Protein 2J6V (pdb70)

Sequence (549 aa):
GRHIRLGYPCENLTLGATTNRTLRLAHLTEERVREKAAENLRDLERILRFNADHGFALFRIGQHLIPFASHPLFPYDWEGAYEEELARLGALARAFGQRLSHPGQYVNPGSPDPEVVERSLAELRYSARLLSLLGAEDGVLVLHLGGAYGEKGKALRRFVENLRGEEEVLRYLALENDERLWNVEEVLKAAEALGVPVVVDTLHHALNPGRLPLEEALRLAFPTWRGRPVHLASQDPKKRPGAHAFRVTREDWERLLSALPGPADVVEAKGKEQGLIRLGYPCENLTLGATTNRTLRLAHLTEERVREKAAENLRDLERILRFNADHGFALFRIGQHLIPFASHPLFPYDWEGAYEEELARLGALARAFGQRLSHPGQYVNPGSPDPEVVERSLAELRYSARLLSLLGAEDGVLVLHLGGAYGEKGKALRRFVENLRGEEEVLRYLALENDERLWNVEEVLKAAEALGVPVVVDTLHHALNPGRLPLEEALRLAFPTWRGRPVHLASQDPKKRPGAHAFRVTREDWERLLSALPGPADVVEAKGKEQGL

InterPro domains:
  IPR004601 UV-endonuclease UvdE [PF03851] (16-248)
  IPR004601 UV-endonuclease UvdE [PTHR31290] (2-277)
  IPR004601 UV-endonuclease UvdE [TIGR00629] (2-277)
  IPR036237 Xylose isomerase-like superfamily [SSF51658] (41-271)

B-factor: mean 19.31, std 7.04, range [8.15, 77.74]

Secondary structure (P-SEA, 3-state):
cccccccccccccccccccbbbbccccccaaaaaaaaaaaaaaaaaaaaaaaaccccbbbbcccccccccccccccccccccaaaaaaaaaaaaaacccccccccccccccccaaaaaaaaaaaaaaaaaaaaacccccccccccccccccaaaaaaaaaaacccccccccbbbbbbccccccaaaaaaaaaaabbbbbbbaaaaaaccccccaaaaaaaacccccccccbbbbcccccccccccccccaaaaaaaaaaccccccccccccccccc/ccccccccccccccccbbbbccccccaaaaaaaaaaaaaaaaaaaaaaaaccccbbbbcccccccccccccccccccccaaaaaaaaaaaaaacccccccccccccccccaaaaaaaaaaaaaaaaaaaaacccccccccccccccccaaaaaaaaaaacccccccccbbbbbcccccccaaaaaaaaaaabbbbbbbaaaaaaccccccaaaaaaaacccccccccbbbbcccccccccccccccaaaaaaaaaaccccccccccccccccc

Structure (mmCIF, N/CA/C/O backbone):
data_2J6V
#
_entry.id   2J6V
#
_cell.length_a   47.352
_cell.length_b   48.700
_cell.length_c   68.763
_cell.angle_alpha   106.14
_cell.angle_beta   94.36
_cell.angle_gamma   114.20
#
_symmetry.space_group_name_H-M   'P 1'
#
loop_
_entity.id
_entity.type
_entity.pdbx_description
1 polymer 'UV ENDONUCLEASE'
2 non-polymer 'MANGANESE (II) ION'
3 non-polymer 'PHOSPHATE ION'
4 water water
#
loop_
_atom_site.group_PDB
_atom_site.id
_atom_site.type_symbol
_atom_site.label_atom_id
_atom_site.label_alt_id
_atom_site.label_comp_id
_atom_site.label_asym_id
_atom_site.label_entity_id
_atom_site.label_seq_id
_atom_site.pdbx_PDB_ins_code
_atom_site.Cartn_x
_atom_site.Cartn_y
_atom_site.Cartn_z
_atom_site.occupancy
_atom_site.B_iso_or_equiv
_atom_site.auth_seq_id
_atom_site.auth_comp_id
_atom_site.auth_asym_id
_atom_site.auth_atom_id
_atom_site.pdbx_PDB_model_num
ATOM 1 N N . GLY A 1 19 ? 20.171 17.487 60.305 1.00 25.62 -2 GLY A N 1
ATOM 2 C CA . GLY A 1 19 ? 20.694 16.784 59.092 1.00 25.80 -2 GLY A CA 1
ATOM 3 C C . GLY A 1 19 ? 19.688 16.756 57.943 1.00 25.39 -2 GLY A C 1
ATOM 4 O O . GLY A 1 19 ? 18.672 17.455 57.974 1.00 25.42 -2 GLY A O 1
ATOM 5 N N . ARG A 1 20 ? 19.962 15.933 56.932 1.00 24.83 -1 ARG A N 1
ATOM 6 C CA . ARG A 1 20 ? 19.187 15.899 55.682 1.00 24.18 -1 ARG A CA 1
ATOM 7 C C . ARG A 1 20 ? 18.197 14.716 55.650 1.00 23.24 -1 ARG A C 1
ATOM 8 O O . ARG A 1 20 ? 18.593 13.569 55.430 1.00 22.67 -1 ARG A O 1
ATOM 16 N N . HIS A 1 21 ? 16.911 15.022 55.844 1.00 22.46 0 HIS A N 1
ATOM 17 C CA . HIS A 1 21 ? 15.823 14.044 55.895 1.00 21.56 0 HIS A CA 1
ATOM 18 C C . HIS A 1 21 ? 14.889 14.265 54.690 1.00 21.53 0 HIS A C 1
ATOM 19 O O . HIS A 1 21 ? 14.747 15.411 54.203 1.00 20.54 0 HIS A O 1
ATOM 34 N N . ILE A 1 23 ? 11.862 14.024 54.845 1.00 18.67 2 ILE A N 1
ATOM 35 C CA . ILE A 1 23 ? 10.801 14.859 55.451 1.00 17.44 2 ILE A CA 1
ATOM 36 C C . ILE A 1 23 ? 11.368 16.189 55.921 1.00 17.03 2 ILE A C 1
ATOM 37 O O . ILE A 1 23 ? 12.206 16.219 56.842 1.00 17.70 2 ILE A O 1
ATOM 42 N N . ARG A 1 24 ? 10.926 17.277 55.296 1.00 14.52 3 ARG A N 1
ATOM 43 C CA . ARG A 1 24 ? 11.343 18.633 55.682 1.00 14.05 3 ARG A CA 1
ATOM 44 C C . ARG A 1 24 ? 10.322 19.236 56.648 1.00 13.43 3 ARG A C 1
ATOM 45 O O . ARG A 1 24 ? 9.154 18.843 56.641 1.00 14.06 3 ARG A O 1
ATOM 53 N N . LEU A 1 25 ? 10.777 20.110 57.524 1.00 12.58 4 LEU A N 1
ATOM 54 C CA . LEU A 1 25 ? 9.921 20.630 58.586 1.00 13.03 4 LEU A CA 1
ATOM 55 C C . LEU A 1 25 ? 9.812 22.139 58.465 1.00 13.05 4 LEU A C 1
ATOM 56 O O . LEU A 1 25 ? 10.772 22.799 58.087 1.00 12.98 4 LEU A O 1
ATOM 61 N N . GLY A 1 26 ? 8.645 22.649 58.857 1.00 13.31 5 GLY A N 1
ATOM 62 C CA . GLY A 1 26 ? 8.401 24.072 58.994 1.00 12.62 5 GLY A CA 1
ATOM 63 C C . GLY A 1 26 ? 7.543 24.436 60.212 1.00 12.28 5 GLY A C 1
ATOM 64 O O . GLY A 1 26 ? 7.006 23.572 60.914 1.00 11.50 5 GLY A O 1
ATOM 65 N N . TYR A 1 27 ? 7.478 25.736 60.488 1.00 11.87 6 TYR A N 1
ATOM 66 C CA . TYR A 1 27 ? 6.549 26.306 61.498 1.00 11.98 6 TYR A CA 1
ATOM 67 C C . TYR A 1 27 ? 5.998 27.646 60.978 1.00 12.91 6 TYR A C 1
ATOM 68 O O . TYR A 1 27 ? 6.519 28.162 59.977 1.00 11.90 6 TYR A O 1
ATOM 77 N N . PRO A 1 28 ? 4.881 28.130 61.565 1.00 13.21 7 PRO A N 1
ATOM 78 C CA . PRO A 1 28 ? 4.201 29.300 60.969 1.00 13.25 7 PRO A CA 1
ATOM 79 C C . PRO A 1 28 ? 4.377 30.636 61.693 1.00 14.23 7 PRO A C 1
ATOM 80 O O . PRO A 1 28 ? 4.294 30.705 62.907 1.00 14.16 7 PRO A O 1
ATOM 84 N N . CYS A 1 29 ? 4.632 31.677 60.897 1.00 14.92 8 CYS A N 1
ATOM 85 C CA . CYS A 1 29 ? 4.356 33.076 61.234 1.00 14.97 8 CYS A CA 1
ATOM 86 C C . CYS A 1 29 ? 5.378 33.792 62.081 1.00 14.97 8 CYS A C 1
ATOM 87 O O . CYS A 1 29 ? 5.700 34.944 61.811 1.00 14.62 8 CYS A O 1
ATOM 90 N N . GLU A 1 30 ? 5.832 33.117 63.123 1.00 14.00 9 GLU A N 1
ATOM 91 C CA . GLU A 1 30 ? 6.737 33.743 64.105 1.00 15.88 9 GLU A CA 1
ATOM 92 C C . GLU A 1 30 ? 7.645 32.706 64.745 1.00 15.59 9 GLU A C 1
ATOM 93 O O . GLU A 1 30 ? 7.365 31.492 64.697 1.00 14.21 9 GLU A O 1
ATOM 99 N N . ASN A 1 31 ? 8.708 33.209 65.387 1.00 15.19 10 ASN A N 1
ATOM 100 C CA . ASN A 1 31 ? 9.724 32.388 65.995 1.00 16.21 10 ASN A CA 1
ATOM 101 C C . ASN A 1 31 ? 9.835 32.854 67.435 1.00 17.08 10 ASN A C 1
ATOM 102 O O . ASN A 1 31 ? 10.163 34.014 67.705 1.00 16.51 10 ASN A O 1
ATOM 107 N N . LEU A 1 32 ? 9.524 31.954 68.368 1.00 17.47 11 LEU A N 1
ATOM 108 C CA . LEU A 1 32 ? 9.470 32.318 69.779 1.00 19.39 11 LEU A CA 1
ATOM 109 C C . LEU A 1 32 ? 10.865 32.598 70.352 1.00 19.61 11 LEU A C 1
ATOM 110 O O . LEU A 1 32 ? 11.034 33.501 71.159 1.00 19.80 11 LEU A O 1
ATOM 115 N N . THR A 1 33 ? 11.844 31.823 69.915 1.00 19.85 12 THR A N 1
ATOM 116 C CA . THR A 1 33 ? 13.231 31.961 70.373 1.00 21.11 12 THR A CA 1
ATOM 117 C C . THR A 1 33 ? 13.787 33.338 70.090 1.00 20.91 12 THR A C 1
ATOM 118 O O . THR A 1 33 ? 14.400 33.968 70.970 1.00 22.29 12 THR A O 1
ATOM 122 N N . LEU A 1 34 ? 13.585 33.805 68.871 1.00 20.23 13 LEU A N 1
ATOM 123 C CA . LEU A 1 34 ? 14.054 35.113 68.463 1.00 19.79 13 LEU A CA 1
ATOM 124 C C . LEU A 1 34 ? 13.154 36.250 68.968 1.00 19.51 13 LEU A C 1
ATOM 125 O O . LEU A 1 34 ? 13.611 37.376 69.085 1.00 20.24 13 LEU A O 1
ATOM 130 N N . GLY A 1 35 ? 11.881 35.965 69.262 1.00 19.31 14 GLY A N 1
ATOM 131 C CA . GLY A 1 35 ? 10.882 37.014 69.411 1.00 19.38 14 GLY A CA 1
ATOM 132 C C . GLY A 1 35 ? 10.671 37.722 68.073 1.00 19.83 14 GLY A C 1
ATOM 133 O O . GLY A 1 35 ? 10.440 38.926 68.050 1.00 21.34 14 GLY A O 1
ATOM 134 N N . ALA A 1 36 ? 10.795 36.979 66.975 1.00 18.20 15 ALA A N 1
ATOM 135 C CA . ALA A 1 36 ? 10.614 37.545 65.633 1.00 16.31 15 ALA A CA 1
ATOM 136 C C . ALA A 1 36 ? 9.245 37.165 65.124 1.00 15.79 15 ALA A C 1
ATOM 137 O O . ALA A 1 36 ? 8.829 36.031 65.264 1.00 15.44 15 ALA A O 1
ATOM 139 N N . THR A 1 37 ? 8.560 38.112 64.499 1.00 15.07 16 THR A N 1
ATOM 140 C CA . THR A 1 37 ? 7.240 37.823 63.973 1.00 15.00 16 THR A CA 1
ATOM 141 C C . THR A 1 37 ? 7.029 38.508 62.650 1.00 15.13 16 THR A C 1
ATOM 142 O O . THR A 1 37 ? 7.597 39.559 62.405 1.00 15.60 16 THR A O 1
ATOM 146 N N . THR A 1 38 ? 6.181 37.912 61.827 1.00 15.09 17 THR A N 1
ATOM 147 C CA . THR A 1 38 ? 5.790 38.521 60.569 1.00 16.20 17 THR A CA 1
ATOM 148 C C . THR A 1 38 ? 4.348 39.077 60.630 1.00 17.36 17 THR A C 1
ATOM 149 O O . THR A 1 38 ? 3.801 39.457 59.586 1.00 18.35 17 THR A O 1
ATOM 153 N N . ASN A 1 39 ? 3.749 39.083 61.835 1.00 17.32 18 ASN A N 1
ATOM 154 C CA . ASN A 1 39 ? 2.329 39.367 61.990 1.00 19.00 18 ASN A CA 1
ATOM 155 C C . ASN A 1 39 ? 1.964 40.636 62.729 1.00 17.60 18 ASN A C 1
ATOM 156 O O . ASN A 1 39 ? 0.845 40.776 63.193 1.00 17.33 18 ASN A O 1
ATOM 161 N N . ARG A 1 40 ? 2.888 41.584 62.806 1.00 17.57 19 ARG A N 1
ATOM 162 C CA . ARG A 1 40 ? 2.542 42.894 63.367 1.00 17.75 19 ARG A CA 1
ATOM 163 C C . ARG A 1 40 ? 1.413 43.526 62.571 1.00 18.05 19 ARG A C 1
ATOM 164 O O . ARG A 1 40 ? 1.439 43.510 61.355 1.00 16.76 19 ARG A O 1
ATOM 172 N N . THR A 1 41 ? 0.437 44.102 63.262 1.00 18.24 20 THR A N 1
ATOM 173 C CA . THR A 1 41 ? -0.577 44.898 62.574 1.00 19.43 20 THR A CA 1
ATOM 174 C C . THR A 1 41 ? -0.856 46.208 63.357 1.00 19.33 20 THR A C 1
ATOM 175 O O . THR A 1 41 ? -0.081 46.612 64.242 1.00 18.49 20 THR A O 1
ATOM 179 N N . LEU A 1 42 ? -1.927 46.881 62.975 1.00 20.24 21 LEU A N 1
ATOM 180 C CA . LEU A 1 42 ? -2.385 48.097 63.645 1.00 22.76 21 LEU A CA 1
ATOM 181 C C . LEU A 1 42 ? -3.897 48.255 63.534 1.00 22.43 21 LEU A C 1
ATOM 182 O O . LEU A 1 42 ? -4.566 47.524 62.781 1.00 22.55 21 LEU A O 1
ATOM 187 N N . ARG A 1 43 ? -4.423 49.209 64.306 1.00 23.22 22 ARG A N 1
ATOM 188 C CA . ARG A 1 43 ? -5.838 49.552 64.293 1.00 23.18 22 ARG A CA 1
ATOM 189 C C . ARG A 1 43 ? -6.060 50.355 63.047 1.00 21.97 22 ARG A C 1
ATOM 190 O O . ARG A 1 43 ? -5.163 51.099 62.616 1.00 20.39 22 ARG A O 1
ATOM 198 N N . LEU A 1 44 ? -7.248 50.229 62.473 1.00 21.55 23 LEU A N 1
ATOM 199 C CA . LEU A 1 44 ? -7.574 50.915 61.248 1.00 21.95 23 LEU A CA 1
ATOM 200 C C . LEU A 1 44 ? -7.420 52.433 61.417 1.00 22.45 23 LEU A C 1
ATOM 201 O O . LEU A 1 44 ? -6.933 53.117 60.481 1.00 21.00 23 LEU A O 1
ATOM 206 N N . ALA A 1 45 ? -7.822 52.943 62.585 1.00 23.25 24 ALA A N 1
ATOM 207 C CA . ALA A 1 45 ? -7.648 54.361 62.933 1.00 24.75 24 ALA A CA 1
ATOM 208 C C . ALA A 1 45 ? -6.189 54.815 62.806 1.00 25.56 24 ALA A C 1
ATOM 209 O O . ALA A 1 45 ? -5.904 55.991 62.600 1.00 25.33 24 ALA A O 1
ATOM 211 N N . HIS A 1 46 ? -5.251 53.873 62.879 1.00 25.15 25 HIS A N 1
ATOM 212 C CA . HIS A 1 46 ? -3.830 54.233 62.811 1.00 25.34 25 HIS A CA 1
ATOM 213 C C . HIS A 1 46 ? -3.178 53.883 61.498 1.00 24.73 25 HIS A C 1
ATOM 214 O O . HIS A 1 46 ? -1.937 53.859 61.411 1.00 24.52 25 HIS A O 1
ATOM 221 N N . LEU A 1 47 ? -3.975 53.624 60.467 1.00 23.09 26 LEU A N 1
ATOM 222 C CA . LEU A 1 47 ? -3.414 53.116 59.214 1.00 22.89 26 LEU A CA 1
ATOM 223 C C . LEU A 1 47 ? -2.828 54.196 58.295 1.00 22.21 26 LEU A C 1
ATOM 224 O O . LEU A 1 47 ? -3.186 54.300 57.130 1.00 22.35 26 LEU A O 1
ATOM 229 N N . THR A 1 48 ? -1.898 54.986 58.823 1.00 21.21 27 THR A N 1
ATOM 230 C CA . THR A 1 48 ? -1.193 55.979 58.010 1.00 20.68 27 THR A CA 1
ATOM 231 C C . THR A 1 48 ? -0.059 55.318 57.212 1.00 20.37 27 THR A C 1
ATOM 232 O O . THR A 1 48 ? 0.447 54.263 57.578 1.00 19.05 27 THR A O 1
ATOM 236 N N . GLU A 1 49 ? 0.338 55.937 56.106 1.00 19.33 28 GLU A N 1
ATOM 237 C CA . GLU A 1 49 ? 1.443 55.412 55.311 1.00 19.18 28 GLU A CA 1
ATOM 238 C C . GLU A 1 49 ? 2.668 55.226 56.206 1.00 20.16 28 GLU A C 1
ATOM 239 O O . GLU A 1 49 ? 3.353 54.191 56.145 1.00 19.24 28 GLU A O 1
ATOM 245 N N . GLU A 1 50 ? 2.926 56.217 57.047 1.00 19.78 29 GLU A N 1
ATOM 246 C CA . GLU A 1 50 ? 4.077 56.186 57.929 1.00 20.97 29 GLU A CA 1
ATOM 247 C C . GLU A 1 50 ? 4.026 54.985 58.870 1.00 21.19 29 GLU A C 1
ATOM 248 O O . GLU A 1 50 ? 5.012 54.244 58.961 1.00 20.35 29 GLU A O 1
ATOM 254 N N . ARG A 1 51 ? 2.894 54.749 59.525 1.00 20.46 30 ARG A N 1
ATOM 255 C CA . ARG A 1 51 ? 2.840 53.716 60.542 1.00 21.31 30 ARG A CA 1
ATOM 256 C C . ARG A 1 51 ? 2.827 52.339 59.887 1.00 20.19 30 ARG A C 1
ATOM 257 O O . ARG A 1 51 ? 3.480 51.414 60.377 1.00 19.82 30 ARG A O 1
ATOM 265 N N . VAL A 1 52 ? 2.130 52.216 58.761 1.00 18.94 31 VAL A N 1
ATOM 266 C CA . VAL A 1 52 ? 2.139 50.958 58.006 1.00 19.23 31 VAL A CA 1
ATOM 267 C C . VAL A 1 52 ? 3.540 50.606 57.492 1.00 18.69 31 VAL A C 1
ATOM 268 O O . VAL A 1 52 ? 4.027 49.478 57.678 1.00 18.04 31 VAL A O 1
ATOM 272 N N . ARG A 1 53 ? 4.233 51.582 56.902 1.00 18.14 32 ARG A N 1
ATOM 273 C CA . ARG A 1 53 ? 5.606 51.347 56.448 1.00 18.40 32 ARG A CA 1
ATOM 274 C C . ARG A 1 53 ? 6.508 50.863 57.597 1.00 18.85 32 ARG A C 1
ATOM 275 O O . ARG A 1 53 ? 7.390 50.029 57.378 1.00 18.52 32 ARG A O 1
ATOM 283 N N . GLU A 1 54 ? 6.279 51.381 58.801 1.00 19.13 33 GLU A N 1
ATOM 284 C CA . GLU A 1 54 ? 7.074 51.014 59.959 1.00 19.69 33 GLU A CA 1
ATOM 285 C C . GLU A 1 54 ? 6.816 49.551 60.366 1.00 18.83 33 GLU A C 1
ATOM 286 O O . GLU A 1 54 ? 7.771 48.767 60.576 1.00 17.23 33 GLU A O 1
ATOM 292 N N . LYS A 1 55 ? 5.546 49.176 60.446 1.00 17.34 34 LYS A N 1
ATOM 293 C CA . LYS A 1 55 ? 5.169 47.786 60.801 1.00 17.25 34 LYS A CA 1
ATOM 294 C C . LYS A 1 55 ? 5.632 46.824 59.717 1.00 16.69 34 LYS A C 1
ATOM 295 O O . LYS A 1 55 ? 6.187 45.770 60.021 1.00 17.69 34 LYS A O 1
ATOM 301 N N . ALA A 1 56 ? 5.420 47.183 58.455 1.00 16.20 35 ALA A N 1
ATOM 302 C CA . ALA A 1 56 ? 5.880 46.338 57.341 1.00 15.91 35 ALA A CA 1
ATOM 303 C C . ALA A 1 56 ? 7.391 46.121 57.398 1.00 15.77 35 ALA A C 1
ATOM 304 O O . ALA A 1 56 ? 7.901 45.014 57.198 1.00 15.32 35 ALA A O 1
ATOM 306 N N . ALA A 1 57 ? 8.131 47.179 57.670 1.00 15.75 36 ALA A N 1
ATOM 307 C CA . ALA A 1 57 ? 9.591 47.091 57.718 1.00 16.21 36 ALA A CA 1
ATOM 308 C C . ALA A 1 57 ? 10.064 46.141 58.838 1.00 15.96 36 ALA A C 1
ATOM 309 O O . ALA A 1 57 ? 10.990 45.352 58.642 1.00 16.54 36 ALA A O 1
ATOM 311 N N . GLU A 1 58 ? 9.425 46.229 59.997 1.00 16.50 37 GLU A N 1
ATOM 312 C CA . GLU A 1 58 ? 9.703 45.311 61.087 1.00 16.69 37 GLU A CA 1
ATOM 313 C C . GLU A 1 58 ? 9.370 43.858 60.710 1.00 15.73 37 GLU A C 1
ATOM 314 O O . GLU A 1 58 ? 10.147 42.938 60.996 1.00 15.95 37 GLU A O 1
ATOM 320 N N . ASN A 1 59 ? 8.212 43.657 60.085 1.00 14.56 38 ASN A N 1
ATOM 321 C CA . ASN A 1 59 ? 7.818 42.328 59.668 1.00 13.99 38 ASN A CA 1
ATOM 322 C C . ASN A 1 59 ? 8.789 41.735 58.646 1.00 13.25 38 ASN A C 1
ATOM 323 O O . ASN A 1 59 ? 9.093 40.544 58.687 1.00 13.54 38 ASN A O 1
ATOM 328 N N . LEU A 1 60 ? 9.241 42.568 57.703 1.00 13.89 39 LEU A N 1
ATOM 329 C CA . LEU A 1 60 ? 10.194 42.143 56.686 1.00 14.29 39 LEU A CA 1
ATOM 330 C C . LEU A 1 60 ? 11.584 41.865 57.272 1.00 15.12 39 LEU A C 1
ATOM 331 O O . LEU A 1 60 ? 12.246 40.909 56.867 1.00 16.12 39 LEU A O 1
ATOM 336 N N . ARG A 1 61 ? 12.012 42.695 58.214 1.00 15.54 40 ARG A N 1
ATOM 337 C CA . ARG A 1 61 ? 13.251 42.481 58.924 1.00 16.03 40 ARG A CA 1
ATOM 338 C C . ARG A 1 61 ? 13.171 41.128 59.654 1.00 16.28 40 ARG A C 1
ATOM 339 O O . ARG A 1 61 ? 14.109 40.313 59.591 1.00 15.93 40 ARG A O 1
ATOM 347 N N . ASP A 1 62 ? 12.023 40.856 60.268 1.00 15.37 41 ASP A N 1
ATOM 348 C CA . ASP A 1 62 ? 11.860 39.600 61.023 1.00 15.32 41 ASP A CA 1
ATOM 349 C C . ASP A 1 62 ? 11.755 38.377 60.104 1.00 15.60 41 ASP A C 1
ATOM 350 O O . ASP A 1 62 ? 12.224 37.288 60.470 1.00 15.04 41 ASP A O 1
ATOM 355 N N . LEU A 1 63 ? 11.173 38.563 58.913 1.00 14.70 42 LEU A N 1
ATOM 356 C CA . LEU A 1 63 ? 11.117 37.504 57.891 1.00 15.42 42 LEU A CA 1
ATOM 357 C C . LEU A 1 63 ? 12.562 37.063 57.575 1.00 15.36 42 LEU A C 1
ATOM 358 O O . LEU A 1 63 ? 12.891 35.866 57.620 1.00 14.58 42 LEU A O 1
ATOM 363 N N . GLU A 1 64 ? 13.427 38.041 57.319 1.00 15.26 43 GLU A N 1
ATOM 364 C CA . GLU A 1 64 ? 14.830 37.753 57.030 1.00 15.86 43 GLU A CA 1
ATOM 365 C C . GLU A 1 64 ? 15.497 37.028 58.203 1.00 15.36 43 GLU A C 1
ATOM 366 O O . GLU A 1 64 ? 16.224 36.036 58.003 1.00 15.30 43 GLU A O 1
ATOM 372 N N . ARG A 1 65 ? 15.263 37.505 59.424 1.00 15.74 44 ARG A N 1
ATOM 373 C CA . ARG A 1 65 ? 15.853 36.884 60.614 1.00 16.10 44 ARG A CA 1
ATOM 374 C C . ARG A 1 65 ? 15.426 35.413 60.685 1.00 15.86 44 ARG A C 1
ATOM 375 O O . ARG A 1 65 ? 16.217 34.507 61.011 1.00 15.58 44 ARG A O 1
ATOM 383 N N . ILE A 1 66 ? 14.152 35.186 60.384 1.00 13.93 45 ILE A N 1
ATOM 384 C CA . ILE A 1 66 ? 13.613 33.848 60.446 1.00 13.96 45 ILE A CA 1
ATOM 385 C C . ILE A 1 66 ? 14.202 32.908 59.411 1.00 13.88 45 ILE A C 1
ATOM 386 O O . ILE A 1 66 ? 14.510 31.758 59.732 1.00 13.35 45 ILE A O 1
ATOM 391 N N . LEU A 1 67 ? 14.316 33.368 58.166 1.00 13.73 46 LEU A N 1
ATOM 392 C CA . LEU A 1 67 ? 14.921 32.576 57.100 1.00 15.34 46 LEU A CA 1
ATOM 393 C C . LEU A 1 67 ? 16.330 32.171 57.530 1.00 14.58 46 LEU A C 1
ATOM 394 O O . LEU A 1 67 ? 16.747 31.033 57.321 1.00 14.91 46 LEU A O 1
ATOM 399 N N . ARG A 1 68 ? 17.056 33.107 58.133 1.00 14.42 47 ARG A N 1
ATOM 400 C CA . ARG A 1 68 ? 18.456 32.814 58.472 1.00 14.03 47 ARG A CA 1
ATOM 401 C C . ARG A 1 68 ? 18.516 31.812 59.645 1.00 13.70 47 ARG A C 1
ATOM 402 O O . ARG A 1 68 ? 19.311 30.859 59.635 1.00 13.86 47 ARG A O 1
ATOM 410 N N . PHE A 1 69 ? 17.620 32.007 60.605 1.00 14.77 48 PHE A N 1
ATOM 411 C CA . PHE A 1 69 ? 17.474 31.057 61.718 1.00 14.51 48 PHE A CA 1
ATOM 412 C C . PHE A 1 69 ? 17.168 29.662 61.187 1.00 15.03 48 PHE A C 1
ATOM 413 O O . PHE A 1 69 ? 17.767 28.667 61.619 1.00 15.20 48 PHE A O 1
ATOM 421 N N . ASN A 1 70 ? 16.195 29.597 60.275 1.00 14.23 49 ASN A N 1
ATOM 422 C CA . ASN A 1 70 ? 15.781 28.348 59.691 1.00 14.34 49 ASN A CA 1
ATOM 423 C C . ASN A 1 70 ? 16.891 27.640 58.946 1.00 14.51 49 ASN A C 1
ATOM 424 O O . ASN A 1 70 ? 17.020 26.431 59.079 1.00 14.75 49 ASN A O 1
ATOM 429 N N . ALA A 1 71 ? 17.726 28.389 58.233 1.00 15.27 50 ALA A N 1
ATOM 430 C CA . ALA A 1 71 ? 18.876 27.797 57.545 1.00 17.11 50 ALA A CA 1
ATOM 431 C C . ALA A 1 71 ? 19.896 27.198 58.537 1.00 18.33 50 ALA A C 1
ATOM 432 O O . ALA A 1 71 ? 20.556 26.214 58.217 1.00 18.36 50 ALA A O 1
ATOM 434 N N . ASP A 1 72 ? 20.025 27.791 59.719 1.00 19.54 51 ASP A N 1
ATOM 435 C CA . ASP A 1 72 ? 20.934 27.276 60.757 1.00 21.58 51 ASP A CA 1
ATOM 436 C C . ASP A 1 72 ? 20.344 26.165 61.616 1.00 21.65 51 ASP A C 1
ATOM 437 O O . ASP A 1 72 ? 21.085 25.428 62.223 1.00 22.64 51 ASP A O 1
ATOM 442 N N . HIS A 1 73 ? 19.019 26.049 61.688 1.00 20.76 52 HIS A N 1
ATOM 443 C CA . HIS A 1 73 ? 18.404 25.100 62.597 1.00 21.52 52 HIS A CA 1
ATOM 444 C C . HIS A 1 73 ? 17.545 24.034 61.896 1.00 21.30 52 HIS A C 1
ATOM 445 O O . HIS A 1 73 ? 16.747 23.367 62.547 1.00 22.51 52 HIS A O 1
ATOM 452 N N . GLY A 1 74 ? 17.692 23.923 60.577 1.00 20.52 53 GLY A N 1
ATOM 453 C CA . GLY A 1 74 ? 17.137 22.803 59.822 1.00 20.83 53 GLY A CA 1
ATOM 454 C C . GLY A 1 74 ? 15.651 22.823 59.573 1.00 20.18 53 GLY A C 1
ATOM 455 O O . GLY A 1 74 ? 15.007 21.761 59.517 1.00 20.69 53 GLY A O 1
ATOM 456 N N . PHE A 1 75 ? 15.100 24.023 59.438 1.00 17.80 54 PHE A N 1
ATOM 457 C CA . PHE A 1 75 ? 13.695 24.180 59.050 1.00 18.06 54 PHE A CA 1
ATOM 458 C C . PHE A 1 75 ? 13.642 24.674 57.609 1.00 17.35 54 PHE A C 1
ATOM 459 O O . PHE A 1 75 ? 14.160 25.748 57.313 1.00 20.11 54 PHE A O 1
ATOM 467 N N . ALA A 1 76 ? 13.028 23.916 56.700 1.00 15.22 55 ALA A N 1
ATOM 468 C CA . ALA A 1 76 ? 13.030 24.295 55.309 1.00 15.86 55 ALA A CA 1
ATOM 469 C C . ALA A 1 76 ? 11.749 25.011 54.919 1.00 14.91 55 ALA A C 1
ATOM 470 O O . ALA A 1 76 ? 11.676 25.551 53.826 1.00 17.28 55 ALA A O 1
ATOM 472 N N . LEU A 1 77 ? 10.737 24.994 55.791 1.00 13.92 56 LEU A N 1
ATOM 473 C CA . LEU A 1 77 ? 9.437 25.625 55.503 1.00 14.19 56 LEU A CA 1
ATOM 474 C C . LEU A 1 77 ? 9.104 26.733 56.452 1.00 13.28 56 LEU A C 1
ATOM 475 O O . LEU A 1 77 ? 9.394 26.669 57.668 1.00 12.28 56 LEU A O 1
ATOM 480 N N . PHE A 1 78 ? 8.470 27.769 55.927 1.00 11.95 57 PHE A N 1
ATOM 481 C CA . PHE A 1 78 ? 7.979 28.840 56.735 1.00 11.42 57 PHE A CA 1
ATOM 482 C C . PHE A 1 78 ? 6.696 29.410 56.156 1.00 11.49 57 PHE A C 1
ATOM 483 O O . PHE A 1 78 ? 6.616 29.691 54.957 1.00 12.40 57 PHE A O 1
ATOM 491 N N . ARG A 1 79 ? 5.697 29.561 57.010 1.00 10.82 58 ARG A N 1
ATOM 492 C CA . ARG A 1 79 ? 4.473 30.261 56.640 1.00 10.71 58 ARG A CA 1
ATOM 493 C C . ARG A 1 79 ? 4.571 31.724 57.050 1.00 11.04 58 ARG A C 1
ATOM 494 O O . ARG A 1 79 ? 4.756 32.041 58.216 1.00 12.82 58 ARG A O 1
ATOM 502 N N . ILE A 1 80 ? 4.426 32.615 56.095 1.00 10.05 59 ILE A N 1
ATOM 503 C CA . ILE A 1 80 ? 4.523 34.069 56.330 1.00 10.13 59 ILE A CA 1
ATOM 504 C C . ILE A 1 80 ? 3.151 34.510 56.841 1.00 11.85 59 ILE A C 1
ATOM 505 O O . ILE A 1 80 ? 2.136 34.110 56.263 1.00 11.92 59 ILE A O 1
ATOM 510 N N . GLY A 1 81 ? 3.132 35.328 57.902 1.00 13.17 60 GLY A N 1
ATOM 511 C CA . GLY A 1 81 ? 1.878 35.871 58.472 1.00 13.18 60 GLY A CA 1
ATOM 512 C C . GLY A 1 81 ? 1.078 36.694 57.450 1.00 13.31 60 GLY A C 1
ATOM 513 O O . GLY A 1 81 ? 1.687 37.366 56.609 1.00 12.70 60 GLY A O 1
ATOM 514 N N . GLN A 1 82 ? -0.261 36.656 57.522 1.00 14.26 61 GLN A N 1
ATOM 515 C CA . GLN A 1 82 ? -1.098 37.492 56.620 1.00 13.78 61 GLN A CA 1
ATOM 516 C C . GLN A 1 82 ? -0.807 38.989 56.787 1.00 13.74 61 GLN A C 1
ATOM 517 O O . GLN A 1 82 ? -0.944 39.777 55.837 1.00 14.73 61 GLN A O 1
ATOM 523 N N . HIS A 1 83 ? -0.403 39.382 57.980 1.00 13.79 62 HIS A N 1
ATOM 524 C CA . HIS A 1 83 ? -0.143 40.796 58.233 1.00 13.98 62 HIS A CA 1
ATOM 525 C C . HIS A 1 83 ? 1.265 41.305 57.826 1.00 13.45 62 HIS A C 1
ATOM 526 O O . HIS A 1 83 ? 1.610 42.423 58.157 1.00 13.38 62 HIS A O 1
ATOM 533 N N . LEU A 1 84 ? 2.061 40.494 57.117 1.00 12.84 63 LEU A N 1
ATOM 534 C CA . LEU A 1 84 ? 3.390 40.910 56.666 1.00 12.50 63 LEU A CA 1
ATOM 535 C C . LEU A 1 84 ? 3.358 42.389 56.178 1.00 12.95 63 LEU A C 1
ATOM 536 O O . LEU A 1 84 ? 4.117 43.238 56.608 1.00 12.55 63 LEU A O 1
ATOM 541 N N . ILE A 1 85 ? 2.471 42.646 55.233 1.00 11.94 64 ILE A N 1
ATOM 542 C CA . ILE A 1 85 ? 2.144 44.027 54.869 1.00 13.53 64 ILE A CA 1
ATOM 543 C C . ILE A 1 85 ? 0.750 44.294 55.451 1.00 13.62 64 ILE A C 1
ATOM 544 O O . ILE A 1 85 ? -0.244 43.846 54.884 1.00 12.89 64 ILE A O 1
ATOM 549 N N . PRO A 1 86 ? 0.670 44.980 56.611 1.00 14.37 65 PRO A N 1
ATOM 550 C CA . PRO A 1 86 ? -0.620 45.096 57.302 1.00 15.01 65 PRO A CA 1
ATOM 551 C C . PRO A 1 86 ? -1.703 45.783 56.463 1.00 15.41 65 PRO A C 1
ATOM 552 O O . PRO A 1 86 ? -1.439 46.842 55.892 1.00 16.02 65 PRO A O 1
ATOM 556 N N . PHE A 1 87 ? -2.890 45.165 56.362 1.00 15.70 66 PHE A N 1
ATOM 557 C CA . PHE A 1 87 ? -4.038 45.735 55.612 1.00 16.00 66 PHE A CA 1
ATOM 558 C C . PHE A 1 87 ? -3.804 45.895 54.111 1.00 14.45 66 PHE A C 1
ATOM 559 O O . PHE A 1 87 ? -4.540 46.629 53.466 1.00 15.46 66 PHE A O 1
ATOM 567 N N . ALA A 1 88 ? -2.816 45.191 53.555 1.00 13.70 67 ALA A N 1
ATOM 568 C CA . ALA A 1 88 ? -2.522 45.280 52.120 1.00 14.18 67 ALA A CA 1
ATOM 569 C C . ALA A 1 88 ? -3.771 45.187 51.238 1.00 14.60 67 ALA A C 1
ATOM 570 O O . ALA A 1 88 ? -3.868 45.913 50.260 1.00 15.98 67 ALA A O 1
ATOM 572 N N . SER A 1 89 ? -4.698 44.286 51.568 1.00 15.30 68 SER A N 1
ATOM 573 C CA . SER A 1 89 ? -5.878 44.066 50.698 1.00 14.71 68 SER A CA 1
ATOM 574 C C . SER A 1 89 ? -7.096 44.934 51.068 1.00 15.69 68 SER A C 1
ATOM 575 O O . SER A 1 89 ? -8.169 44.776 50.448 1.00 16.00 68 SER A O 1
ATOM 578 N N . HIS A 1 90 ? -6.924 45.809 52.071 1.00 14.39 69 HIS A N 1
ATOM 579 C CA . HIS A 1 90 ? -8.013 46.636 52.610 1.00 14.38 69 HIS A CA 1
ATOM 580 C C . HIS A 1 90 ? -8.198 47.861 51.692 1.00 15.36 69 HIS A C 1
ATOM 581 O O . HIS A 1 90 ? -7.218 48.412 51.200 1.00 16.51 69 HIS A O 1
ATOM 588 N N . PRO A 1 91 ? -9.447 48.264 51.461 1.00 15.21 70 PRO A N 1
ATOM 589 C CA . PRO A 1 91 ? -9.711 49.395 50.541 1.00 16.06 70 PRO A CA 1
ATOM 590 C C . PRO A 1 91 ? -9.051 50.718 50.988 1.00 15.70 70 PRO A C 1
ATOM 591 O O . PRO A 1 91 ? -8.891 51.650 50.214 1.00 16.35 70 PRO A O 1
ATOM 595 N N . LEU A 1 92 ? -8.638 50.781 52.255 1.00 14.57 71 LEU A N 1
ATOM 596 C CA . LEU A 1 92 ? -8.012 51.979 52.793 1.00 15.71 71 LEU A CA 1
ATOM 597 C C . LEU A 1 92 ? -6.496 51.867 52.865 1.00 15.14 71 LEU A C 1
ATOM 598 O O . LEU A 1 92 ? -5.843 52.732 53.450 1.00 15.18 71 LEU A O 1
ATOM 603 N N . PHE A 1 93 ? -5.914 50.837 52.271 1.00 15.55 72 PHE A N 1
ATOM 604 C CA . PHE A 1 93 ? -4.447 50.764 52.335 1.00 14.80 72 PHE A CA 1
ATOM 605 C C . PHE A 1 93 ? -3.846 51.995 51.592 1.00 15.49 72 PHE A C 1
ATOM 606 O O . PHE A 1 93 ? -4.238 52.301 50.453 1.00 15.63 72 PHE A O 1
ATOM 614 N N . PRO A 1 94 ? -2.923 52.714 52.261 1.00 16.19 73 PRO A N 1
ATOM 615 C CA . PRO A 1 94 ? -2.476 54.035 51.841 1.00 16.75 73 PRO A CA 1
ATOM 616 C C . PRO A 1 94 ? -1.419 54.187 50.727 1.00 18.32 73 PRO A C 1
ATOM 617 O O . PRO A 1 94 ? -1.131 55.333 50.349 1.00 20.31 73 PRO A O 1
ATOM 621 N N . TYR A 1 95 ? -0.826 53.098 50.229 1.00 18.07 74 TYR A N 1
ATOM 622 C CA . TYR A 1 95 ? 0.157 53.205 49.106 1.00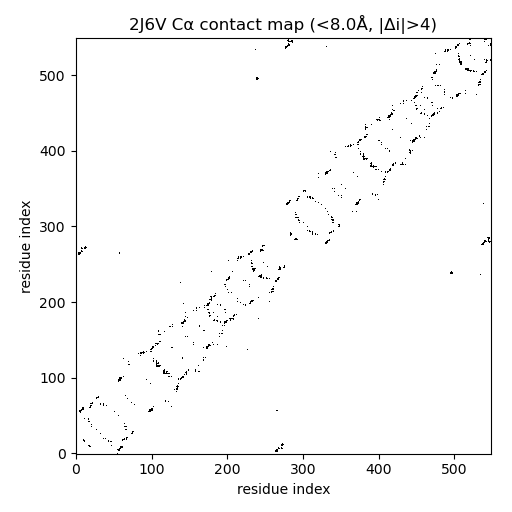 18.15 74 TYR A CA 1
ATOM 623 C C . TYR A 1 95 ? 0.259 51.964 48.222 1.00 18.86 74 TYR A C 1
ATOM 624 O O . TYR A 1 95 ? -0.405 50.963 48.474 1.00 19.13 74 TYR A O 1
ATOM 633 N N . ASP A 1 96 ? 1.093 52.022 47.177 1.00 18.62 75 ASP A N 1
ATOM 634 C CA . ASP A 1 96 ? 1.287 50.869 46.290 1.00 18.50 75 ASP A CA 1
ATOM 635 C C . ASP A 1 96 ? 2.364 49.994 46.917 1.00 17.86 75 ASP A C 1
ATOM 636 O O . ASP A 1 96 ? 3.551 50.226 46.724 1.00 17.67 75 ASP A O 1
ATOM 641 N N . TRP A 1 97 ? 1.922 49.001 47.692 1.00 17.24 76 TRP A N 1
ATOM 642 C CA . TRP A 1 97 ? 2.840 48.141 48.442 1.00 17.23 76 TRP A CA 1
ATOM 643 C C . TRP A 1 97 ? 3.711 47.324 47.473 1.00 16.37 76 TRP A C 1
ATOM 644 O O . TRP A 1 97 ? 4.893 47.106 47.725 1.00 16.97 76 TRP A O 1
ATOM 655 N N . GLU A 1 98 ? 3.146 46.921 46.341 1.00 16.34 77 GLU A N 1
ATOM 656 C CA . GLU A 1 98 ? 3.944 46.149 45.358 1.00 16.85 77 GLU A CA 1
ATOM 657 C C . GLU A 1 98 ? 5.134 46.955 44.827 1.00 17.25 77 GLU A C 1
ATOM 658 O O . GLU A 1 98 ? 6.235 46.437 44.756 1.00 16.54 77 GLU A O 1
ATOM 664 N N . GLY A 1 99 ? 4.917 48.218 44.459 1.00 17.63 78 GLY A N 1
ATOM 665 C CA . GLY A 1 99 ? 6.025 49.064 43.992 1.00 18.62 78 GLY A CA 1
ATOM 666 C C . GLY A 1 99 ? 7.015 49.359 45.106 1.00 19.02 78 GLY A C 1
ATOM 667 O O . GLY A 1 99 ? 8.229 49.430 44.879 1.00 19.63 78 GLY A O 1
ATOM 668 N N . ALA A 1 100 ? 6.477 49.519 46.311 1.00 18.06 79 ALA A N 1
ATOM 669 C CA . ALA A 1 100 ? 7.299 49.813 47.489 1.00 17.86 79 ALA A CA 1
ATOM 670 C C . ALA A 1 100 ? 8.254 48.663 47.833 1.00 17.27 79 ALA A C 1
ATOM 671 O O . ALA A 1 100 ? 9.404 48.904 48.204 1.00 17.14 79 ALA A O 1
ATOM 673 N N . TYR A 1 101 ? 7.772 47.424 47.676 1.00 16.57 80 TYR A N 1
ATOM 674 C CA . TYR A 1 101 ? 8.459 46.247 48.243 1.00 16.51 80 TYR A CA 1
ATOM 675 C C . TYR A 1 101 ? 8.971 45.235 47.227 1.00 17.25 80 TYR A C 1
ATOM 676 O O . TYR A 1 101 ? 9.682 44.307 47.586 1.00 16.21 80 TYR A O 1
ATOM 685 N N . GLU A 1 102 ? 8.674 45.434 45.947 1.00 16.35 81 GLU A N 1
ATOM 686 C CA . GLU A 1 102 ? 9.059 44.392 44.980 1.00 18.74 81 GLU A CA 1
ATOM 687 C C . GLU A 1 102 ? 10.553 44.086 44.970 1.00 18.87 81 GLU A C 1
ATOM 688 O O . GLU A 1 102 ? 10.940 42.928 44.812 1.00 18.12 81 GLU A O 1
ATOM 694 N N . GLU A 1 103 ? 11.392 45.102 45.167 1.00 19.11 82 GLU A N 1
ATOM 695 C CA . GLU A 1 103 ? 12.845 44.860 45.092 1.00 19.65 82 GLU A CA 1
ATOM 696 C C . GLU A 1 103 ? 13.299 44.088 46.323 1.00 19.08 82 GLU A C 1
ATOM 697 O O . GLU A 1 103 ? 14.069 43.119 46.245 1.00 17.07 82 GLU A O 1
ATOM 703 N N . GLU A 1 104 ? 12.804 44.530 47.465 1.00 18.61 83 GLU A N 1
ATOM 704 C CA . GLU A 1 104 ? 13.083 43.889 48.734 1.00 18.79 83 GLU A CA 1
ATOM 705 C C . GLU A 1 104 ? 12.584 42.438 48.795 1.00 18.06 83 GLU A C 1
ATOM 706 O O . GLU A 1 104 ? 13.281 41.548 49.284 1.00 16.49 83 GLU A O 1
ATOM 712 N N . LEU A 1 105 ? 11.384 42.195 48.262 1.00 16.65 84 LEU A N 1
ATOM 713 C CA . LEU A 1 105 ? 10.833 40.840 48.249 1.00 15.27 84 LEU A CA 1
ATOM 714 C C . LEU A 1 105 ? 11.602 39.905 47.312 1.00 15.78 84 LEU A C 1
ATOM 715 O O . LEU A 1 105 ? 11.812 38.732 47.632 1.00 15.26 84 LEU A O 1
ATOM 720 N N . ALA A 1 106 ? 12.024 40.428 46.162 1.00 13.91 85 ALA A N 1
ATOM 721 C CA . ALA A 1 106 ? 12.874 39.662 45.246 1.00 14.97 85 ALA A CA 1
ATOM 722 C C . ALA A 1 106 ? 14.172 39.213 45.943 1.00 15.30 85 ALA A C 1
ATOM 723 O O . ALA A 1 106 ? 14.610 38.076 45.789 1.00 15.60 85 ALA A O 1
ATOM 725 N N . ARG A 1 107 ? 14.746 40.094 46.749 1.00 16.30 86 ARG A N 1
ATOM 726 C CA . ARG A 1 107 ? 15.997 39.819 47.460 1.00 16.83 86 ARG A CA 1
ATOM 727 C C . ARG A 1 107 ? 15.781 38.759 48.535 1.00 15.92 86 ARG A C 1
ATOM 728 O O . ARG A 1 107 ? 16.543 37.793 48.649 1.00 14.28 86 ARG A O 1
ATOM 736 N N . LEU A 1 108 ? 14.695 38.910 49.293 1.00 15.62 87 LEU A N 1
ATOM 737 C CA . LEU A 1 108 ? 14.373 37.947 50.348 1.00 15.94 87 LEU A CA 1
ATOM 738 C C . LEU A 1 108 ? 13.992 36.586 49.781 1.00 15.94 87 LEU A C 1
ATOM 739 O O . LEU A 1 108 ? 14.330 35.541 50.362 1.00 14.74 87 LEU A O 1
ATOM 744 N N . GLY A 1 109 ? 13.270 36.622 48.674 1.00 14.92 88 GLY A N 1
ATOM 745 C CA . GLY A 1 109 ? 12.861 35.405 47.961 1.00 15.03 88 GLY A CA 1
ATOM 746 C C . GLY A 1 109 ? 14.084 34.679 47.424 1.00 14.56 88 GLY A C 1
ATOM 747 O O . GLY A 1 109 ? 14.171 33.438 47.477 1.00 14.05 88 GLY A O 1
ATOM 748 N N . ALA A 1 110 ? 15.052 35.453 46.932 1.00 14.89 89 ALA A N 1
ATOM 749 C CA . ALA A 1 110 ? 16.313 34.850 46.403 1.00 15.64 89 ALA A CA 1
ATOM 750 C C . ALA A 1 110 ? 17.070 34.181 47.538 1.00 14.99 89 ALA A C 1
ATOM 751 O O . ALA A 1 110 ? 17.590 33.074 47.354 1.00 15.94 89 ALA A O 1
ATOM 753 N N . LEU A 1 111 ? 17.066 34.801 48.718 1.00 14.38 90 LEU A N 1
ATOM 754 C CA . LEU A 1 111 ? 17.695 34.242 49.915 1.00 15.50 90 LEU A CA 1
ATOM 755 C C . LEU A 1 111 ? 17.020 32.959 50.317 1.00 14.79 90 LEU A C 1
ATOM 756 O O . LEU A 1 111 ? 17.681 31.952 50.579 1.00 15.01 90 LEU A O 1
ATOM 761 N N . ALA A 1 112 ? 15.685 32.986 50.373 1.00 14.28 91 ALA A N 1
ATOM 762 C CA . ALA A 1 112 ? 14.965 31.772 50.714 1.00 14.39 91 ALA A CA 1
ATOM 763 C C . ALA A 1 112 ? 15.281 30.624 49.754 1.00 14.17 91 ALA A C 1
ATOM 764 O O . ALA A 1 112 ? 15.505 29.498 50.196 1.00 15.33 91 ALA A O 1
ATOM 766 N N . ARG A 1 113 ? 15.320 30.899 48.446 1.00 14.35 92 ARG A N 1
ATOM 767 C CA . ARG A 1 113 ? 15.668 29.842 47.480 1.00 15.36 92 ARG A CA 1
ATOM 768 C C . ARG A 1 113 ? 17.106 29.335 47.661 1.00 15.67 92 ARG A C 1
ATOM 769 O O . ARG A 1 113 ? 17.388 28.127 47.525 1.00 16.26 92 ARG A O 1
ATOM 777 N N . ALA A 1 114 ? 17.998 30.267 47.982 1.00 15.47 93 ALA A N 1
ATOM 778 C CA . ALA A 1 114 ? 19.417 29.945 48.166 1.00 16.22 93 ALA A CA 1
ATOM 779 C C . ALA A 1 114 ? 19.584 29.032 49.377 1.00 17.22 93 ALA A C 1
ATOM 780 O O . ALA A 1 114 ? 20.458 28.156 49.394 1.00 18.01 93 ALA A O 1
ATOM 782 N N . PHE A 1 115 ? 18.713 29.219 50.366 1.00 17.19 94 PHE A N 1
ATOM 783 C CA . PHE A 1 115 ? 18.632 28.348 51.551 1.00 18.13 94 PHE A CA 1
ATOM 784 C C . PHE A 1 115 ? 17.828 27.038 51.338 1.00 19.07 94 PHE A C 1
ATOM 785 O O . PHE A 1 115 ? 17.793 26.164 52.223 1.00 19.70 94 PHE A O 1
ATOM 793 N N . GLY A 1 116 ? 17.171 26.915 50.195 1.00 18.69 95 GLY A N 1
ATOM 794 C CA . GLY A 1 116 ? 16.330 25.765 49.862 1.00 18.70 95 GLY A CA 1
ATOM 795 C C . GLY A 1 116 ? 15.079 25.787 50.733 1.00 19.22 95 GLY A C 1
ATOM 796 O O . GLY A 1 116 ? 14.594 24.735 51.202 1.00 20.76 95 GLY A O 1
ATOM 797 N N . GLN A 1 117 ? 14.582 26.986 51.003 1.00 17.34 96 GLN A N 1
ATOM 798 C CA . GLN A 1 117 ? 13.354 27.119 51.788 1.00 16.73 96 GLN A CA 1
ATOM 799 C C . GLN A 1 117 ? 12.112 27.312 50.924 1.00 16.62 96 GLN A C 1
ATOM 800 O O . GLN A 1 117 ? 12.151 27.941 49.839 1.00 18.08 96 GLN A O 1
ATOM 806 N N . ARG A 1 118 ? 11.021 26.723 51.412 1.00 13.78 97 ARG A N 1
ATOM 807 C CA . ARG A 1 118 ? 9.701 26.803 50.794 1.00 12.73 97 ARG A CA 1
ATOM 808 C C . ARG A 1 118 ? 8.792 27.683 51.634 1.00 12.30 97 ARG A C 1
ATOM 809 O O . ARG A 1 118 ? 8.685 27.520 52.875 1.00 12.74 97 ARG A O 1
ATOM 817 N N . LEU A 1 119 ? 8.137 28.614 50.985 1.00 12.47 98 LEU A N 1
ATOM 818 C CA . LEU A 1 119 ? 7.313 29.640 51.623 1.00 11.38 98 LEU A CA 1
ATOM 819 C C . LEU A 1 119 ? 5.859 29.399 51.366 1.00 12.23 98 LEU A C 1
ATOM 820 O O . LEU A 1 119 ? 5.475 28.921 50.280 1.00 12.78 98 LEU A O 1
ATOM 825 N N . SER A 1 120 ? 5.040 29.753 52.347 1.00 12.51 99 SER A N 1
ATOM 826 C CA . SER A 1 120 ? 3.596 29.585 52.161 1.00 12.61 99 SER A CA 1
ATOM 827 C C . SER A 1 120 ? 2.866 30.645 52.923 1.00 12.48 99 SER A C 1
ATOM 828 O O . SER A 1 120 ? 3.457 31.436 53.623 1.00 12.22 99 SER A O 1
ATOM 839 N N . HIS A 1 122 ? -1.334 31.129 54.777 1.00 12.67 101 HIS A N 1
ATOM 840 C CA . HIS A 1 122 ? -2.599 30.481 55.110 1.00 14.11 101 HIS A CA 1
ATOM 841 C C . HIS A 1 122 ? -3.587 31.565 55.546 1.00 15.53 101 HIS A C 1
ATOM 842 O O . HIS A 1 122 ? -3.604 31.942 56.702 1.00 16.14 101 HIS A O 1
ATOM 849 N N . PRO A 1 123 ? -4.372 32.097 54.620 1.00 16.94 102 PRO A N 1
ATOM 850 C CA . PRO A 1 123 ? -5.374 33.085 55.010 1.00 18.62 102 PRO A CA 1
ATOM 851 C C . PRO A 1 123 ? -6.338 32.499 56.043 1.00 19.69 102 PRO A C 1
ATOM 852 O O . PRO A 1 123 ? -6.547 31.281 56.116 1.00 21.35 102 PRO A O 1
ATOM 856 N N . GLY A 1 124 ? -6.915 33.371 56.845 1.00 22.41 103 GLY A N 1
ATOM 857 C CA . GLY A 1 124 ? -7.662 32.905 58.018 1.00 23.28 103 GLY A CA 1
ATOM 858 C C . GLY A 1 124 ? -9.105 32.511 57.759 1.00 24.58 103 GLY A C 1
ATOM 859 O O . GLY A 1 124 ? -9.577 32.495 56.613 1.00 22.15 103 GLY A O 1
ATOM 860 N N . GLN A 1 125 ? -9.809 32.245 58.853 1.00 26.09 104 GLN A N 1
ATOM 861 C CA . GLN A 1 125 ? -11.174 31.7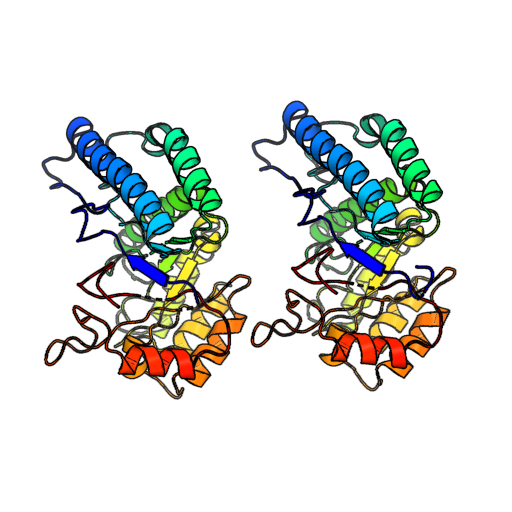12 58.812 1.00 28.43 104 GLN A CA 1
ATOM 862 C C . GLN A 1 125 ? -12.157 32.658 58.133 1.00 27.90 104 GLN A C 1
ATOM 863 O O . GLN A 1 125 ? -13.192 32.216 57.648 1.00 29.46 104 GLN A O 1
ATOM 869 N N . TYR A 1 126 ? -11.830 33.938 58.080 1.00 27.54 105 TYR A N 1
ATOM 870 C CA . TYR A 1 126 ? -12.710 34.924 57.486 1.00 27.37 105 TYR A CA 1
ATOM 871 C C . TYR A 1 126 ? -12.649 35.025 55.944 1.00 25.49 105 TYR A C 1
ATOM 872 O O . TYR A 1 126 ? -13.527 35.630 55.337 1.00 25.25 105 TYR A O 1
ATOM 881 N N . VAL A 1 127 ? -11.643 34.392 55.328 1.00 22.66 106 VAL A N 1
ATOM 882 C CA . VAL A 1 127 ? -11.488 34.368 53.877 1.00 19.65 106 VAL A CA 1
ATOM 883 C C . VAL A 1 127 ? -12.339 33.209 53.392 1.00 19.19 106 VAL A C 1
ATOM 884 O O . VAL A 1 127 ? -11.986 32.027 53.554 1.00 18.95 106 VAL A O 1
ATOM 888 N N . ASN A 1 128 ? -13.474 33.569 52.808 1.00 18.42 107 ASN A N 1
ATOM 889 C CA . ASN A 1 128 ? -14.511 32.620 52.429 1.00 19.35 107 ASN A CA 1
ATOM 890 C C . ASN A 1 128 ? -15.018 32.832 51.004 1.00 19.09 107 ASN A C 1
ATOM 891 O O . ASN A 1 128 ? -16.070 33.458 50.826 1.00 19.21 107 ASN A O 1
ATOM 896 N N . PRO A 1 129 ? -14.280 32.322 49.983 1.00 18.99 108 PRO A N 1
ATOM 897 C CA . PRO A 1 129 ? -14.737 32.460 48.583 1.00 19.75 108 PRO A CA 1
ATOM 898 C C . PRO A 1 129 ? -16.080 31.762 48.269 1.00 20.14 108 PRO A C 1
ATOM 899 O O . PRO A 1 129 ? -16.700 32.071 47.257 1.00 21.81 108 PRO A O 1
ATOM 903 N N . GLY A 1 130 ? -16.537 30.858 49.121 1.00 19.52 109 GLY A N 1
ATOM 904 C CA . GLY A 1 130 ? -17.824 30.193 48.896 1.00 19.81 109 GLY A CA 1
ATOM 905 C C . GLY A 1 130 ? -19.002 30.872 49.596 1.00 19.17 109 GLY A C 1
ATOM 906 O O . GLY A 1 130 ? -20.113 30.331 49.625 1.00 19.35 109 GLY A O 1
ATOM 907 N N . SER A 1 131 ? -18.742 32.043 50.176 1.00 18.41 110 SER A N 1
ATOM 908 C CA . SER A 1 131 ? -19.792 32.810 50.854 1.00 18.50 110 SER A CA 1
ATOM 909 C C . SER A 1 131 ? -20.896 33.182 49.859 1.00 18.27 110 SER A C 1
ATOM 910 O O . SER A 1 131 ? -20.615 33.439 48.691 1.00 17.82 110 SER A O 1
ATOM 913 N N . PRO A 1 132 ? -22.166 33.219 50.321 1.00 18.79 111 PRO A N 1
ATOM 914 C CA . PRO A 1 132 ? -23.167 33.706 49.382 1.00 19.53 111 PRO A CA 1
ATOM 915 C C . PRO A 1 132 ? -23.270 35.222 49.380 1.00 20.19 111 PRO A C 1
ATOM 916 O O . PRO A 1 132 ? -23.981 35.755 48.556 1.00 20.86 111 PRO A O 1
ATOM 920 N N . ASP A 1 133 ? -22.535 35.880 50.279 1.00 19.78 112 ASP A N 1
ATOM 921 C CA . ASP A 1 133 ? -22.536 37.343 50.413 1.00 19.80 112 ASP A CA 1
ATOM 922 C C . ASP A 1 133 ? -21.472 37.977 49.504 1.00 20.01 112 ASP A C 1
ATOM 923 O O . ASP A 1 133 ? -20.262 37.762 49.718 1.00 18.33 112 ASP A O 1
ATOM 928 N N . PRO A 1 134 ? -21.912 38.729 48.471 1.00 20.51 113 PRO A N 1
ATOM 929 C CA . PRO A 1 134 ? -20.959 39.255 47.501 1.00 21.09 113 PRO A CA 1
ATOM 930 C C . PRO A 1 134 ? -19.791 40.047 48.122 1.00 21.16 113 PRO A C 1
ATOM 931 O O . PRO A 1 134 ? -18.651 39.918 47.644 1.00 21.66 113 PRO A O 1
ATOM 935 N N . GLU A 1 135 ? -20.062 40.847 49.142 1.00 20.74 114 GLU A N 1
ATOM 936 C CA . GLU A 1 135 ? -19.011 41.683 49.767 1.00 22.00 114 GLU A CA 1
ATOM 937 C C . GLU A 1 135 ? -17.960 40.822 50.515 1.00 20.91 114 GLU A C 1
ATOM 938 O O . GLU A 1 135 ? -16.783 41.160 50.567 1.00 20.99 114 GLU A O 1
ATOM 944 N N . VAL A 1 136 ? -18.404 39.690 51.063 1.00 19.67 115 VAL A N 1
ATOM 945 C CA . VAL A 1 136 ? -17.498 38.755 51.750 1.00 18.39 115 VAL A CA 1
ATOM 946 C C . VAL A 1 136 ? -16.632 38.101 50.681 1.00 18.32 115 VAL A C 1
ATOM 947 O O . VAL A 1 136 ? -15.416 37.974 50.870 1.00 16.93 115 VAL A O 1
ATOM 951 N N . VAL A 1 137 ? -17.248 37.719 49.558 1.00 16.60 116 VAL A N 1
ATOM 952 C CA . VAL A 1 137 ? -16.482 37.121 48.450 1.00 17.46 116 VAL A CA 1
ATOM 953 C C . VAL A 1 137 ? -15.418 38.107 47.955 1.00 17.67 116 VAL A C 1
ATOM 954 O O . VAL A 1 137 ? -14.259 37.737 47.783 1.00 16.75 116 VAL A O 1
ATOM 958 N N . GLU A 1 138 ? -15.810 39.362 47.756 1.00 17.81 117 GLU A N 1
ATOM 959 C CA . GLU A 1 138 ? -14.900 40.359 47.207 1.00 19.30 117 GLU A CA 1
ATOM 960 C C . GLU A 1 138 ? -13.693 40.598 48.129 1.00 17.84 117 GLU A C 1
ATOM 961 O O . GLU A 1 138 ? -12.549 40.650 47.668 1.00 17.00 117 GLU A O 1
ATOM 967 N N . ARG A 1 139 ? -13.960 40.705 49.422 1.00 16.33 118 ARG A N 1
ATOM 968 C CA . ARG A 1 139 ? -12.915 40.919 50.422 1.00 17.50 118 ARG A CA 1
ATOM 969 C C . ARG A 1 139 ? -11.980 39.702 50.499 1.00 16.64 118 ARG A C 1
ATOM 970 O O . ARG A 1 139 ? -10.743 39.842 50.559 1.00 16.32 118 ARG A O 1
ATOM 978 N N . SER A 1 140 ? -12.593 38.527 50.485 1.00 15.24 119 SER A N 1
ATOM 979 C CA . SER A 1 140 ? -11.861 37.259 50.480 1.00 15.80 119 SER A CA 1
ATOM 980 C C . SER A 1 140 ? -10.967 37.117 49.246 1.00 15.46 119 SER A C 1
ATOM 981 O O . SER A 1 140 ? -9.811 36.769 49.389 1.00 16.07 119 SER A O 1
ATOM 984 N N . LEU A 1 141 ? -11.476 37.424 48.057 1.00 15.72 120 LEU A N 1
ATOM 985 C CA . LEU A 1 141 ? -10.637 37.351 46.873 1.00 15.77 120 LEU A CA 1
ATOM 986 C C . LEU A 1 141 ? -9.508 38.375 46.930 1.00 15.51 120 LEU A C 1
ATOM 987 O O . LEU A 1 141 ? -8.398 38.089 46.514 1.00 14.72 120 LEU A O 1
ATOM 992 N N . ALA A 1 142 ? -9.794 39.553 47.476 1.00 15.12 121 ALA A N 1
ATOM 993 C CA . ALA A 1 142 ? -8.776 40.604 47.615 1.00 14.96 121 ALA A CA 1
ATOM 994 C C . ALA A 1 142 ? -7.597 40.102 48.458 1.00 14.25 121 ALA A C 1
ATOM 995 O O . ALA A 1 142 ? -6.419 40.252 48.080 1.00 13.95 121 ALA A O 1
ATOM 997 N N . GLU A 1 143 ? -7.935 39.482 49.590 1.00 13.84 122 GLU A N 1
ATOM 998 C CA . GLU A 1 143 ? -6.951 38.876 50.492 1.00 13.16 122 GLU A CA 1
ATOM 999 C C . GLU A 1 143 ? -6.186 37.738 49.817 1.00 13.24 122 GLU A C 1
ATOM 1000 O O . GLU A 1 143 ? -4.967 37.686 49.950 1.00 12.25 122 GLU A O 1
ATOM 1006 N N . LEU A 1 144 ? -6.882 36.870 49.074 1.00 13.69 123 LEU A N 1
ATOM 1007 C CA . LEU A 1 144 ? -6.165 35.831 48.275 1.00 12.89 123 LEU A CA 1
ATOM 1008 C C . LEU A 1 144 ? -5.230 36.381 47.200 1.00 13.16 123 LEU A C 1
ATOM 1009 O O . LEU A 1 144 ? -4.140 35.846 46.975 1.00 13.14 123 LEU A O 1
ATOM 1014 N N . ARG A 1 145 ? -5.657 37.456 46.531 1.00 12.67 124 ARG A N 1
ATOM 1015 C CA . ARG A 1 145 ? -4.837 38.067 45.474 1.00 12.98 124 ARG A CA 1
ATOM 1016 C C . ARG A 1 145 ? -3.590 38.722 46.054 1.00 12.93 124 ARG A C 1
ATOM 1017 O O . ARG A 1 145 ? -2.508 38.633 45.445 1.00 12.76 124 ARG A O 1
ATOM 1025 N N . TYR A 1 146 ? -3.730 39.342 47.216 1.00 11.99 125 TYR A N 1
ATOM 1026 C CA . TYR A 1 146 ? -2.589 39.936 47.909 1.00 12.52 125 TYR A CA 1
ATOM 1027 C C . TYR A 1 146 ? -1.604 38.799 48.254 1.00 12.80 125 TYR A C 1
ATOM 1028 O O . TYR A 1 146 ? -0.420 38.912 48.023 1.00 12.71 125 TYR A O 1
ATOM 1037 N N . SER A 1 147 ? -2.126 37.715 48.815 1.00 12.27 126 SER A N 1
ATOM 1038 C CA . SER A 1 147 ? -1.296 36.608 49.299 1.00 13.17 126 SER A CA 1
ATOM 1039 C C . SER A 1 147 ? -0.522 35.968 48.123 1.00 11.95 126 SER A C 1
ATOM 1040 O O . SER A 1 147 ? 0.698 35.742 48.211 1.00 11.38 126 SER A O 1
ATOM 1043 N N . ALA A 1 148 ? -1.225 35.737 47.000 1.00 12.26 127 ALA A N 1
ATOM 1044 C CA . ALA A 1 148 ? -0.667 35.129 45.795 1.00 11.77 127 ALA A CA 1
ATOM 1045 C C . ALA A 1 148 ? 0.392 36.086 45.174 1.00 11.66 127 ALA A C 1
ATOM 1046 O O . ALA A 1 148 ? 1.474 35.649 44.789 1.00 9.54 127 ALA A O 1
ATOM 1048 N N . ARG A 1 149 ? 0.082 37.384 45.140 1.00 11.23 128 ARG A N 1
ATOM 1049 C CA . ARG A 1 149 ? 1.020 38.362 44.623 1.00 12.26 128 ARG A CA 1
ATOM 1050 C C . ARG A 1 149 ? 2.287 38.370 45.439 1.00 12.91 128 ARG A C 1
ATOM 1051 O O . ARG A 1 149 ? 3.360 38.503 44.878 1.00 12.31 128 ARG A O 1
ATOM 1059 N N . LEU A 1 150 ? 2.147 38.288 46.770 1.00 12.48 129 LEU A N 1
ATOM 1060 C CA . LEU A 1 150 ? 3.324 38.226 47.670 1.00 14.44 129 LEU A CA 1
ATOM 1061 C C . LEU A 1 150 ? 4.215 37.035 47.311 1.00 13.53 129 LEU A C 1
ATOM 1062 O O . LEU A 1 150 ? 5.439 37.180 47.124 1.00 12.08 129 LEU A O 1
ATOM 1067 N N . LEU A 1 151 ? 3.607 35.854 47.193 1.00 13.94 130 LEU A N 1
ATOM 1068 C CA . LEU A 1 151 ? 4.336 34.659 46.748 1.00 13.71 130 LEU A CA 1
ATOM 1069 C C . LEU A 1 151 ? 5.012 34.859 45.373 1.00 13.77 130 LEU A C 1
ATOM 1070 O O . LEU A 1 151 ? 6.182 34.454 45.184 1.00 13.09 130 LEU A O 1
ATOM 1075 N N . SER A 1 152 ? 4.314 35.490 44.430 1.00 14.69 131 SER A N 1
ATOM 1076 C CA . SER A 1 152 ? 4.920 35.798 43.152 1.00 14.50 131 SER A CA 1
ATOM 1077 C C . SER A 1 152 ? 6.149 36.731 43.261 1.00 14.87 131 SER A C 1
ATOM 1078 O O . SER A 1 152 ? 7.189 36.454 42.660 1.00 14.42 131 SER A O 1
ATOM 1081 N N . LEU A 1 153 ? 6.014 37.804 44.032 1.00 14.45 132 LEU A N 1
ATOM 1082 C CA . LEU A 1 153 ? 7.092 38.784 44.275 1.00 14.78 132 LEU A CA 1
ATOM 1083 C C . LEU A 1 153 ? 8.303 38.167 44.951 1.00 14.61 132 LEU A C 1
ATOM 1084 O O . LEU A 1 153 ? 9.449 38.578 44.720 1.00 13.53 132 LEU A O 1
ATOM 1089 N N . LEU A 1 154 ? 8.048 37.179 45.806 1.00 13.94 133 LEU A N 1
ATOM 1090 C CA . LEU A 1 154 ? 9.111 36.443 46.454 1.00 14.20 133 LEU A CA 1
ATOM 1091 C C . LEU A 1 154 ? 9.711 35.367 45.528 1.00 14.67 133 LEU A C 1
ATOM 1092 O O . LEU A 1 154 ? 10.674 34.703 45.902 1.00 15.76 133 LEU A O 1
ATOM 1097 N N . GLY A 1 155 ? 9.122 35.163 44.362 1.00 15.22 134 GLY A N 1
ATOM 1098 C CA . GLY A 1 155 ? 9.536 34.106 43.457 1.00 17.20 134 GLY A CA 1
ATOM 1099 C C . GLY A 1 155 ? 9.505 32.757 44.144 1.00 18.62 134 GLY A C 1
ATOM 1100 O O . GLY A 1 155 ? 10.424 31.961 44.001 1.00 18.63 134 GLY A O 1
ATOM 1101 N N . ALA A 1 156 ? 8.446 32.504 44.919 1.00 18.19 135 ALA A N 1
ATOM 1102 C CA . ALA A 1 156 ? 8.321 31.258 45.645 1.00 19.76 135 ALA A CA 1
ATOM 1103 C C . ALA A 1 156 ? 7.861 30.177 44.650 1.00 21.91 135 ALA A C 1
ATOM 1104 O O . ALA A 1 156 ? 6.664 29.959 44.466 1.00 22.89 135 ALA A O 1
ATOM 1106 N N . GLU A 1 157 ? 8.830 29.538 44.002 1.00 24.97 136 GLU A N 1
ATOM 1107 C CA . GLU A 1 157 ? 8.614 28.511 42.941 1.00 26.77 136 GLU A CA 1
ATOM 1108 C C . GLU A 1 157 ? 7.452 27.506 43.213 1.00 25.80 136 GLU A C 1
ATOM 1109 O O . GLU A 1 157 ? 6.515 27.335 42.381 1.00 28.18 136 GLU A O 1
ATOM 1115 N N . ASP A 1 158 ? 7.553 26.883 44.388 1.00 23.07 137 ASP A N 1
ATOM 1116 C CA . ASP A 1 158 ? 6.709 25.804 44.866 1.00 21.04 137 ASP A CA 1
ATOM 1117 C C . ASP A 1 158 ? 5.918 26.362 46.059 1.00 18.64 137 ASP A C 1
ATOM 1118 O O . ASP A 1 158 ? 5.582 25.640 47.009 1.00 17.82 137 ASP A O 1
ATOM 1123 N N . GLY A 1 159 ? 5.662 27.657 46.043 1.00 16.87 138 GLY A N 1
ATOM 1124 C CA . GLY A 1 159 ? 4.973 28.296 47.187 1.00 13.99 138 GLY A CA 1
ATOM 1125 C C . GLY A 1 159 ? 3.560 27.738 47.357 1.00 13.77 138 GLY A C 1
ATOM 1126 O O . GLY A 1 159 ? 2.967 27.226 46.382 1.00 14.65 138 GLY A O 1
ATOM 1127 N N . VAL A 1 160 ? 3.033 27.803 48.594 1.00 13.09 139 VAL A N 1
ATOM 1128 C CA . VAL A 1 160 ? 1.707 27.255 48.884 1.00 12.89 139 VAL A CA 1
ATOM 1129 C C . VAL A 1 160 ? 0.825 28.326 49.519 1.00 12.47 139 VAL A C 1
ATOM 1130 O O . VAL A 1 160 ? 1.220 28.996 50.439 1.00 13.75 139 VAL A O 1
ATOM 1134 N N . LEU A 1 161 ? -0.422 28.394 49.083 1.00 12.11 140 LEU A N 1
ATOM 1135 C CA . LEU A 1 161 ? -1.392 29.307 49.636 1.00 12.12 140 LEU A CA 1
ATOM 1136 C C . LEU A 1 161 ? -2.529 28.415 50.103 1.00 12.41 140 LEU A C 1
ATOM 1137 O O . LEU A 1 161 ? -3.313 27.929 49.297 1.00 12.44 140 LEU A O 1
ATOM 1142 N N . VAL A 1 162 ? -2.543 28.110 51.411 1.00 12.05 141 VAL A N 1
ATOM 1143 C CA . VAL A 1 162 ? -3.429 27.043 51.904 1.00 12.47 141 VAL A CA 1
ATOM 1144 C C . VAL A 1 162 ? -4.755 27.643 52.349 1.00 12.57 141 VAL A C 1
ATOM 1145 O O . VAL A 1 162 ? -4.781 28.633 53.053 1.00 12.41 141 VAL A O 1
ATOM 1149 N N . LEU A 1 163 ? -5.854 26.989 51.991 1.00 13.28 142 LEU A N 1
ATOM 1150 C CA . LEU A 1 163 ? -7.183 27.483 52.369 1.00 13.92 142 LEU A CA 1
ATOM 1151 C C . LEU A 1 163 ? -8.125 26.350 52.709 1.00 13.77 142 LEU A C 1
ATOM 1152 O O . LEU A 1 163 ? -8.102 25.287 52.080 1.00 11.72 142 LEU A O 1
ATOM 1157 N N . HIS A 1 164 ? -8.876 26.550 53.793 1.00 14.34 143 HIS A N 1
ATOM 1158 C CA . HIS A 1 164 ? -10.019 25.710 54.124 1.00 16.34 143 HIS A CA 1
ATOM 1159 C C . HIS A 1 164 ? -11.187 25.993 53.205 1.00 16.42 143 HIS A C 1
ATOM 1160 O O . HIS A 1 164 ? -11.245 27.056 52.563 1.00 15.69 143 HIS A O 1
ATOM 1167 N N . LEU A 1 165 ? -12.132 25.052 53.132 1.00 16.15 144 LEU A N 1
ATOM 1168 C CA . LEU A 1 165 ? -13.273 25.238 52.237 1.00 17.56 144 LEU A CA 1
ATOM 1169 C C . LEU A 1 165 ? -14.321 26.165 52.826 1.00 18.59 144 LEU A C 1
ATOM 1170 O O . LEU A 1 165 ? -15.239 26.593 52.130 1.00 19.36 144 LEU A O 1
ATOM 1175 N N . GLY A 1 166 ? -14.203 26.457 54.110 1.00 19.10 145 GLY A N 1
ATOM 1176 C CA . GLY A 1 166 ? -15.057 27.483 54.695 1.00 21.26 145 GLY A CA 1
ATOM 1177 C C . GLY A 1 166 ? -16.369 26.939 55.218 1.00 22.16 145 GLY A C 1
ATOM 1178 O O . GLY A 1 166 ? -16.511 25.735 55.488 1.00 22.30 145 GLY A O 1
ATOM 1179 N N . GLY A 1 167 ? -17.333 27.838 55.394 1.00 22.83 146 GLY A N 1
ATOM 1180 C CA . GLY A 1 167 ? -18.599 27.449 56.005 1.00 23.05 146 GLY A CA 1
ATOM 1181 C C . GLY A 1 167 ? -19.431 26.609 55.054 1.00 22.97 146 GLY A C 1
ATOM 1182 O O . GLY A 1 167 ? -19.290 26.700 53.831 1.00 23.40 146 GLY A O 1
ATOM 1183 N N . ALA A 1 168 ? -20.315 25.772 55.597 1.00 22.85 147 ALA A N 1
ATOM 1184 C CA . ALA A 1 168 ? -21.255 25.078 54.732 1.00 23.14 147 ALA A CA 1
ATOM 1185 C C . ALA A 1 168 ? -22.497 25.946 54.372 1.00 23.78 147 ALA A C 1
ATOM 1186 O O . ALA A 1 168 ? -23.251 25.559 53.473 1.00 24.06 147 ALA A O 1
ATOM 1188 N N . TYR A 1 169 ? -22.693 27.079 55.060 1.00 24.18 148 TYR A N 1
ATOM 1189 C CA . TYR A 1 169 ? -23.761 28.039 54.723 1.00 24.95 148 TYR A CA 1
ATOM 1190 C C . TYR A 1 169 ? -25.059 27.324 54.423 1.00 25.17 148 TYR A C 1
ATOM 1191 O O . TYR A 1 169 ? -25.719 27.579 53.401 1.00 26.25 148 TYR A O 1
ATOM 1200 N N . GLY A 1 170 ? -25.429 26.404 55.296 1.00 25.40 149 GLY A N 1
ATOM 1201 C CA . GLY A 1 170 ? -26.730 25.768 55.162 1.00 26.76 149 GLY A CA 1
ATOM 1202 C C . GLY A 1 170 ? -26.823 24.612 54.200 1.00 27.63 149 GLY A C 1
ATOM 1203 O O . GLY A 1 170 ? -27.571 23.683 54.459 1.00 29.10 149 GLY A O 1
ATOM 1204 N N . GLU A 1 171 ? -26.096 24.650 53.079 1.00 28.93 150 GLU A N 1
ATOM 1205 C CA . GLU A 1 171 ? -26.081 23.539 52.109 1.00 28.95 150 GLU A CA 1
ATOM 1206 C C . GLU A 1 171 ? -24.712 23.329 51.412 1.00 28.39 150 GLU A C 1
ATOM 1207 O O . GLU A 1 171 ? -24.311 24.114 50.552 1.00 26.89 150 GLU A O 1
ATOM 1213 N N . LYS A 1 172 ? -24.026 22.242 51.784 1.00 27.52 151 LYS A N 1
ATOM 1214 C CA . LYS A 1 172 ? -22.630 21.966 51.343 1.00 26.56 151 LYS A CA 1
ATOM 1215 C C . LYS A 1 172 ? -22.411 21.941 49.843 1.00 25.00 151 LYS A C 1
ATOM 1216 O O . LYS A 1 172 ? -21.397 22.403 49.371 1.00 26.04 151 LYS A O 1
ATOM 1222 N N . GLY A 1 173 ? -23.333 21.349 49.098 1.00 23.41 152 GLY A N 1
ATOM 1223 C CA . GLY A 1 173 ? -23.229 21.284 47.662 1.00 21.90 152 GLY A CA 1
ATOM 1224 C C . GLY A 1 173 ? -23.200 22.643 46.971 1.00 21.29 152 GLY A C 1
ATOM 1225 O O . GLY A 1 173 ? -22.425 22.870 46.017 1.00 20.09 152 GLY A O 1
ATOM 1226 N N . LYS A 1 174 ? -24.047 23.547 47.433 1.00 19.57 153 LYS A N 1
ATOM 1227 C CA . LYS A 1 174 ? -24.060 24.903 46.881 1.00 18.94 153 LYS A CA 1
ATOM 1228 C C . LYS A 1 174 ? -22.852 25.723 47.372 1.00 18.34 153 LYS A C 1
ATOM 1229 O O . LYS A 1 174 ? -22.339 26.543 46.627 1.00 17.82 153 LYS A O 1
ATOM 1235 N N . ALA A 1 175 ? -22.431 25.499 48.622 1.00 17.27 154 ALA A N 1
ATOM 1236 C CA . ALA A 1 175 ? -21.219 26.157 49.168 1.00 17.73 154 ALA A CA 1
ATOM 1237 C C . ALA A 1 175 ? -19.987 25.803 48.346 1.00 17.88 154 ALA A C 1
ATOM 1238 O O . ALA A 1 175 ? -19.217 26.665 47.958 1.00 18.92 154 ALA A O 1
ATOM 1240 N N . LEU A 1 176 ? -19.817 24.507 48.078 1.00 17.63 155 LEU A N 1
ATOM 1241 C CA . LEU A 1 176 ? -18.645 24.057 47.312 1.00 17.76 155 LEU A CA 1
ATOM 1242 C C . LEU A 1 176 ? -18.717 24.587 45.870 1.00 17.37 155 LEU A C 1
ATOM 1243 O O . LEU A 1 176 ? -17.697 24.956 45.302 1.00 16.49 155 LEU A O 1
ATOM 1248 N N . ARG A 1 177 ? -19.925 24.612 45.290 1.00 17.03 156 ARG A N 1
ATOM 1249 C CA . ARG A 1 177 ? -20.107 25.201 43.987 1.00 16.72 156 ARG A CA 1
ATOM 1250 C C . ARG A 1 177 ? -19.706 26.681 43.931 1.00 15.98 156 ARG A C 1
ATOM 1251 O O . ARG A 1 177 ? -18.994 27.073 43.027 1.00 15.20 156 ARG A O 1
ATOM 1259 N N . ARG A 1 178 ? -20.139 27.487 44.901 1.00 15.04 157 ARG A N 1
ATOM 1260 C CA . ARG A 1 178 ? -19.705 28.896 44.918 1.00 14.53 157 ARG A CA 1
ATOM 1261 C C . ARG A 1 178 ? -18.169 29.010 45.086 1.00 14.35 157 ARG A C 1
ATOM 1262 O O . ARG A 1 178 ? -17.525 29.820 44.445 1.00 15.11 157 ARG A O 1
ATOM 1270 N N . PHE A 1 179 ? -17.632 28.211 46.006 1.00 13.89 158 PHE A N 1
ATOM 1271 C CA . PHE A 1 179 ? -16.160 28.193 46.265 1.00 12.78 158 PHE A CA 1
ATOM 1272 C C . PHE A 1 179 ? -15.378 27.987 44.954 1.00 13.79 158 PHE A C 1
ATOM 1273 O O . PHE A 1 179 ? -14.458 28.743 44.658 1.00 14.63 158 PHE A O 1
ATOM 1281 N N . VAL A 1 180 ? -15.728 26.946 44.201 1.00 14.55 159 VAL A N 1
ATOM 1282 C CA . VAL A 1 180 ? -15.052 26.614 42.952 1.00 15.09 159 VAL A CA 1
ATOM 1283 C C . VAL A 1 180 ? -15.309 27.696 41.929 1.00 16.27 159 VAL A C 1
ATOM 1284 O O . VAL A 1 180 ? -14.370 28.182 41.307 1.00 15.29 159 VAL A O 1
ATOM 1288 N N . GLU A 1 181 ? -16.573 28.112 41.785 1.00 16.80 160 GLU A N 1
ATOM 1289 C CA . GLU A 1 181 ? -16.911 29.062 40.714 1.00 18.02 160 GLU A CA 1
ATOM 1290 C C . GLU A 1 181 ? -16.242 30.430 40.944 1.00 18.08 160 GLU A C 1
ATOM 1291 O O . GLU A 1 181 ? -15.803 31.079 40.003 1.00 19.09 160 GLU A O 1
ATOM 1297 N N . ASN A 1 182 ? -16.114 30.823 42.205 1.00 16.75 161 ASN A N 1
ATOM 1298 C CA . ASN A 1 182 ? -15.510 32.115 42.540 1.00 17.04 161 ASN A CA 1
ATOM 1299 C C . ASN A 1 182 ? -13.975 32.100 42.479 1.00 17.18 161 ASN A C 1
ATOM 1300 O O . ASN A 1 182 ? -13.351 33.161 42.500 1.00 18.48 161 ASN A O 1
ATOM 1305 N N . LEU A 1 183 ? -13.382 30.908 42.420 1.00 16.86 162 LEU A N 1
ATOM 1306 C CA . LEU A 1 183 ? -11.915 30.781 42.317 1.00 17.50 162 LEU A CA 1
ATOM 1307 C C . LEU A 1 183 ? -11.404 30.370 40.935 1.00 18.88 162 LEU A C 1
ATOM 1308 O O . LEU A 1 183 ? -10.234 30.563 40.628 1.00 18.68 162 LEU A O 1
ATOM 1313 N N . ARG A 1 184 ? -12.272 29.802 40.099 1.00 19.78 163 ARG A N 1
ATOM 1314 C CA . ARG A 1 184 ? -11.808 29.209 38.847 1.00 21.52 163 ARG A CA 1
ATOM 1315 C C . ARG A 1 184 ? -11.049 30.178 37.903 1.00 20.83 163 ARG A C 1
ATOM 1316 O O . ARG A 1 184 ? -10.094 29.793 37.233 1.00 22.10 163 ARG A O 1
ATOM 1324 N N . GLY A 1 185 ? -11.449 31.439 37.886 1.00 20.75 164 GLY A N 1
ATOM 1325 C CA . GLY A 1 185 ? -10.795 32.416 37.010 1.00 20.42 164 GLY A CA 1
ATOM 1326 C C . GLY A 1 185 ? -9.579 33.109 37.631 1.00 20.79 164 GLY A C 1
ATOM 1327 O O . GLY A 1 185 ? -8.980 33.986 37.002 1.00 20.81 164 GLY A O 1
ATOM 1328 N N . GLU A 1 186 ? -9.224 32.723 38.859 1.00 19.34 165 GLU A N 1
ATOM 1329 C CA . GLU A 1 186 ? -8.146 33.383 39.626 1.00 19.03 165 GLU A CA 1
ATOM 1330 C C . GLU A 1 186 ? -6.778 32.767 39.308 1.00 19.06 165 GLU A C 1
ATOM 1331 O O . GLU A 1 186 ? -6.228 32.009 40.109 1.00 18.18 165 GLU A O 1
ATOM 1337 N N . GLU A 1 187 ? -6.278 33.046 38.109 1.00 18.89 166 GLU A N 1
ATOM 1338 C CA . GLU A 1 187 ? -5.068 32.412 37.566 1.00 19.70 166 GLU A CA 1
ATOM 1339 C C . GLU A 1 187 ? -3.905 32.420 38.566 1.00 17.84 166 GLU A C 1
ATOM 1340 O O . GLU A 1 187 ? -3.312 31.384 38.846 1.00 17.80 166 GLU A O 1
ATOM 1346 N N . GLU A 1 188 ? -3.600 33.586 39.101 1.00 16.87 167 GLU A N 1
ATOM 1347 C CA . GLU A 1 188 ? -2.407 33.716 39.941 1.00 17.10 167 GLU A CA 1
ATOM 1348 C C . GLU A 1 188 ? -2.620 32.999 41.276 1.00 15.89 167 GLU A C 1
ATOM 1349 O O . GLU A 1 188 ? -1.726 32.325 41.783 1.00 16.14 167 GLU A O 1
ATOM 1355 N N . VAL A 1 189 ? -3.821 33.152 41.847 1.00 15.07 168 VAL A N 1
ATOM 1356 C CA . VAL A 1 189 ? -4.158 32.423 43.076 1.00 14.97 168 VAL A CA 1
ATOM 1357 C C . VAL A 1 189 ? -4.021 30.911 42.876 1.00 14.70 168 VAL A C 1
ATOM 1358 O O . VAL A 1 189 ? -3.406 30.201 43.693 1.00 13.72 168 VAL A O 1
ATOM 1362 N N . LEU A 1 190 ? -4.509 30.415 41.747 1.00 14.60 169 LEU A N 1
ATOM 1363 C CA . LEU A 1 190 ? -4.485 28.960 41.493 1.00 15.01 169 LEU A CA 1
ATOM 1364 C C . LEU A 1 190 ? -3.079 28.390 41.298 1.00 15.18 169 LEU A C 1
ATOM 1365 O O . LEU A 1 190 ? -2.886 27.164 41.404 1.00 16.11 169 LEU A O 1
ATOM 1370 N N . ARG A 1 191 ? -2.119 29.257 40.989 1.00 15.66 170 ARG A N 1
ATOM 1371 C CA . ARG A 1 191 ? -0.702 28.862 40.872 1.00 17.34 170 ARG A CA 1
ATOM 1372 C C . ARG A 1 191 ? -0.182 28.325 42.211 1.00 16.43 170 ARG A C 1
ATOM 1373 O O . ARG A 1 191 ? 0.705 27.462 42.233 1.00 16.80 170 ARG A O 1
ATOM 1381 N N . TYR A 1 192 ? -0.762 28.819 43.309 1.00 14.27 171 TYR A N 1
ATOM 1382 C CA . TYR A 1 192 ? -0.290 28.490 44.660 1.00 14.00 171 TYR A CA 1
ATOM 1383 C C . TYR A 1 192 ? -1.293 27.766 45.507 1.00 12.89 171 TYR A C 1
ATOM 1384 O O . TYR A 1 192 ? -0.927 27.097 46.467 1.00 11.79 171 TYR A O 1
ATOM 1393 N N . LEU A 1 193 ? -2.572 27.920 45.195 1.00 11.84 172 LEU A N 1
ATOM 1394 C CA . LEU A 1 193 ? -3.627 27.426 46.085 1.00 12.04 172 LEU A CA 1
ATOM 1395 C C . LEU A 1 193 ? -3.520 25.924 46.353 1.00 11.73 172 LEU A C 1
ATOM 1396 O O . LEU A 1 193 ? -3.245 25.147 45.461 1.00 12.10 172 LEU A O 1
ATOM 1401 N N . ALA A 1 194 ? -3.744 25.541 47.609 1.00 9.73 173 ALA A N 1
ATOM 1402 C CA . ALA A 1 194 ? -3.912 24.132 47.985 1.00 10.72 173 ALA A CA 1
ATOM 1403 C C . ALA A 1 194 ? -5.014 24.118 49.038 1.00 10.54 173 ALA A C 1
ATOM 1404 O O . ALA A 1 194 ? -5.154 25.096 49.760 1.00 12.25 173 ALA A O 1
ATOM 1406 N N . LEU A 1 195 ? -5.799 23.041 49.116 1.00 10.37 174 LEU A N 1
ATOM 1407 C CA . LEU A 1 195 ? -6.963 23.002 49.988 1.00 10.50 174 LEU A CA 1
ATOM 1408 C C . LEU A 1 195 ? -6.745 22.037 51.134 1.00 10.08 174 LEU A C 1
ATOM 1409 O O . LEU A 1 195 ? -6.149 20.996 50.934 1.00 11.23 174 LEU A O 1
ATOM 1414 N N . GLU A 1 196 ? -7.272 22.372 52.324 1.00 11.91 175 GLU A N 1
ATOM 1415 C CA . GLU A 1 196 ? -7.023 21.614 53.540 1.00 12.69 175 GLU A CA 1
ATOM 1416 C C . GLU A 1 196 ? -8.308 21.136 54.180 1.00 12.87 175 GLU A C 1
ATOM 1417 O O . GLU A 1 196 ? -9.277 21.899 54.299 1.00 11.95 175 GLU A O 1
ATOM 1423 N N . ASN A 1 197 ? -8.334 19.874 54.619 1.00 12.48 176 ASN A N 1
ATOM 1424 C CA . ASN A 1 197 ? -9.474 19.355 55.365 1.00 13.02 176 ASN A CA 1
ATOM 1425 C C . ASN A 1 197 ? -9.612 20.017 56.755 1.00 13.67 176 ASN A C 1
ATOM 1426 O O . ASN A 1 197 ? -8.643 20.547 57.306 1.00 13.92 176 ASN A O 1
ATOM 1431 N N . ASP A 1 198 ? -10.814 19.969 57.323 1.00 14.71 177 ASP A N 1
ATOM 1432 C CA . ASP A 1 198 ? -10.982 20.491 58.679 1.00 15.25 177 ASP A CA 1
ATOM 1433 C C . ASP A 1 198 ? -11.678 19.532 59.624 1.00 15.56 177 ASP A C 1
ATOM 1434 O O . ASP A 1 198 ? -12.060 18.419 59.255 1.00 14.43 177 ASP A O 1
ATOM 1439 N N . GLU A 1 199 ? -11.858 19.963 60.874 1.00 15.46 178 GLU A N 1
ATOM 1440 C CA . GLU A 1 199 ? -12.263 19.011 61.905 1.00 17.15 178 GLU A CA 1
ATOM 1441 C C .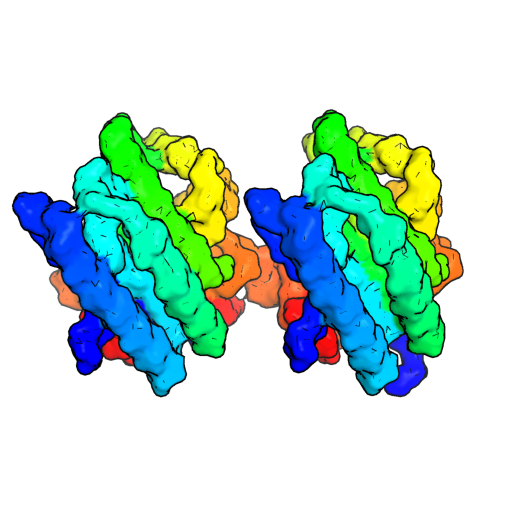 GLU A 1 199 ? -13.770 18.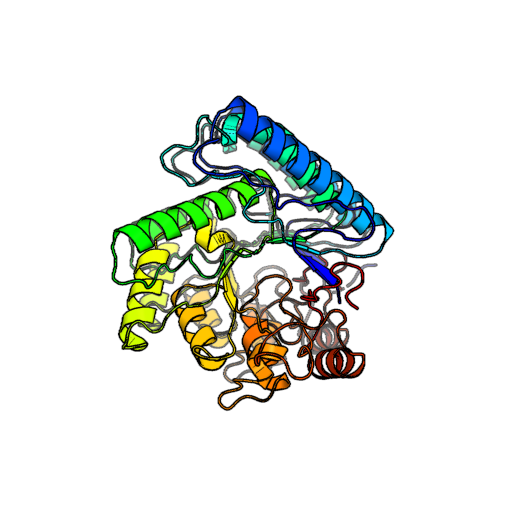801 62.011 1.00 18.10 178 GLU A C 1
ATOM 1442 O O . GLU A 1 199 ? -14.219 17.936 62.778 1.00 16.68 178 GLU A O 1
ATOM 1448 N N . ARG A 1 200 ? -14.527 19.600 61.261 1.00 18.77 179 ARG A N 1
ATOM 1449 C CA . ARG A 1 200 ? -15.987 19.693 61.435 1.00 21.16 179 ARG A CA 1
ATOM 1450 C C . ARG A 1 200 ? -16.757 19.483 60.132 1.00 20.13 179 ARG A C 1
ATOM 1451 O O . ARG A 1 200 ? -17.758 18.743 60.103 1.00 20.80 179 ARG A O 1
ATOM 1459 N N . LEU A 1 201 ? -16.347 20.185 59.080 1.00 19.11 180 LEU A N 1
ATOM 1460 C CA . LEU A 1 201 ? -17.185 20.332 57.900 1.00 18.85 180 LEU A CA 1
ATOM 1461 C C . LEU A 1 201 ? -16.751 19.540 56.658 1.00 18.32 180 LEU A C 1
ATOM 1462 O O . LEU A 1 201 ? -17.582 18.924 55.980 1.00 18.55 180 LEU A O 1
ATOM 1467 N N . TRP A 1 202 ? -15.450 19.556 56.361 1.00 15.71 181 TRP A N 1
ATOM 1468 C CA . TRP A 1 202 ? -14.953 18.970 55.144 1.00 14.33 181 TRP A CA 1
ATOM 1469 C C . TRP A 1 202 ? -13.823 17.998 55.407 1.00 13.89 181 TRP A C 1
ATOM 1470 O O . TRP A 1 202 ? -12.743 18.375 55.898 1.00 13.67 181 TRP A O 1
ATOM 1481 N N . ASN A 1 203 ? -14.090 16.738 55.122 1.00 12.84 182 ASN A N 1
ATOM 1482 C CA . ASN A 1 203 ? -13.074 15.705 55.269 1.00 12.55 182 ASN A CA 1
ATOM 1483 C C . ASN A 1 203 ? -12.157 15.579 54.053 1.00 12.79 182 ASN A C 1
ATOM 1484 O O . ASN A 1 203 ? -12.360 16.244 53.026 1.00 11.67 182 ASN A O 1
ATOM 1489 N N . VAL A 1 204 ? -11.142 14.733 54.164 1.00 12.57 183 VAL A N 1
ATOM 1490 C CA . VAL A 1 204 ? -10.206 14.576 53.059 1.00 13.88 183 VAL A CA 1
ATOM 1491 C C . VAL A 1 204 ? -10.877 14.194 51.743 1.00 13.88 183 VAL A C 1
ATOM 1492 O O . VAL A 1 204 ? -10.582 14.796 50.685 1.00 13.67 183 VAL A O 1
ATOM 1496 N N . GLU A 1 205 ? -11.803 13.234 51.804 1.00 13.91 184 GLU A N 1
ATOM 1497 C CA . GLU A 1 205 ? -12.486 12.794 50.578 1.00 15.91 184 GLU A CA 1
ATOM 1498 C C . GLU A 1 205 ? -13.222 13.959 49.922 1.00 15.26 184 GLU A C 1
ATOM 1499 O O . GLU A 1 205 ? -13.204 14.083 48.705 1.00 16.01 184 GLU A O 1
ATOM 1505 N N . GLU A 1 206 ? -13.843 14.832 50.713 1.00 14.43 185 GLU A N 1
ATOM 1506 C CA . GLU A 1 206 ? -14.574 15.993 50.203 1.00 14.44 185 GLU A CA 1
ATOM 1507 C C . GLU A 1 206 ? -13.659 17.047 49.616 1.00 14.13 185 GLU A C 1
ATOM 1508 O O . GLU A 1 206 ? -13.947 17.604 48.543 1.00 13.38 185 GLU A O 1
ATOM 1514 N N . VAL A 1 207 ? -12.524 17.271 50.269 1.00 13.25 186 VAL A N 1
ATOM 1515 C CA . VAL A 1 207 ? -11.563 18.226 49.792 1.00 13.95 186 VAL A CA 1
ATOM 1516 C C . VAL A 1 207 ? -10.935 17.738 48.456 1.00 13.85 186 VAL A C 1
ATOM 1517 O O . VAL A 1 207 ? -10.738 18.521 47.566 1.00 15.07 186 VAL A O 1
ATOM 1521 N N . LEU A 1 208 ? -10.652 16.438 48.349 1.00 15.24 187 LEU A N 1
ATOM 1522 C CA . LEU A 1 208 ? -10.109 15.892 47.099 1.00 15.43 187 LEU A CA 1
ATOM 1523 C C . LEU A 1 208 ? -11.022 16.227 45.938 1.00 16.82 187 LEU A C 1
ATOM 1524 O O . LEU A 1 208 ? -10.551 16.571 44.866 1.00 15.98 187 LEU A O 1
ATOM 1529 N N . LYS A 1 209 ? -12.336 16.149 46.161 1.00 17.29 188 LYS A N 1
ATOM 1530 C CA . LYS A 1 209 ? -13.276 16.463 45.097 1.00 18.89 188 LYS A CA 1
ATOM 1531 C C . LYS A 1 209 ? -13.221 17.942 44.682 1.00 17.82 188 LYS A C 1
ATOM 1532 O O . LYS A 1 209 ? -13.215 18.261 43.477 1.00 17.04 188 LYS A O 1
ATOM 1538 N N . ALA A 1 210 ? -13.186 18.839 45.667 1.00 17.00 189 ALA A N 1
ATOM 1539 C CA . ALA A 1 210 ? -13.026 20.260 45.431 1.00 16.49 189 ALA A CA 1
ATOM 1540 C C . ALA A 1 210 ? -11.705 20.561 44.700 1.00 16.81 189 ALA A C 1
ATOM 1541 O O . ALA A 1 210 ? -11.650 21.349 43.749 1.00 15.82 189 ALA A O 1
ATOM 1543 N N . ALA A 1 211 ? -10.633 19.950 45.204 1.00 16.21 190 ALA A N 1
ATOM 1544 C CA . ALA A 1 211 ? -9.307 20.193 44.656 1.00 16.10 190 ALA A CA 1
ATOM 1545 C C . ALA A 1 211 ? -9.242 19.712 43.199 1.00 16.89 190 ALA A C 1
ATOM 1546 O O . ALA A 1 211 ? -8.660 20.401 42.367 1.00 15.84 190 ALA A O 1
ATOM 1548 N N . GLU A 1 212 ? -9.840 18.551 42.913 1.00 17.05 191 GLU A N 1
ATOM 1549 C CA . GLU A 1 212 ? -9.874 18.033 41.549 1.00 19.59 191 GLU A CA 1
ATOM 1550 C C . GLU A 1 212 ? -10.585 19.026 40.636 1.00 19.11 191 GLU A C 1
ATOM 1551 O O . GLU A 1 212 ? -10.124 19.316 39.526 1.00 20.23 191 GLU A O 1
ATOM 1557 N N . ALA A 1 213 ? -11.700 19.577 41.103 1.00 19.30 192 ALA A N 1
ATOM 1558 C CA . ALA A 1 213 ? -12.458 20.560 40.314 1.00 18.69 192 ALA A CA 1
ATOM 1559 C C . ALA A 1 213 ? -11.652 21.811 39.938 1.00 18.37 192 ALA A C 1
ATOM 1560 O O . ALA A 1 213 ? -11.849 22.393 38.880 1.00 18.46 192 ALA A O 1
ATOM 1562 N N . LEU A 1 214 ? -10.756 22.248 40.816 1.00 16.77 193 LEU A N 1
ATOM 1563 C CA . LEU A 1 214 ? -10.004 23.468 40.576 1.00 15.72 193 LEU A CA 1
ATOM 1564 C C . LEU A 1 214 ? -8.611 23.179 40.015 1.00 15.87 193 LEU A C 1
ATOM 1565 O O . LEU A 1 214 ? -7.889 24.107 39.599 1.00 17.26 193 LEU A O 1
ATOM 1570 N N . GLY A 1 215 ? -8.211 21.905 40.051 1.00 15.07 194 GLY A N 1
ATOM 1571 C CA . GLY A 1 215 ? -6.890 21.516 39.591 1.00 14.25 194 GLY A CA 1
ATOM 1572 C C . GLY A 1 215 ? -5.774 21.931 40.521 1.00 15.13 194 GLY A C 1
ATOM 1573 O O . GLY A 1 215 ? -4.704 22.363 40.074 1.00 16.50 194 GLY A O 1
ATOM 1574 N N . VAL A 1 216 ? -6.023 21.771 41.814 1.00 13.51 195 VAL A N 1
ATOM 1575 C CA . VAL A 1 216 ? -5.047 22.141 42.860 1.00 12.29 195 VAL A CA 1
ATOM 1576 C C . VAL A 1 216 ? -4.744 21.010 43.847 1.00 11.23 195 VAL A C 1
ATOM 1577 O O . VAL A 1 216 ? -5.474 20.040 43.912 1.00 12.06 195 VAL A O 1
ATOM 1581 N N . PRO A 1 217 ? -3.625 21.113 44.595 1.00 11.20 196 PRO A N 1
ATOM 1582 C CA . PRO A 1 217 ? -3.323 20.058 45.561 1.00 11.09 196 PRO A CA 1
ATOM 1583 C C . PRO A 1 217 ? -4.116 20.095 46.849 1.00 11.50 196 PRO A C 1
ATOM 1584 O O . PRO A 1 217 ? -4.760 21.087 47.212 1.00 11.86 196 PRO A O 1
ATOM 1588 N N . VAL A 1 218 ? -4.076 18.968 47.526 1.00 11.40 197 VAL A N 1
ATOM 1589 C CA . VAL A 1 218 ? -4.687 18.803 48.829 1.00 10.74 197 VAL A CA 1
ATOM 1590 C C . VAL A 1 218 ? -3.665 18.675 49.991 1.00 12.69 197 VAL A C 1
ATOM 1591 O O . VAL A 1 218 ? -2.793 17.784 50.025 1.00 12.47 197 VAL A O 1
ATOM 1595 N N . VAL A 1 219 ? -3.809 19.587 50.936 1.00 11.84 198 VAL A N 1
ATOM 1596 C CA . VAL A 1 219 ? -3.051 19.530 52.173 1.00 12.09 198 VAL A CA 1
ATOM 1597 C C . VAL A 1 219 ? -3.831 18.691 53.210 1.00 12.03 198 VAL A C 1
ATOM 1598 O O . VAL A 1 219 ? -4.910 19.098 53.682 1.00 12.35 198 VAL A O 1
ATOM 1602 N N . VAL A 1 220 ? -3.294 17.522 53.552 1.00 11.49 199 VAL A N 1
ATOM 1603 C CA . VAL A 1 220 ? -3.815 16.751 54.700 1.00 11.04 199 VAL A CA 1
ATOM 1604 C C . VAL A 1 220 ? -3.307 17.287 56.057 1.00 11.50 199 VAL A C 1
ATOM 1605 O O . VAL A 1 220 ? -2.103 17.387 56.287 1.00 10.96 199 VAL A O 1
ATOM 1609 N N . ASP A 1 221 ? -4.253 17.648 56.903 1.00 11.24 200 ASP A N 1
ATOM 1610 C CA . ASP A 1 221 ? -3.976 18.014 58.276 1.00 12.38 200 ASP A CA 1
ATOM 1611 C C . ASP A 1 221 ? -4.280 16.789 59.133 1.00 12.05 200 ASP A C 1
ATOM 1612 O O . ASP A 1 221 ? -5.429 16.294 59.168 1.00 12.27 200 ASP A O 1
ATOM 1617 N N . THR A 1 222 ? -3.252 16.307 59.827 1.00 11.59 201 THR A N 1
ATOM 1618 C CA . THR A 1 222 ? -3.364 15.039 60.552 1.00 12.37 201 THR A CA 1
ATOM 1619 C C . THR A 1 222 ? -4.370 15.113 61.684 1.00 11.80 201 THR A C 1
ATOM 1620 O O . THR A 1 222 ? -5.121 14.157 61.881 1.00 12.50 201 THR A O 1
ATOM 1624 N N . LEU A 1 223 ? -4.354 16.222 62.438 1.00 11.26 202 LEU A N 1
ATOM 1625 C CA . LEU A 1 223 ? -5.274 16.364 63.586 1.00 12.55 202 LEU A CA 1
ATOM 1626 C C . LEU A 1 223 ? -6.736 16.487 63.111 1.00 12.42 202 LEU A C 1
ATOM 1627 O O . LEU A 1 223 ? -7.645 15.845 63.690 1.00 13.24 202 LEU A O 1
ATOM 1632 N N . HIS A 1 224 ? -6.963 17.309 62.086 1.00 12.68 203 HIS A N 1
ATOM 1633 C CA . HIS A 1 224 ? -8.296 17.462 61.511 1.00 13.03 203 HIS A CA 1
ATOM 1634 C C . HIS A 1 224 ? -8.789 16.152 60.957 1.00 12.40 203 HIS A C 1
ATOM 1635 O O . HIS A 1 224 ? -9.976 15.783 61.105 1.00 13.47 203 HIS A O 1
ATOM 1642 N N . HIS A 1 225 ? -7.871 15.422 60.330 1.00 11.98 204 HIS A N 1
ATOM 1643 C CA . HIS A 1 225 ? -8.225 14.117 59.819 1.00 12.85 204 HIS A CA 1
ATOM 1644 C C . HIS A 1 225 ? -8.638 13.148 60.937 1.00 13.53 204 HIS A C 1
ATOM 1645 O O . HIS A 1 225 ? -9.623 12.415 60.793 1.00 14.07 204 HIS A O 1
ATOM 1652 N N . ALA A 1 226 ? -7.897 13.165 62.046 1.00 13.91 205 ALA A N 1
ATOM 1653 C CA . ALA A 1 226 ? -8.202 12.287 63.182 1.00 14.58 205 ALA A CA 1
ATOM 1654 C C . ALA A 1 226 ? -9.589 12.593 63.755 1.00 15.40 205 ALA A C 1
ATOM 1655 O O . ALA A 1 226 ? -10.322 11.680 64.122 1.00 16.36 205 ALA A O 1
ATOM 1657 N N . LEU A 1 227 ? -9.935 13.869 63.805 1.00 14.86 206 LEU A N 1
ATOM 1658 C CA . LEU A 1 227 ? -11.238 14.303 64.326 1.00 15.69 206 LEU A CA 1
ATOM 1659 C C . LEU A 1 227 ? -12.405 14.124 63.347 1.00 15.62 206 LEU A C 1
ATOM 1660 O O . LEU A 1 227 ? -13.558 13.950 63.781 1.00 16.38 206 LEU A O 1
ATOM 1665 N N . ASN A 1 228 ? -12.105 14.167 62.043 1.00 14.72 207 ASN A N 1
ATOM 1666 C CA . ASN A 1 228 ? -13.076 14.066 60.972 1.00 14.57 207 ASN A CA 1
ATOM 1667 C C . ASN A 1 228 ? -12.495 13.202 59.828 1.00 14.27 207 ASN A C 1
ATOM 1668 O O . ASN A 1 228 ? -12.166 13.730 58.758 1.00 13.00 207 ASN A O 1
ATOM 1673 N N . PRO A 1 229 ? -12.333 11.886 60.048 1.00 14.14 208 PRO A N 1
ATOM 1674 C CA . PRO A 1 229 ? -11.671 11.022 59.074 1.00 14.74 208 PRO A CA 1
ATOM 1675 C C . PRO A 1 229 ? -12.491 10.559 57.863 1.00 15.32 208 PRO A C 1
ATOM 1676 O O . PRO A 1 229 ? -11.915 10.009 56.930 1.00 16.61 208 PRO A O 1
ATOM 1680 N N . GLY A 1 230 ? -13.804 10.756 57.890 1.00 15.90 209 GLY A N 1
ATOM 1681 C CA . GLY A 1 230 ? -14.672 10.081 56.920 1.00 17.03 209 GLY A CA 1
ATOM 1682 C C . GLY A 1 230 ? -14.419 8.587 57.023 1.00 18.08 209 GLY A C 1
ATOM 1683 O O . GLY A 1 230 ? -14.321 8.034 58.145 1.00 18.89 209 GLY A O 1
ATOM 1684 N N . ARG A 1 231 ? -14.242 7.935 55.878 1.00 18.97 210 ARG A N 1
ATOM 1685 C CA . ARG A 1 231 ? -14.002 6.486 55.842 1.00 20.52 210 ARG A CA 1
ATOM 1686 C C . ARG A 1 231 ? -12.517 6.108 55.759 1.00 20.27 210 ARG A C 1
ATOM 1687 O O . ARG A 1 231 ? -12.171 4.912 55.754 1.00 21.34 210 ARG A O 1
ATOM 1695 N N . LEU A 1 232 ? -11.633 7.092 55.718 1.00 19.62 211 LEU A N 1
ATOM 1696 C CA . LEU A 1 232 ? -10.228 6.834 55.406 1.00 19.29 211 LEU A CA 1
ATOM 1697 C C . LEU A 1 232 ? -9.273 6.737 56.619 1.00 19.28 211 LEU A C 1
ATOM 1698 O O . LEU A 1 232 ? -9.309 7.602 57.490 1.00 20.27 211 LEU A O 1
ATOM 1703 N N . PRO A 1 233 ? -8.387 5.703 56.663 1.00 19.23 212 PRO A N 1
ATOM 1704 C CA . PRO A 1 233 ? -7.275 5.798 57.620 1.00 18.23 212 PRO A CA 1
ATOM 1705 C C . PRO A 1 233 ? -6.302 6.867 57.151 1.00 17.29 212 PRO A C 1
ATOM 1706 O O . PRO A 1 233 ? -6.318 7.220 55.960 1.00 16.19 212 PRO A O 1
ATOM 1710 N N . LEU A 1 234 ? -5.453 7.361 58.050 1.00 16.19 213 LEU A N 1
ATOM 1711 C CA . LEU A 1 234 ? -4.468 8.394 57.675 1.00 16.00 213 LEU A CA 1
ATOM 1712 C C . LEU A 1 234 ? -3.672 7.987 56.422 1.00 16.04 213 LEU A C 1
ATOM 1713 O O . LEU A 1 234 ? -3.435 8.809 55.528 1.00 15.31 213 LEU A O 1
ATOM 1718 N N . GLU A 1 235 ? -3.236 6.726 56.388 1.00 16.73 214 GLU A N 1
ATOM 1719 C CA . GLU A 1 235 ? -2.354 6.250 55.326 1.00 17.80 214 GLU A CA 1
ATOM 1720 C C . GLU A 1 235 ? -3.027 6.437 53.990 1.00 16.24 214 GLU A C 1
ATOM 1721 O O . GLU A 1 235 ? -2.395 6.828 53.004 1.00 16.45 214 GLU A O 1
ATOM 1727 N N . GLU A 1 236 ? -4.323 6.164 53.948 1.00 16.16 215 GLU A N 1
ATOM 1728 C CA . GLU A 1 236 ? -5.053 6.227 52.696 1.00 15.93 215 GLU A CA 1
ATOM 1729 C C . GLU A 1 236 ? -5.337 7.667 52.305 1.00 14.54 215 GLU A C 1
ATOM 1730 O O . GLU A 1 236 ? -5.281 7.995 51.127 1.00 15.29 215 GLU A O 1
ATOM 1736 N N . ALA A 1 237 ? -5.654 8.511 53.285 1.00 13.43 216 ALA A N 1
ATOM 1737 C CA . ALA A 1 237 ? -5.745 9.968 53.063 1.00 12.48 216 ALA A CA 1
ATOM 1738 C C . ALA A 1 237 ? -4.465 10.492 52.385 1.00 12.98 216 ALA A C 1
ATOM 1739 O O . ALA A 1 237 ? -4.506 11.240 51.390 1.00 12.14 216 ALA A O 1
ATOM 1741 N N . LEU A 1 238 ? -3.323 10.112 52.917 1.00 12.66 217 LEU A N 1
ATOM 1742 C CA . LEU A 1 238 ? -2.062 10.637 52.401 1.00 13.04 217 LEU A CA 1
ATOM 1743 C C . LEU A 1 238 ? -1.773 10.034 51.021 1.00 12.48 217 LEU A C 1
ATOM 1744 O O . LEU A 1 238 ? -1.362 10.735 50.091 1.00 12.57 217 LEU A O 1
ATOM 1749 N N . ARG A 1 239 ? -2.042 8.741 50.875 1.00 13.60 218 ARG A N 1
ATOM 1750 C CA . ARG A 1 239 ? -1.881 8.083 49.547 1.00 14.86 218 ARG A CA 1
ATOM 1751 C C . ARG A 1 239 ? -2.722 8.765 48.468 1.00 15.42 218 ARG A C 1
ATOM 1752 O O . ARG A 1 239 ? -2.258 8.943 47.346 1.00 14.57 218 ARG A O 1
ATOM 1760 N N . LEU A 1 240 ? -3.946 9.174 48.811 1.00 14.68 219 LEU A N 1
ATOM 1761 C CA . LEU A 1 240 ? -4.785 9.909 47.859 1.00 13.66 219 LEU A CA 1
ATOM 1762 C C . LEU A 1 240 ? -4.351 11.351 47.572 1.00 13.29 219 LEU A C 1
ATOM 1763 O O . LEU A 1 240 ? -4.519 11.845 46.463 1.00 13.87 219 LEU A O 1
ATOM 1768 N N . ALA A 1 241 ? -3.859 12.022 48.590 1.00 14.25 220 ALA A N 1
ATOM 1769 C CA . ALA A 1 241 ? -3.439 13.417 48.497 1.00 13.65 220 ALA A CA 1
ATOM 1770 C C . ALA A 1 241 ? -2.121 13.555 47.771 1.00 14.04 220 ALA A C 1
ATOM 1771 O O . ALA A 1 241 ? -1.933 14.516 47.048 1.00 14.29 220 ALA A O 1
ATOM 1773 N N . PHE A 1 242 ? -1.207 12.605 47.956 1.00 13.93 221 PHE A N 1
ATOM 1774 C CA . PHE A 1 242 ? 0.119 12.702 47.307 1.00 14.57 221 PHE A CA 1
ATOM 1775 C C . PHE A 1 242 ? 0.114 13.100 45.813 1.00 14.32 221 PHE A C 1
ATOM 1776 O O . PHE A 1 242 ? 0.779 14.049 45.429 1.00 13.70 221 PHE A O 1
ATOM 1784 N N . PRO A 1 243 ? -0.632 12.355 44.970 1.00 14.85 222 PRO A N 1
ATOM 1785 C CA . PRO A 1 243 ? -0.663 12.589 43.539 1.00 15.37 222 PRO A CA 1
ATOM 1786 C C . PRO A 1 243 ? -1.202 13.950 43.133 1.00 15.29 222 PRO A C 1
ATOM 1787 O O . PRO A 1 243 ? -1.071 14.335 41.961 1.00 14.60 222 PRO A O 1
ATOM 1791 N N . THR A 1 244 ? -1.773 14.707 44.073 1.00 13.07 223 THR A N 1
ATOM 1792 C CA . THR A 1 244 ? -2.367 16.004 43.732 1.00 13.67 223 THR A CA 1
ATOM 1793 C C . THR A 1 244 ? -1.331 17.126 43.651 1.00 13.61 223 THR A C 1
ATOM 1794 O O . THR A 1 244 ? -1.638 18.241 43.199 1.00 13.70 223 THR A O 1
ATOM 1798 N N . TRP A 1 245 ? -0.093 16.809 44.056 1.00 13.65 224 TRP A N 1
ATOM 1799 C CA . TRP A 1 245 ? 1.036 17.742 44.067 1.00 12.88 224 TRP A CA 1
ATOM 1800 C C . TRP A 1 245 ? 2.014 17.506 42.884 1.00 14.88 224 TRP A C 1
ATOM 1801 O O . TRP A 1 245 ? 2.466 16.396 42.640 1.00 14.58 224 TRP A O 1
ATOM 1812 N N . ARG A 1 246 ? 2.352 18.583 42.187 1.00 16.79 225 ARG A N 1
ATOM 1813 C CA . ARG A 1 246 ? 3.425 18.507 41.199 1.00 19.77 225 ARG A CA 1
ATOM 1814 C C . ARG A 1 246 ? 4.773 18.443 41.910 1.00 19.79 225 ARG A C 1
ATOM 1815 O O . ARG A 1 246 ? 5.619 17.628 41.583 1.00 21.72 225 ARG A O 1
ATOM 1823 N N . GLY A 1 247 ? 4.955 19.332 42.874 1.00 19.69 226 GLY A N 1
ATOM 1824 C CA . GLY A 1 247 ? 6.120 19.301 43.747 1.00 19.20 226 GLY A CA 1
ATOM 1825 C C . GLY A 1 247 ? 5.930 18.398 44.962 1.00 18.48 226 GLY A C 1
ATOM 1826 O O . GLY A 1 247 ? 5.110 17.481 44.962 1.00 18.25 226 GLY A O 1
ATOM 1827 N N . ARG A 1 248 ? 6.724 18.641 46.001 1.00 16.90 227 ARG A N 1
ATOM 1828 C CA . ARG A 1 248 ? 6.626 17.837 47.194 1.00 15.70 227 ARG A CA 1
ATOM 1829 C C . ARG A 1 248 ? 5.306 18.126 47.865 1.00 14.83 227 ARG A C 1
ATOM 1830 O O . ARG A 1 248 ? 4.897 19.315 47.953 1.00 13.79 227 ARG A O 1
ATOM 1838 N N . PRO A 1 249 ? 4.618 17.068 48.323 1.00 13.45 228 PRO A N 1
ATOM 1839 C CA . PRO A 1 249 ? 3.388 17.304 49.105 1.00 13.56 228 PRO A CA 1
ATOM 1840 C C . PRO A 1 249 ? 3.678 18.111 50.360 1.00 13.19 228 PRO A C 1
ATOM 1841 O O . PRO A 1 249 ? 4.754 17.975 50.997 1.00 13.84 228 PRO A O 1
ATOM 1869 N N . VAL A 1 251 ? 2.037 18.584 54.164 1.00 11.82 230 VAL A N 1
ATOM 1870 C CA . VAL A 1 251 ? 1.117 18.013 55.133 1.00 12.46 230 VAL A CA 1
ATOM 1871 C C . VAL A 1 251 ? 1.167 18.887 56.402 1.00 12.83 230 VAL A C 1
ATOM 1872 O O . VAL A 1 251 ? 2.208 19.505 56.701 1.00 13.04 230 VAL A O 1
ATOM 1876 N N . HIS A 1 252 ? 0.051 18.983 57.139 1.00 12.65 231 HIS A N 1
ATOM 1877 C CA . HIS A 1 252 ? 0.033 19.668 58.458 1.00 12.36 231 HIS A CA 1
ATOM 1878 C C . HIS A 1 252 ? 0.023 18.672 59.606 1.00 12.51 231 HIS A C 1
ATOM 1879 O O . HIS A 1 252 ? -0.803 17.764 59.625 1.00 13.50 231 HIS A O 1
ATOM 1886 N N . LEU A 1 253 ? 0.938 18.860 60.535 1.00 10.96 232 LEU A N 1
ATOM 1887 C CA . LEU A 1 253 ? 1.041 18.032 61.720 1.00 11.53 232 LEU A CA 1
ATOM 1888 C C . LEU A 1 253 ? 0.749 18.875 62.937 1.00 11.35 232 LEU A C 1
ATOM 1889 O O . LEU A 1 253 ? 1.404 19.869 63.177 1.00 12.05 232 LEU A O 1
ATOM 1894 N N . ALA A 1 254 ? -0.246 18.443 63.713 1.00 12.70 233 ALA A N 1
ATOM 1895 C CA . ALA A 1 254 ? -0.552 19.094 64.987 1.00 12.55 233 ALA A CA 1
ATOM 1896 C C . ALA A 1 254 ? -0.972 18.018 65.989 1.00 11.83 233 ALA A C 1
ATOM 1897 O O . ALA A 1 254 ? -1.355 16.901 65.613 1.00 12.52 233 ALA A O 1
ATOM 1899 N N . SER A 1 255 ? -0.926 18.350 67.280 1.00 12.63 234 SER A N 1
ATOM 1900 C CA . SER A 1 255 ? -1.545 17.502 68.288 1.00 13.19 234 SER A CA 1
ATOM 1901 C C . SER A 1 255 ? -2.661 18.278 69.025 1.00 13.14 234 SER A C 1
ATOM 1902 O O . SER A 1 255 ? -2.626 19.492 69.111 1.00 13.39 234 SER A O 1
ATOM 1905 N N . GLN A 1 256 ? -3.647 17.546 69.516 1.00 13.28 235 GLN A N 1
ATOM 1906 C CA . GLN A 1 256 ? -4.773 18.151 70.221 1.00 14.46 235 GLN A CA 1
ATOM 1907 C C . GLN A 1 256 ? -4.289 18.800 71.534 1.00 14.91 235 GLN A C 1
ATOM 1908 O O . GLN A 1 256 ? -3.573 18.168 72.327 1.00 14.89 235 GLN A O 1
ATOM 1914 N N . ASP A 1 257 ? -4.661 20.072 71.732 1.00 15.33 236 ASP A N 1
ATOM 1915 C CA . ASP A 1 257 ? -4.430 20.758 72.998 1.00 16.76 236 ASP A CA 1
ATOM 1916 C C . ASP A 1 257 ? -5.362 20.057 74.000 1.00 16.57 236 ASP A C 1
ATOM 1917 O O . ASP A 1 257 ? -6.600 20.160 73.887 1.00 15.68 236 ASP A O 1
ATOM 1922 N N . PRO A 1 258 ? -4.785 19.328 74.968 1.00 17.83 237 PRO A N 1
ATOM 1923 C CA . PRO A 1 258 ? -5.560 18.423 75.800 1.00 18.04 237 PRO A CA 1
ATOM 1924 C C . PRO A 1 258 ? -6.752 19.149 76.451 1.00 17.53 237 PRO A C 1
ATOM 1925 O O . PRO A 1 258 ? -6.584 20.213 77.070 1.00 18.36 237 PRO A O 1
ATOM 1929 N N . LYS A 1 259 ? -7.942 18.604 76.234 1.00 17.13 238 LYS A N 1
ATOM 1930 C CA . LYS A 1 259 ? -9.158 19.069 76.874 1.00 17.28 238 LYS A CA 1
ATOM 1931 C C . LYS A 1 259 ? -9.669 20.449 76.413 1.00 16.89 238 LYS A C 1
ATOM 1932 O O . LYS A 1 259 ? -10.579 21.002 77.022 1.00 17.59 238 LYS A O 1
ATOM 1938 N N . LYS A 1 260 ? -9.145 20.979 75.303 1.00 15.36 239 LYS A N 1
ATOM 1939 C CA . LYS A 1 260 ? -9.660 22.219 74.773 1.00 15.70 239 LYS A CA 1
ATOM 1940 C C . LYS A 1 260 ? -10.605 21.897 73.609 1.00 15.31 239 LYS A C 1
ATOM 1941 O O . LYS A 1 260 ? -10.979 20.736 73.410 1.00 14.68 239 LYS A O 1
ATOM 1947 N N . ARG A 1 261 ? -11.015 22.906 72.840 1.00 16.67 240 ARG A N 1
ATOM 1948 C CA . ARG A 1 261 ? -11.945 22.655 71.736 1.00 18.77 240 ARG A CA 1
ATOM 1949 C C . ARG A 1 261 ? -11.283 21.720 70.723 1.00 18.49 240 ARG A C 1
ATOM 1950 O O . ARG A 1 261 ? -10.091 21.857 70.484 1.00 17.52 240 ARG A O 1
ATOM 1958 N N . PRO A 1 262 ? -12.047 20.767 70.152 1.00 18.77 241 PRO A N 1
ATOM 1959 C CA . PRO A 1 262 ? -11.477 19.799 69.209 1.00 19.52 241 PRO A CA 1
ATOM 1960 C C . PRO A 1 262 ? -10.787 20.586 68.115 1.00 19.20 241 PRO A C 1
ATOM 1961 O O . PRO A 1 262 ? -11.361 21.552 67.577 1.00 20.59 241 PRO A O 1
ATOM 1965 N N . GLY A 1 263 ? -9.539 20.234 67.818 1.00 19.10 242 GLY A N 1
ATOM 1966 C CA . GLY A 1 263 ? -8.813 20.909 66.747 1.00 18.36 242 GLY A CA 1
ATOM 1967 C C . GLY A 1 263 ? -7.862 21.989 67.213 1.00 17.74 242 GLY A C 1
ATOM 1968 O O . GLY A 1 263 ? -7.023 22.454 66.431 1.00 17.77 242 GLY A O 1
ATOM 1969 N N . ALA A 1 264 ? -8.006 22.427 68.470 1.00 17.38 243 ALA A N 1
ATOM 1970 C CA . ALA A 1 264 ? -7.027 23.344 69.072 1.00 16.99 243 ALA A CA 1
ATOM 1971 C C . ALA A 1 264 ? -5.642 22.673 69.155 1.00 16.39 243 ALA A C 1
ATOM 1972 O O . ALA A 1 264 ? -5.533 21.496 69.492 1.00 15.64 243 ALA A O 1
ATOM 1974 N N . HIS A 1 265 ? -4.603 23.445 68.885 1.00 15.82 244 HIS A N 1
ATOM 1975 C CA . HIS A 1 265 ? -3.252 22.916 68.758 1.00 16.30 244 HIS A CA 1
ATOM 1976 C C . HIS A 1 265 ? -2.521 22.990 70.061 1.00 16.13 244 HIS A C 1
ATOM 1977 O O . HIS A 1 265 ? -2.478 24.051 70.687 1.00 15.87 244 HIS A O 1
ATOM 1984 N N . ALA A 1 266 ? -1.910 21.872 70.415 1.00 15.94 245 ALA A N 1
ATOM 1985 C CA . ALA A 1 266 ? -1.038 21.784 71.586 1.00 16.42 245 ALA A CA 1
ATOM 1986 C C . ALA A 1 266 ? 0.225 22.616 71.402 1.00 16.73 245 ALA A C 1
ATOM 1987 O O . ALA A 1 266 ? 0.600 22.971 70.276 1.00 15.93 245 ALA A O 1
ATOM 1989 N N . PHE A 1 267 ? 0.879 22.924 72.516 1.00 16.56 246 PHE A N 1
ATOM 1990 C CA . PHE A 1 267 ? 2.164 23.653 72.466 1.00 17.48 246 PHE A CA 1
ATOM 1991 C C . PHE A 1 267 ? 3.225 22.879 71.664 1.00 17.07 246 PHE A C 1
ATOM 1992 O O . PHE A 1 267 ? 3.976 23.459 70.872 1.00 16.17 246 PHE A O 1
ATOM 2000 N N . ARG A 1 268 ? 3.260 21.563 71.867 1.00 16.76 247 ARG A N 1
ATOM 2001 C CA . ARG A 1 268 ? 4.222 20.666 71.255 1.00 17.75 247 ARG A CA 1
ATOM 2002 C C . ARG A 1 268 ? 3.460 19.453 70.675 1.00 16.89 247 ARG A C 1
ATOM 2003 O O . ARG A 1 268 ? 2.530 18.910 71.294 1.00 16.96 247 ARG A O 1
ATOM 2011 N N . VAL A 1 269 ? 3.838 19.041 69.466 1.00 15.24 248 VAL A N 1
ATOM 2012 C CA . VAL A 1 269 ? 3.328 17.793 68.901 1.00 15.51 248 VAL A CA 1
ATOM 2013 C C . VAL A 1 269 ? 3.877 16.604 69.711 1.00 14.98 248 VAL A C 1
ATOM 2014 O O . VAL A 1 269 ? 5.069 16.562 70.070 1.00 16.21 248 VAL A O 1
ATOM 2018 N N . THR A 1 270 ? 3.011 15.632 69.977 1.00 15.25 249 THR A N 1
ATOM 2019 C CA . THR A 1 270 ? 3.417 14.439 70.747 1.00 15.56 249 THR A CA 1
ATOM 2020 C C . THR A 1 270 ? 4.314 13.533 69.890 1.00 16.17 249 THR A C 1
ATOM 2021 O O . THR A 1 270 ? 4.172 13.487 68.675 1.00 14.90 249 THR A O 1
ATOM 2025 N N . ARG A 1 271 ? 5.210 12.780 70.524 1.00 16.36 250 ARG A N 1
ATOM 2026 C CA . ARG A 1 271 ? 5.986 11.767 69.808 1.00 17.28 250 ARG A CA 1
ATOM 2027 C C . ARG A 1 271 ? 5.057 10.812 69.046 1.00 17.24 250 ARG A C 1
ATOM 2028 O O . ARG A 1 271 ? 5.358 10.391 67.920 1.00 17.22 250 ARG A O 1
ATOM 2036 N N . GLU A 1 272 ? 3.926 10.472 69.659 1.00 16.69 251 GLU A N 1
ATOM 2037 C CA . GLU A 1 272 ? 3.014 9.484 69.067 1.00 17.14 251 GLU A CA 1
ATOM 2038 C C . GLU A 1 272 ? 2.410 10.008 67.771 1.00 16.36 251 GLU A C 1
ATOM 2039 O O . GLU A 1 272 ? 2.331 9.269 66.796 1.00 16.42 251 GLU A O 1
ATOM 2045 N N . ASP A 1 273 ? 1.986 11.268 67.762 1.00 15.19 252 ASP A N 1
ATOM 2046 C CA . ASP A 1 273 ? 1.462 11.865 66.522 1.00 14.48 252 ASP A CA 1
ATOM 2047 C C . ASP A 1 273 ? 2.550 11.967 65.441 1.00 14.33 252 ASP A C 1
ATOM 2048 O O . ASP A 1 273 ? 2.287 11.736 64.259 1.00 13.06 252 ASP A O 1
ATOM 2053 N N . TRP A 1 274 ? 3.764 12.316 65.827 1.00 13.80 253 TRP A N 1
ATOM 2054 C CA . TRP A 1 274 ? 4.844 12.427 64.857 1.00 14.71 253 TRP A CA 1
ATOM 2055 C C . TRP A 1 274 ? 5.190 11.055 64.299 1.00 14.97 253 TRP A C 1
ATOM 2056 O O . TRP A 1 274 ? 5.334 10.912 63.093 1.00 14.87 253 TRP A O 1
ATOM 2067 N N . GLU A 1 275 ? 5.288 10.044 65.171 1.00 15.57 254 GLU A N 1
ATOM 2068 C CA . GLU A 1 275 ? 5.573 8.699 64.700 1.00 17.48 254 GLU A CA 1
ATOM 2069 C C . GLU A 1 275 ? 4.466 8.123 63.837 1.00 16.58 254 GLU A C 1
ATOM 2070 O O . GLU A 1 275 ? 4.766 7.414 62.874 1.00 16.49 254 GLU A O 1
ATOM 2076 N N . ARG A 1 276 ? 3.204 8.414 64.168 1.00 15.58 255 ARG A N 1
ATOM 2077 C CA . ARG A 1 276 ? 2.088 7.970 63.356 1.00 15.85 255 ARG A CA 1
ATOM 2078 C C . ARG A 1 276 ? 2.203 8.554 61.955 1.00 14.59 255 ARG A C 1
ATOM 2079 O O . ARG A 1 276 ? 2.026 7.847 60.956 1.00 15.65 255 ARG A O 1
ATOM 2087 N N . LEU A 1 277 ? 2.512 9.840 61.884 1.00 13.53 256 LEU A N 1
ATOM 2088 C CA . LEU A 1 277 ? 2.682 10.483 60.582 1.00 11.36 256 LEU A CA 1
ATOM 2089 C C . LEU A 1 277 ? 3.849 9.868 59.816 1.00 12.48 256 LEU A C 1
ATOM 2090 O O . LEU A 1 277 ? 3.714 9.514 58.634 1.00 13.05 256 LEU A O 1
ATOM 2095 N N . LEU A 1 278 ? 4.997 9.732 60.463 1.00 13.47 257 LEU A N 1
ATOM 2096 C CA . LEU A 1 278 ? 6.162 9.158 59.780 1.00 15.44 257 LEU A CA 1
ATOM 2097 C C . LEU A 1 278 ? 5.857 7.783 59.205 1.00 16.78 257 LEU A C 1
ATOM 2098 O O . LEU A 1 278 ? 6.240 7.505 58.054 1.00 17.66 257 LEU A O 1
ATOM 2103 N N . SER A 1 279 ? 5.113 6.970 59.954 1.00 17.41 258 SER A N 1
ATOM 2104 C CA . SER A 1 279 ? 4.772 5.621 59.530 1.00 18.97 258 SER A CA 1
ATOM 2105 C C . SER A 1 279 ? 3.743 5.576 58.424 1.00 18.78 258 SER A C 1
ATOM 2106 O O . SER A 1 279 ? 3.697 4.603 57.661 1.00 19.41 258 SER A O 1
ATOM 2109 N N . ALA A 1 280 ? 2.958 6.644 58.290 1.00 16.69 259 ALA A N 1
ATOM 2110 C CA . ALA A 1 280 ? 1.850 6.677 57.353 1.00 16.83 259 ALA A CA 1
ATOM 2111 C C . ALA A 1 280 ? 2.236 7.332 56.014 1.00 15.82 259 ALA A C 1
ATOM 2112 O O . ALA A 1 280 ? 1.539 7.167 55.005 1.00 16.32 259 ALA A O 1
ATOM 2114 N N . LEU A 1 281 ? 3.343 8.075 56.013 1.00 15.64 260 LEU A N 1
ATOM 2115 C CA . LEU A 1 281 ? 3.736 8.829 54.817 1.00 16.05 260 LEU A CA 1
ATOM 2116 C C . LEU A 1 281 ? 4.163 7.885 53.697 1.00 17.61 260 LEU A C 1
ATOM 2117 O O . LEU A 1 281 ? 5.033 7.031 53.916 1.00 18.72 260 LEU A O 1
ATOM 2122 N N . PRO A 1 282 ? 3.539 8.007 52.507 1.00 18.19 261 PRO A N 1
ATOM 2123 C CA . PRO A 1 282 ? 3.927 7.139 51.394 1.00 18.78 261 PRO A CA 1
ATOM 2124 C C . PRO A 1 282 ? 5.278 7.462 50.769 1.00 18.74 261 PRO A C 1
ATOM 2125 O O . PRO A 1 282 ? 5.792 6.661 49.966 1.00 18.53 261 PRO A O 1
ATOM 2129 N N . GLY A 1 283 ? 5.823 8.634 51.081 1.00 18.93 262 GLY A N 1
ATOM 2130 C CA . GLY A 1 283 ? 7.088 9.090 50.508 1.00 18.54 262 GLY A CA 1
ATOM 2131 C C . GLY A 1 283 ? 7.481 10.457 51.024 1.00 17.96 262 GLY A C 1
ATOM 2132 O O . GLY A 1 283 ? 6.820 10.990 51.914 1.00 17.20 262 GLY A O 1
ATOM 2133 N N . PRO A 1 284 ? 8.558 11.049 50.458 1.00 17.85 263 PRO A N 1
ATOM 2134 C CA . PRO A 1 284 ? 9.051 12.358 50.945 1.00 16.79 263 PRO A CA 1
ATOM 2135 C C . PRO A 1 284 ? 7.948 13.421 50.926 1.00 16.31 263 PRO A C 1
ATOM 2136 O O . PRO A 1 284 ? 7.103 13.438 50.033 1.00 16.69 263 PRO A O 1
ATOM 2140 N N . ALA A 1 285 ? 8.005 14.318 51.880 1.00 15.48 264 ALA A N 1
ATOM 2141 C CA . ALA A 1 285 ? 6.973 15.343 52.016 1.00 15.26 264 ALA A CA 1
ATOM 2142 C C . ALA A 1 285 ? 7.476 16.450 52.891 1.00 14.02 264 ALA A C 1
ATOM 2143 O O . ALA A 1 285 ? 8.474 16.285 53.599 1.00 14.99 264 ALA A O 1
ATOM 2145 N N . ASP A 1 286 ? 6.799 17.593 52.819 1.00 13.46 265 ASP A N 1
ATOM 2146 C CA . ASP A 1 286 ? 7.112 18.751 53.651 1.00 13.58 265 ASP A CA 1
ATOM 2147 C C . ASP A 1 286 ? 6.037 18.851 54.706 1.00 13.59 265 ASP A C 1
ATOM 2148 O O . ASP A 1 286 ? 4.856 18.859 54.392 1.00 13.89 265 ASP A O 1
ATOM 2153 N N . VAL A 1 287 ? 6.463 18.910 55.958 1.00 11.97 266 VAL A N 1
ATOM 2154 C CA . VAL A 1 287 ? 5.565 18.865 57.112 1.00 12.46 266 VAL A CA 1
ATOM 2155 C C . VAL A 1 287 ? 5.596 20.212 57.858 1.00 11.26 266 VAL A C 1
ATOM 2156 O O . VAL A 1 287 ? 6.603 20.640 58.428 1.00 13.37 266 VAL A O 1
ATOM 2168 N N . VAL A 1 289 ? 4.602 22.075 60.923 1.00 11.36 268 VAL A N 1
ATOM 2169 C CA . VAL A 1 289 ? 4.275 21.760 62.308 1.00 12.27 268 VAL A CA 1
ATOM 2170 C C . VAL A 1 289 ? 3.452 22.924 62.866 1.00 11.89 268 VAL A C 1
ATOM 2171 O O . VAL A 1 289 ? 3.928 24.069 62.935 1.00 14.04 268 VAL A O 1
ATOM 2175 N N . GLU A 1 290 ? 2.193 22.648 63.169 1.00 12.50 269 GLU A N 1
ATOM 2176 C CA . GLU A 1 290 ? 1.268 23.662 63.673 1.00 13.64 269 GLU A CA 1
ATOM 2177 C C . GLU A 1 290 ? 1.081 23.476 65.183 1.00 14.54 269 GLU A C 1
ATOM 2178 O O . GLU A 1 290 ? 0.242 22.689 65.625 1.00 15.22 269 GLU A O 1
ATOM 2184 N N . ALA A 1 291 ? 1.870 24.206 65.959 1.00 15.33 270 ALA A N 1
ATOM 2185 C CA . ALA A 1 291 ? 1.860 24.051 67.410 1.00 15.55 270 ALA A CA 1
ATOM 2186 C C . ALA A 1 291 ? 2.108 25.426 67.974 1.00 16.16 270 ALA A C 1
ATOM 2187 O O . ALA A 1 291 ? 2.727 26.276 67.316 1.00 16.18 270 ALA A O 1
ATOM 2189 N N . LYS A 1 292 ? 1.625 25.659 69.192 1.00 16.82 271 LYS A N 1
ATOM 2190 C CA . LYS A 1 292 ? 1.750 26.972 69.798 1.00 18.49 271 LYS A CA 1
ATOM 2191 C C . LYS A 1 292 ? 3.208 27.271 70.121 1.00 18.17 271 LYS A C 1
ATOM 2192 O O . LYS A 1 292 ? 3.584 28.434 70.202 1.00 19.11 271 LYS A O 1
ATOM 2198 N N . GLY A 1 293 ? 4.025 26.215 70.214 1.00 18.01 272 GLY A N 1
ATOM 2199 C CA . GLY A 1 293 ? 5.473 26.337 70.408 1.00 17.20 272 GLY A CA 1
ATOM 2200 C C . GLY A 1 293 ? 6.307 26.729 69.194 1.00 16.93 272 GLY A C 1
ATOM 2201 O O . GLY A 1 293 ? 7.513 26.932 69.324 1.00 16.96 272 GLY A O 1
ATOM 2202 N N . LYS A 1 294 ? 5.675 26.833 68.025 1.00 16.91 273 LYS A N 1
ATOM 2203 C CA . LYS A 1 294 ? 6.320 27.298 66.796 1.00 16.96 273 LYS A CA 1
ATOM 2204 C C . LYS A 1 294 ? 7.575 26.474 66.502 1.00 16.40 273 LYS A C 1
ATOM 2205 O O . LYS A 1 294 ? 7.490 25.257 66.372 1.00 17.32 273 LYS A O 1
ATOM 2211 N N . GLU A 1 295 ? 8.735 27.109 66.390 1.00 16.77 274 GLU A N 1
ATOM 2212 C CA . GLU A 1 295 ? 9.972 26.352 66.135 1.00 16.18 274 GLU A CA 1
ATOM 2213 C C . GLU A 1 295 ? 10.291 25.326 67.248 1.00 16.18 274 GLU A C 1
ATOM 2214 O O . GLU A 1 295 ? 11.092 24.427 67.035 1.00 16.49 274 GLU A O 1
ATOM 2220 N N . GLN A 1 296 ? 9.666 25.461 68.421 1.00 16.77 275 GLN A N 1
ATOM 2221 C CA . GLN A 1 296 ? 9.850 24.491 69.490 1.00 18.39 275 GLN A CA 1
ATOM 2222 C C . GLN A 1 296 ? 8.713 23.486 69.527 1.00 18.94 275 GLN A C 1
ATOM 2223 O O . GLN A 1 296 ? 8.564 22.748 70.506 1.00 19.57 275 GLN A O 1
ATOM 2229 N N . GLY A 1 297 ? 7.919 23.434 68.459 1.00 18.09 276 GLY A N 1
ATOM 2230 C CA . GLY A 1 297 ? 6.691 22.649 68.448 1.00 19.69 276 GLY A CA 1
ATOM 2231 C C . GLY A 1 297 ? 6.860 21.164 68.178 1.00 20.94 276 GLY A C 1
ATOM 2232 O O . GLY A 1 297 ? 5.916 20.410 68.308 1.00 21.91 276 GLY A O 1
ATOM 2233 N N . LEU A 1 298 ? 8.048 20.738 67.762 1.00 22.37 277 LEU A N 1
ATOM 2234 C CA . LEU A 1 298 ? 8.337 19.316 67.632 1.00 24.75 277 LEU A CA 1
ATOM 2235 C C . LEU A 1 298 ? 9.600 19.049 68.437 1.00 26.57 277 LEU A C 1
ATOM 2236 O O . LEU A 1 298 ? 10.683 19.560 68.107 1.00 28.26 277 LEU A O 1
ATOM 2241 N N . ALA A 1 299 ? 9.522 18.365 69.454 1.00 28.67 278 ALA A N 1
ATOM 2250 N N . ILE B 1 23 ? -0.605 25.617 86.689 1.00 19.80 2 ILE B N 1
ATOM 2251 C CA . ILE B 1 23 ? -1.607 26.378 87.440 1.00 18.04 2 ILE B CA 1
ATOM 2252 C C . ILE B 1 23 ? -1.037 27.767 87.783 1.00 17.83 2 ILE B C 1
ATOM 2253 O O . ILE B 1 23 ? 0.051 27.867 88.380 1.00 18.93 2 ILE B O 1
ATOM 2258 N N . ARG B 1 24 ? -1.713 28.837 87.389 1.00 14.71 3 ARG B N 1
ATOM 2259 C CA . ARG B 1 24 ? -1.312 30.159 87.882 1.00 14.11 3 ARG B CA 1
ATOM 2260 C C . ARG B 1 24 ? -2.362 30.641 88.877 1.00 12.72 3 ARG B C 1
ATOM 2261 O O . ARG B 1 24 ? -3.492 30.185 88.833 1.00 13.62 3 ARG B O 1
ATOM 2269 N N . LEU B 1 25 ? -1.962 31.511 89.790 1.00 12.62 4 LEU B N 1
ATOM 2270 C CA . LEU B 1 25 ? -2.840 31.934 90.879 1.00 12.83 4 LEU B CA 1
ATOM 2271 C C . LEU B 1 25 ? -3.011 33.428 90.898 1.00 13.23 4 LEU B C 1
ATOM 2272 O O . LEU B 1 25 ? -2.081 34.190 90.603 1.00 13.25 4 LEU B O 1
ATOM 2277 N N . GLY B 1 26 ? -4.208 33.847 91.314 1.00 12.89 5 GLY B N 1
ATOM 2278 C CA . GLY B 1 26 ? -4.494 35.263 91.427 1.00 12.55 5 GLY B CA 1
ATOM 2279 C C . GLY B 1 26 ? -5.315 35.538 92.671 1.00 12.01 5 GLY B C 1
ATOM 2280 O O . GLY B 1 26 ? -5.811 34.611 93.298 1.00 11.50 5 GLY B O 1
ATOM 2281 N N . TYR B 1 27 ? -5.446 36.824 93.002 1.00 11.36 6 TYR B N 1
ATOM 2282 C CA . TYR B 1 27 ? -6.386 37.296 94.081 1.00 11.99 6 TYR B CA 1
ATOM 2283 C C . TYR B 1 27 ? -6.960 38.658 93.608 1.00 12.84 6 TYR B C 1
ATOM 2284 O O . TYR B 1 27 ? -6.433 39.271 92.633 1.00 11.21 6 TYR B O 1
ATOM 2293 N N . PRO B 1 28 ? -8.075 39.091 94.223 1.00 12.96 7 PRO B N 1
ATOM 2294 C CA . PRO B 1 28 ? -8.741 40.280 93.725 1.00 13.45 7 PRO B CA 1
ATOM 2295 C C . PRO B 1 28 ? -8.614 41.583 94.529 1.00 14.23 7 PRO B C 1
ATOM 2296 O O . PRO B 1 28 ? -8.750 41.598 95.734 1.00 14.64 7 PRO B O 1
ATOM 2300 N N . CYS B 1 29 ? -8.388 42.662 93.785 1.00 13.96 8 CYS B N 1
ATOM 2301 C CA . CYS B 1 29 ? -8.701 44.057 94.170 1.00 15.30 8 CYS B CA 1
ATOM 2302 C C . CYS B 1 29 ? -7.706 44.745 95.095 1.00 15.02 8 CYS B C 1
ATOM 2303 O O . CYS B 1 29 ? -7.403 45.928 94.904 1.00 14.83 8 CYS B O 1
ATOM 2306 N N . GLU B 1 30 ? -7.214 44.009 96.087 1.00 13.86 9 GLU B N 1
ATOM 2307 C CA . GLU B 1 30 ? -6.349 44.609 97.118 1.00 15.32 9 GLU B CA 1
ATOM 2308 C C . GLU B 1 30 ? -5.443 43.556 97.725 1.00 15.07 9 GLU B C 1
ATOM 2309 O O . GLU B 1 30 ? -5.720 42.350 97.613 1.00 13.51 9 GLU B O 1
ATOM 2315 N N . ASN B 1 31 ? -4.405 44.024 98.422 1.00 14.98 10 ASN B N 1
ATOM 2316 C CA . ASN B 1 31 ? -3.386 43.171 98.998 1.00 15.84 10 ASN B CA 1
ATOM 2317 C C . ASN B 1 31 ? -3.288 43.577 100.476 1.00 16.18 10 ASN B C 1
ATOM 2318 O O . ASN B 1 31 ? -2.979 44.746 100.781 1.00 16.70 10 ASN B O 1
ATOM 2323 N N . LEU B 1 32 ? -3.586 42.638 101.371 1.00 17.18 11 LEU B N 1
ATOM 2324 C CA . LEU B 1 32 ? -3.645 42.920 102.792 1.00 18.70 11 LEU B CA 1
ATOM 2325 C C . LEU B 1 32 ? -2.259 43.162 103.385 1.00 19.47 11 LEU B C 1
ATOM 2326 O O . LEU B 1 32 ? -2.089 44.026 104.250 1.00 19.72 11 LEU B O 1
ATOM 2331 N N . THR B 1 33 ? -1.275 42.422 102.888 1.00 19.71 12 THR B N 1
ATOM 2332 C CA . THR B 1 33 ? 0.103 42.535 103.389 1.00 20.15 12 THR B CA 1
ATOM 2333 C C . THR B 1 33 ? 0.646 43.956 103.237 1.00 20.25 12 THR B C 1
ATOM 2334 O O . THR B 1 33 ? 1.321 44.483 104.139 1.00 21.25 12 THR B O 1
ATOM 2338 N N . LEU B 1 34 ? 0.397 44.553 102.084 1.00 19.17 13 LEU B N 1
ATOM 2339 C CA . LEU B 1 34 ? 0.891 45.886 101.791 1.00 18.77 13 LEU B CA 1
ATOM 2340 C C . LEU B 1 34 ? -0.052 46.954 102.253 1.00 19.00 13 LEU B C 1
ATOM 2341 O O . LEU B 1 34 ? 0.337 48.116 102.329 1.00 20.06 13 LEU B O 1
ATOM 2346 N N . GLY B 1 35 ? -1.300 46.592 102.504 1.00 18.38 14 GLY B N 1
ATOM 2347 C CA . GLY B 1 35 ? -2.325 47.610 102.732 1.00 19.50 14 GLY B CA 1
ATOM 2348 C C . GLY B 1 35 ? -2.533 48.410 101.444 1.00 19.53 14 GLY B C 1
ATOM 2349 O O . GLY B 1 35 ? -2.818 49.608 101.506 1.00 21.31 14 GLY B O 1
ATOM 2350 N N . ALA B 1 36 ? -2.387 47.769 100.278 1.00 17.93 15 ALA B N 1
ATOM 2351 C CA . ALA B 1 36 ? -2.575 48.413 98.957 1.00 16.32 15 ALA B CA 1
ATOM 2352 C C . ALA B 1 36 ? -3.956 48.043 98.448 1.00 15.72 15 ALA B C 1
ATOM 2353 O O . ALA B 1 36 ? -4.386 46.887 98.584 1.00 15.87 15 ALA B O 1
ATOM 2355 N N . THR B 1 37 ? -4.665 49.021 97.906 1.00 14.83 16 THR B N 1
ATOM 2356 C CA . THR B 1 37 ? -5.981 48.722 97.326 1.00 14.79 16 THR B CA 1
ATOM 2357 C C . THR B 1 37 ? -6.213 49.466 96.035 1.00 15.56 16 THR B C 1
ATOM 2358 O O . THR B 1 37 ? -5.678 50.539 95.822 1.00 15.17 16 THR B O 1
ATOM 2362 N N . THR B 1 38 ? -7.035 48.881 95.169 1.00 15.25 17 THR B N 1
ATOM 2363 C CA . THR B 1 38 ? -7.490 49.560 93.969 1.00 16.32 17 THR B CA 1
ATOM 2364 C C . THR B 1 38 ? -8.956 50.026 94.122 1.00 16.89 17 THR B C 1
ATOM 2365 O O . THR B 1 38 ? -9.555 50.497 93.161 1.00 18.97 17 THR B O 1
ATOM 2369 N N . ASN B 1 39 ? -9.484 49.930 95.346 1.00 17.28 18 ASN B N 1
ATOM 2370 C CA . ASN B 1 39 ? -10.922 50.080 95.636 1.00 18.84 18 ASN B CA 1
ATOM 2371 C C . ASN B 1 39 ? -11.360 51.429 96.194 1.00 17.42 18 ASN B C 1
ATOM 2372 O O . ASN B 1 39 ? -12.534 51.570 96.516 1.00 16.62 18 ASN B O 1
ATOM 2377 N N . ARG B 1 40 ? -10.450 52.384 96.400 1.00 17.46 19 ARG B N 1
ATOM 2378 C CA . ARG B 1 40 ? -10.876 53.623 97.078 1.00 17.42 19 ARG B CA 1
ATOM 2379 C C . ARG B 1 40 ? -11.975 54.332 96.317 1.00 18.19 19 ARG B C 1
ATOM 2380 O O . ARG B 1 40 ? -11.921 54.442 95.114 1.00 16.73 19 ARG B O 1
ATOM 2388 N N . THR B 1 41 ? -12.988 54.816 97.021 1.00 18.26 20 THR B N 1
ATOM 2389 C CA . THR B 1 41 ? -13.980 55.649 96.337 1.00 19.10 20 THR B CA 1
ATOM 2390 C C . THR B 1 41 ? -14.305 56.859 97.225 1.00 19.41 20 THR B C 1
ATOM 2391 O O . THR B 1 41 ? -13.545 57.188 98.143 1.00 19.07 20 THR B O 1
ATOM 2395 N N . LEU B 1 42 ? -15.407 57.531 96.913 1.00 20.31 21 LEU B N 1
ATOM 2396 C CA . LEU B 1 42 ? -15.856 58.675 97.705 1.00 22.44 21 LEU B CA 1
ATOM 2397 C C . LEU B 1 42 ? -17.375 58.774 97.661 1.00 22.29 21 LEU B C 1
ATOM 2398 O O . LEU B 1 42 ? -18.045 58.074 96.892 1.00 21.60 21 LEU B O 1
ATOM 2403 N N . ARG B 1 43 ? -17.908 59.645 98.516 1.00 23.01 22 ARG B N 1
ATOM 2404 C CA . ARG B 1 43 ? -19.331 59.915 98.516 1.00 23.20 22 ARG B CA 1
ATOM 2405 C C . ARG B 1 43 ? -19.657 60.815 97.340 1.00 21.57 22 ARG B C 1
ATOM 2406 O O . ARG B 1 43 ? -18.890 61.688 96.995 1.00 20.63 22 ARG B O 1
ATOM 2414 N N . LEU B 1 44 ? -20.836 60.598 96.759 1.00 21.86 23 LEU B N 1
ATOM 2415 C CA . LEU B 1 44 ? -21.272 61.334 95.573 1.00 21.57 23 LEU B CA 1
ATOM 2416 C C . LEU B 1 44 ? -21.249 62.865 95.822 1.00 22.33 23 LEU B C 1
ATOM 2417 O O . LEU B 1 44 ? -20.879 63.655 94.963 1.00 21.71 23 LEU B O 1
ATOM 2422 N N . ALA B 1 45 ? -21.649 63.251 97.025 1.00 23.42 24 ALA B N 1
ATOM 2423 C CA . ALA B 1 45 ? -21.595 64.651 97.473 1.00 24.94 24 ALA B CA 1
ATOM 2424 C C . ALA B 1 45 ? -20.197 65.290 97.401 1.00 25.98 24 ALA B C 1
ATOM 2425 O O . ALA B 1 45 ? -20.104 66.516 97.249 1.00 26.48 24 ALA B O 1
ATOM 2427 N N . HIS B 1 46 ? -19.138 64.456 97.431 1.00 26.24 25 HIS B N 1
ATOM 2428 C CA . HIS B 1 46 ? -17.736 64.893 97.364 1.00 26.25 25 HIS B CA 1
ATOM 2429 C C . HIS B 1 46 ? -17.054 64.687 95.997 1.00 25.30 25 HIS B C 1
ATOM 2430 O O . HIS B 1 46 ? -15.857 64.745 95.894 1.00 26.08 25 HIS B O 1
ATOM 2437 N N . LEU B 1 47 ? -17.858 64.499 94.947 1.00 24.12 26 LEU B N 1
ATOM 2438 C CA . LEU B 1 47 ? -17.382 64.128 93.610 1.00 24.26 26 LEU B CA 1
ATOM 2439 C C . LEU B 1 47 ? -16.577 65.185 92.806 1.00 23.63 26 LEU B C 1
ATOM 2440 O O . LEU B 1 47 ? -16.737 65.316 91.573 1.00 25.52 26 LEU B O 1
ATOM 2445 N N . THR B 1 48 ? -15.689 65.909 93.444 1.00 22.67 27 THR B N 1
ATOM 2446 C CA . THR B 1 48 ? -15.004 66.985 92.725 1.00 21.82 27 THR B CA 1
ATOM 2447 C C . THR B 1 48 ? -13.852 66.398 91.909 1.00 21.33 27 THR B C 1
ATOM 2448 O O . THR B 1 48 ? -13.348 65.305 92.254 1.00 20.64 27 THR B O 1
ATOM 2452 N N . GLU B 1 49 ? -13.443 67.085 90.842 1.00 20.79 28 GLU B N 1
ATOM 2453 C CA . GLU B 1 49 ? -12.321 66.585 90.043 1.00 21.20 28 GLU B CA 1
ATOM 2454 C C . GLU B 1 49 ? -11.060 66.393 90.902 1.00 20.99 28 GLU B C 1
ATOM 2455 O O . GLU B 1 49 ? -10.331 65.417 90.717 1.00 21.38 28 GLU B O 1
ATOM 2461 N N . GLU B 1 50 ? -10.825 67.303 91.854 1.00 21.22 29 GLU B N 1
ATOM 2462 C CA . GLU B 1 50 ? -9.648 67.245 92.735 1.00 21.90 29 GLU B CA 1
ATOM 2463 C C . GLU B 1 50 ? -9.692 65.970 93.593 1.00 21.58 29 GLU B C 1
ATOM 2464 O O . GLU B 1 50 ? -8.704 65.219 93.680 1.00 21.00 29 GLU B O 1
ATOM 2470 N N . ARG B 1 51 ? -10.854 65.745 94.213 1.00 21.12 30 ARG B N 1
ATOM 2471 C CA . ARG B 1 51 ? -11.062 64.602 95.095 1.00 21.61 30 ARG B CA 1
ATOM 2472 C C . ARG B 1 51 ? -10.957 63.281 94.334 1.00 20.27 30 ARG B C 1
ATOM 2473 O O . ARG B 1 51 ? -10.286 62.350 94.808 1.00 20.51 30 ARG B O 1
ATOM 2481 N N . VAL B 1 52 ? -11.588 63.216 93.154 1.00 19.48 31 VAL B N 1
ATOM 2482 C CA . VAL B 1 52 ? -11.529 62.024 92.299 1.00 19.39 31 VAL B CA 1
ATOM 2483 C C . VAL B 1 52 ? -10.081 61.729 91.858 1.00 18.96 31 VAL B C 1
ATOM 2484 O O . VAL B 1 52 ? -9.635 60.576 91.994 1.00 18.55 31 VAL B O 1
ATOM 2488 N N . ARG B 1 53 ? -9.355 62.757 91.392 1.00 18.64 32 ARG B N 1
ATOM 2489 C CA . ARG B 1 53 ? -7.935 62.603 91.010 1.00 19.22 32 ARG B CA 1
ATOM 2490 C C . ARG B 1 53 ? -7.081 62.022 92.146 1.00 19.45 32 ARG B C 1
ATOM 2491 O O . ARG B 1 53 ? -6.213 61.205 91.912 1.00 19.11 32 ARG B O 1
ATOM 2499 N N . GLU B 1 54 ? -7.347 62.440 93.381 1.00 19.51 33 GLU B N 1
ATOM 2500 C CA . GLU B 1 54 ? -6.553 61.986 94.544 1.00 20.05 33 GLU B CA 1
ATOM 2501 C C . GLU B 1 54 ? -6.760 60.467 94.760 1.00 19.45 33 GLU B C 1
ATOM 2502 O O . GLU B 1 54 ? -5.807 59.689 94.935 1.00 18.24 33 GLU B O 1
ATOM 2508 N N . LYS B 1 55 ? -8.035 60.076 94.756 1.00 17.81 34 LYS B N 1
ATOM 2509 C CA . LYS B 1 55 ? -8.426 58.687 94.936 1.00 17.67 34 LYS B CA 1
ATOM 2510 C C . LYS B 1 55 ? -7.886 57.813 93.819 1.00 17.02 34 LYS B C 1
ATOM 2511 O O . LYS B 1 55 ? -7.355 56.731 94.085 1.00 17.86 34 LYS B O 1
ATOM 2517 N N . ALA B 1 56 ? -8.027 58.270 92.582 1.00 16.04 35 ALA B N 1
ATOM 2518 C CA . ALA B 1 56 ? -7.561 57.509 91.436 1.00 16.19 35 ALA B CA 1
ATOM 2519 C C . ALA B 1 56 ? -6.052 57.360 91.512 1.00 16.13 35 ALA B C 1
ATOM 2520 O O . ALA B 1 56 ? -5.523 56.294 91.285 1.00 16.24 35 ALA B O 1
ATOM 2522 N N . ALA B 1 57 ? -5.355 58.439 91.868 1.00 16.41 36 ALA B N 1
ATOM 2523 C CA . ALA B 1 57 ? -3.893 58.419 91.954 1.00 16.84 36 ALA B CA 1
ATOM 2524 C C . ALA B 1 57 ? -3.405 57.370 92.976 1.00 16.28 36 ALA B C 1
ATOM 2525 O O . ALA B 1 57 ? -2.473 56.624 92.707 1.00 16.53 36 ALA B O 1
ATOM 2527 N N . GLU B 1 58 ? -4.066 57.329 94.136 1.00 16.88 37 GLU B N 1
ATOM 2528 C CA . GLU B 1 58 ? -3.763 56.355 95.187 1.00 17.06 37 GLU B CA 1
ATOM 2529 C C . GLU B 1 58 ? -4.015 54.916 94.681 1.00 15.99 37 GLU B C 1
ATOM 2530 O O . GLU B 1 58 ? -3.185 54.014 94.926 1.00 15.77 37 GLU B O 1
ATOM 2536 N N . ASN B 1 59 ? -5.153 54.708 93.996 1.00 14.84 38 ASN B N 1
ATOM 2537 C CA . ASN B 1 59 ? -5.535 53.386 93.478 1.00 14.12 38 ASN B CA 1
ATOM 2538 C C . ASN B 1 59 ? -4.538 52.938 92.400 1.00 13.90 38 ASN B C 1
ATOM 2539 O O . ASN B 1 59 ? -4.214 51.755 92.296 1.00 13.81 38 ASN B O 1
ATOM 2544 N N . LEU B 1 60 ? -4.060 53.890 91.604 1.00 14.27 39 LEU B N 1
ATOM 2545 C CA . LEU B 1 60 ? -3.121 53.606 90.495 1.00 14.44 39 LEU B CA 1
ATOM 2546 C C . LEU B 1 60 ? -1.700 53.299 91.022 1.00 15.56 39 LEU B C 1
ATOM 2547 O O . LEU B 1 60 ? -1.016 52.402 90.514 1.00 15.33 39 LEU B O 1
ATOM 2552 N N . ARG B 1 61 ? -1.284 54.050 92.047 1.00 15.84 40 ARG B N 1
ATOM 2553 C CA . ARG B 1 61 ? -0.039 53.795 92.763 1.00 16.51 40 ARG B CA 1
ATOM 2554 C C . ARG B 1 61 ? -0.105 52.386 93.353 1.00 16.13 40 ARG B C 1
ATOM 2555 O O . ARG B 1 61 ? 0.855 51.608 93.239 1.00 16.20 40 ARG B O 1
ATOM 2563 N N . ASP B 1 62 ? -1.260 52.039 93.934 1.00 15.51 41 ASP B N 1
ATOM 2564 C CA . ASP B 1 62 ? -1.411 50.712 94.568 1.00 15.38 41 ASP B CA 1
ATOM 2565 C C . ASP B 1 62 ? -1.451 49.559 93.575 1.00 15.57 41 ASP B C 1
ATOM 2566 O O . ASP B 1 62 ? -0.961 48.446 93.879 1.00 14.62 41 ASP B O 1
ATOM 2571 N N . LEU B 1 63 ? -2.045 49.802 92.414 1.00 15.18 42 LEU B N 1
ATOM 2572 C CA . LEU B 1 63 ? -2.050 48.831 91.314 1.00 15.59 42 LEU B CA 1
ATOM 2573 C C . LEU B 1 63 ? -0.624 48.457 90.950 1.00 15.57 42 LEU B C 1
ATOM 2574 O O . LEU B 1 63 ? -0.286 47.264 90.829 1.00 14.54 42 LEU B O 1
ATOM 2579 N N . GLU B 1 64 ? 0.225 49.474 90.811 1.00 15.30 43 GLU B N 1
ATOM 2580 C CA . GLU B 1 64 ? 1.617 49.211 90.483 1.00 15.89 43 GLU B CA 1
ATOM 2581 C C . GLU B 1 64 ? 2.321 48.450 91.612 1.00 15.19 43 GLU B C 1
ATOM 2582 O O . GLU B 1 64 ? 3.015 47.480 91.328 1.00 15.38 43 GLU B O 1
ATOM 2588 N N . ARG B 1 65 ? 2.100 48.838 92.868 1.00 16.05 44 ARG B N 1
ATOM 2589 C CA . ARG B 1 65 ? 2.717 48.139 93.990 1.00 16.02 44 ARG B CA 1
ATOM 2590 C C . ARG B 1 65 ? 2.322 46.662 93.921 1.00 15.91 44 ARG B C 1
ATOM 2591 O O . ARG B 1 65 ? 3.133 45.756 94.163 1.00 15.29 44 ARG B O 1
ATOM 2599 N N . ILE B 1 66 ? 1.041 46.442 93.637 1.00 13.91 45 ILE B N 1
ATOM 2600 C CA . ILE B 1 66 ? 0.494 45.078 93.587 1.00 14.32 45 ILE B CA 1
ATOM 2601 C C . ILE B 1 66 ? 1.115 44.222 92.482 1.00 13.87 45 ILE B C 1
ATOM 2602 O O . ILE B 1 66 ? 1.484 43.072 92.710 1.00 14.25 45 ILE B O 1
ATOM 2607 N N . LEU B 1 67 ? 1.206 44.765 91.282 1.00 14.24 46 LEU B N 1
ATOM 2608 C CA . LEU B 1 67 ? 1.867 44.068 90.193 1.00 14.88 46 LEU B CA 1
ATOM 2609 C C . LEU B 1 67 ? 3.293 43.658 90.556 1.00 14.39 46 LEU B C 1
ATOM 2610 O O . LEU B 1 67 ? 3.730 42.544 90.233 1.00 13.90 46 LEU B O 1
ATOM 2615 N N . ARG B 1 68 ? 4.011 44.558 91.217 1.00 14.45 47 ARG B N 1
ATOM 2616 C CA . ARG B 1 68 ? 5.410 44.294 91.562 1.00 14.10 47 ARG B CA 1
ATOM 2617 C C . ARG B 1 68 ? 5.488 43.208 92.648 1.00 14.16 47 ARG B C 1
ATOM 2618 O O . ARG B 1 68 ? 6.287 42.259 92.557 1.00 13.54 47 ARG B O 1
ATOM 2626 N N . PHE B 1 69 ? 4.586 43.314 93.620 1.00 14.02 48 PHE B N 1
ATOM 2627 C CA . PHE B 1 69 ? 4.485 42.334 94.681 1.00 14.23 48 PHE B CA 1
ATOM 2628 C C . PHE B 1 69 ? 4.177 40.972 94.078 1.00 14.37 48 PHE B C 1
ATOM 2629 O O . PHE B 1 69 ? 4.785 39.952 94.450 1.00 14.84 48 PHE B O 1
ATOM 2637 N N . ASN B 1 70 ? 3.251 40.959 93.102 1.00 13.81 49 ASN B N 1
ATOM 2638 C CA . ASN B 1 70 ? 2.847 39.702 92.485 1.00 13.59 49 ASN B CA 1
ATOM 2639 C C . ASN B 1 70 ? 3.959 39.008 91.732 1.00 14.01 49 ASN B C 1
ATOM 2640 O O . ASN B 1 70 ? 4.088 37.786 91.779 1.00 14.41 49 ASN B O 1
ATOM 2645 N N . ALA B 1 71 ? 4.767 39.798 91.042 1.00 15.52 50 ALA B N 1
ATOM 2646 C CA . ALA B 1 71 ? 5.952 39.274 90.338 1.00 16.76 50 ALA B CA 1
ATOM 2647 C C . ALA B 1 71 ? 6.952 38.619 91.332 1.00 17.92 50 ALA B C 1
ATOM 2648 O O . ALA B 1 71 ? 7.585 37.635 90.978 1.00 18.42 50 ALA B O 1
ATOM 2650 N N . ASP B 1 72 ? 7.099 39.150 92.548 1.00 19.10 51 ASP B N 1
ATOM 2651 C CA . ASP B 1 72 ? 8.021 38.566 93.554 1.00 21.32 51 ASP B CA 1
ATOM 2652 C C . ASP B 1 72 ? 7.450 37.392 94.346 1.00 21.55 51 ASP B C 1
ATOM 2653 O O . ASP B 1 72 ? 8.204 36.655 94.982 1.00 22.39 51 ASP B O 1
ATOM 2658 N N . HIS B 1 73 ? 6.129 37.234 94.349 1.00 20.66 52 HIS B N 1
ATOM 2659 C CA . HIS B 1 73 ? 5.495 36.272 95.227 1.00 20.89 52 HIS B CA 1
ATOM 2660 C C . HIS B 1 73 ? 4.643 35.248 94.489 1.00 20.88 52 HIS B C 1
ATOM 2661 O O . HIS B 1 73 ? 3.849 34.545 95.136 1.00 22.17 52 HIS B O 1
ATOM 2668 N N . GLY B 1 74 ? 4.785 35.194 93.160 1.00 20.32 53 GLY B N 1
ATOM 2669 C CA . GLY B 1 74 ? 4.236 34.105 92.348 1.00 20.79 53 GLY B CA 1
ATOM 2670 C C . GLY B 1 74 ? 2.744 34.157 92.095 1.00 19.82 53 GLY B C 1
ATOM 2671 O O . GLY B 1 74 ? 2.099 33.122 92.016 1.00 20.91 53 GLY B O 1
ATOM 2672 N N . PHE B 1 75 ? 2.184 35.356 91.98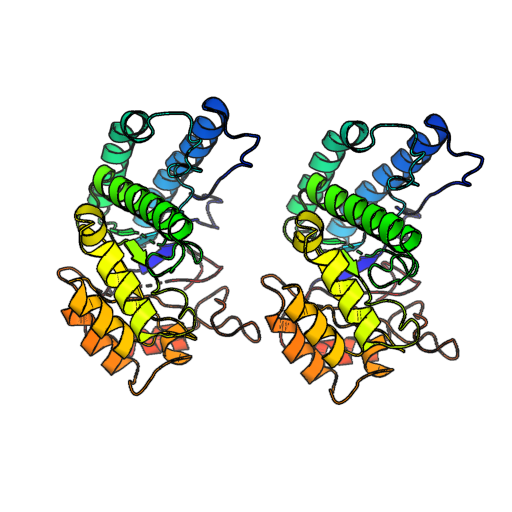8 1.00 17.80 54 PHE B N 1
ATOM 2673 C CA . PHE B 1 75 ? 0.773 35.502 91.592 1.00 17.76 54 PHE B CA 1
ATOM 2674 C C . PHE B 1 75 ? 0.737 36.087 90.183 1.00 16.74 54 PHE B C 1
ATOM 2675 O O . PHE B 1 75 ? 1.144 37.228 89.984 1.00 19.29 54 PHE B O 1
ATOM 2683 N N . ALA B 1 76 ? 0.226 35.354 89.211 1.00 15.74 55 ALA B N 1
ATOM 2684 C CA . ALA B 1 76 ? 0.190 35.862 87.860 1.00 15.44 55 ALA B CA 1
ATOM 2685 C C . ALA B 1 76 ? -1.108 36.595 87.525 1.00 15.35 55 ALA B C 1
ATOM 2686 O O . ALA B 1 76 ? -1.178 37.291 86.504 1.00 17.38 55 ALA B O 1
ATOM 2688 N N . LEU B 1 77 ? -2.141 36.422 88.340 1.00 14.29 56 LEU B N 1
ATOM 2689 C CA . LEU B 1 77 ? -3.455 37.026 88.053 1.00 14.26 56 LEU B CA 1
ATOM 2690 C C . LEU B 1 77 ? -3.805 38.081 89.083 1.00 12.93 56 LEU B C 1
ATOM 2691 O O . LEU B 1 77 ? -3.486 37.975 90.259 1.00 11.78 56 LEU B O 1
ATOM 2696 N N . PHE B 1 78 ? -4.450 39.145 88.621 1.00 11.55 57 PHE B N 1
ATOM 2697 C CA . PHE B 1 78 ? -4.932 40.152 89.518 1.00 11.80 57 PHE B CA 1
ATOM 2698 C C . PHE B 1 78 ? -6.218 40.731 88.922 1.00 11.48 57 PHE B C 1
ATOM 2699 O O . PHE B 1 78 ? -6.269 41.059 87.712 1.00 11.18 57 PHE B O 1
ATOM 2707 N N . ARG B 1 79 ? -7.246 40.810 89.745 1.00 11.13 58 ARG B N 1
ATOM 2708 C CA . ARG B 1 79 ? -8.465 41.500 89.400 1.00 11.13 58 ARG B CA 1
ATOM 2709 C C . ARG B 1 79 ? -8.377 42.952 89.927 1.00 11.53 58 ARG B C 1
ATOM 2710 O O . ARG B 1 79 ? -8.204 43.209 91.128 1.00 12.82 58 ARG B O 1
ATOM 2718 N N . ILE B 1 80 ? -8.525 43.905 89.016 1.00 10.56 59 ILE B N 1
ATOM 2719 C CA . ILE B 1 80 ? -8.486 45.319 89.367 1.00 11.11 59 ILE B CA 1
ATOM 2720 C C . ILE B 1 80 ? -9.880 45.690 89.899 1.00 11.97 59 ILE B C 1
ATOM 2721 O O . ILE B 1 80 ? -10.890 45.309 89.263 1.00 12.27 59 ILE B O 1
ATOM 2726 N N . GLY B 1 81 ? -9.948 46.385 91.043 1.00 13.01 60 GLY B N 1
ATOM 2727 C CA . GLY B 1 81 ? -11.213 46.944 91.566 1.00 12.61 60 GLY B CA 1
ATOM 2728 C C . GLY B 1 81 ? -11.991 47.816 90.571 1.00 13.46 60 GLY B C 1
ATOM 2729 O O . GLY B 1 81 ? -11.407 48.578 89.845 1.00 12.07 60 GLY B O 1
ATOM 2730 N N . GLN B 1 82 ? -13.319 47.738 90.594 1.00 14.08 61 GLN B N 1
ATOM 2731 C CA . GLN B 1 82 ? -14.141 48.648 89.832 1.00 14.26 61 GLN B CA 1
ATOM 2732 C C . GLN B 1 82 ? -13.902 50.109 90.168 1.00 13.75 61 GLN B C 1
ATOM 2733 O O . GLN B 1 82 ? -14.064 50.951 89.282 1.00 15.44 61 GLN B O 1
ATOM 2739 N N . HIS B 1 83 ? -13.526 50.408 91.410 1.00 13.67 62 HIS B N 1
ATOM 2740 C CA . HIS B 1 83 ? -13.320 51.799 91.785 1.00 14.36 62 HIS B CA 1
ATOM 2741 C C . HIS B 1 83 ? -11.950 52.388 91.408 1.00 14.11 62 HIS B C 1
ATOM 2742 O O . HIS B 1 83 ? -11.622 53.494 91.879 1.00 13.81 62 HIS B O 1
ATOM 2749 N N . LEU B 1 84 ? -11.181 51.696 90.545 1.00 12.29 63 LEU B N 1
ATOM 2750 C CA . LEU B 1 84 ? -9.844 52.146 90.177 1.00 12.75 63 LEU B CA 1
ATOM 2751 C C . LEU B 1 84 ? -9.910 53.651 89.855 1.00 13.10 63 LEU B C 1
ATOM 2752 O O . LEU B 1 84 ? -9.137 54.466 90.373 1.00 13.01 63 LEU B O 1
ATOM 2757 N N . ILE B 1 85 ? -10.817 53.979 88.932 1.00 12.83 64 ILE B N 1
ATOM 2758 C CA . ILE B 1 85 ? -11.143 55.374 88.621 1.00 13.78 64 ILE B CA 1
ATOM 2759 C C . ILE B 1 85 ? -12.542 55.579 89.202 1.00 13.50 64 ILE B C 1
ATOM 2760 O O . ILE B 1 85 ? -13.519 55.164 88.610 1.00 14.21 64 ILE B O 1
ATOM 2765 N N . PRO B 1 86 ? -12.651 56.149 90.396 1.00 15.02 65 PRO B N 1
ATOM 2766 C CA . PRO B 1 86 ? -13.984 56.165 91.065 1.00 15.86 65 PRO B CA 1
ATOM 2767 C C . PRO B 1 86 ? -15.007 56.968 90.255 1.00 15.90 65 PRO B C 1
ATOM 2768 O O . PRO B 1 86 ? -14.665 58.038 89.752 1.00 16.32 65 PRO B O 1
ATOM 2772 N N . PHE B 1 87 ? -16.211 56.425 90.078 1.00 15.83 66 PHE B N 1
ATOM 2773 C CA . PHE B 1 87 ? -17.286 57.068 89.316 1.00 15.86 66 PHE B CA 1
ATOM 2774 C C . PHE B 1 87 ? -17.024 57.215 87.841 1.00 14.67 66 PHE B C 1
ATOM 2775 O O . PHE B 1 87 ? -17.739 57.955 87.175 1.00 15.63 66 PHE B O 1
ATOM 2783 N N . ALA B 1 88 ? -16.045 56.505 87.280 1.00 14.36 67 ALA B N 1
ATOM 2784 C CA . ALA B 1 88 ? -15.705 56.693 85.870 1.00 14.37 67 ALA B CA 1
ATOM 2785 C C . ALA B 1 88 ? -16.919 56.619 84.917 1.00 15.82 67 ALA B C 1
ATOM 2786 O O . ALA B 1 88 ? -17.008 57.382 83.939 1.00 17.06 67 ALA B O 1
ATOM 2788 N N . SER B 1 89 ? -17.858 55.719 85.195 1.00 15.14 68 SER B N 1
ATOM 2789 C CA . SER B 1 89 ? -19.010 55.491 84.314 1.00 16.07 68 SER B CA 1
ATOM 2790 C C . SER B 1 89 ? -20.218 56.383 84.644 1.00 16.22 68 SER B C 1
ATOM 2791 O O . SER B 1 89 ? -21.244 56.305 83.942 1.00 18.26 68 SER B O 1
ATOM 2794 N N . HIS B 1 90 ? -20.094 57.203 85.694 1.00 15.54 69 HIS B N 1
ATOM 2795 C CA . HIS B 1 90 ? -21.187 58.093 86.140 1.00 15.35 69 HIS B CA 1
ATOM 2796 C C . HIS B 1 90 ? -21.356 59.268 85.160 1.00 16.25 69 HIS B C 1
ATOM 2797 O O . HIS B 1 90 ? -20.378 59.827 84.676 1.00 16.91 69 HIS B O 1
ATOM 2804 N N . PRO B 1 91 ? -22.605 59.651 84.884 1.00 16.34 70 PRO B N 1
ATOM 2805 C CA . PRO B 1 91 ? -22.821 60.801 83.980 1.00 16.90 70 PRO B CA 1
ATOM 2806 C C . PRO B 1 91 ? -22.157 62.092 84.433 1.00 16.75 70 PRO B C 1
ATOM 2807 O O . PRO B 1 91 ? -21.919 62.969 83.585 1.00 16.68 70 PRO B O 1
ATOM 2811 N N . LEU B 1 92 ? -21.829 62.202 85.718 1.00 15.83 71 LEU B N 1
ATOM 2812 C CA . LEU B 1 92 ? -21.202 63.397 86.260 1.00 16.37 71 LEU B CA 1
ATOM 2813 C C . LEU B 1 92 ? -19.709 63.262 86.523 1.00 15.77 71 LEU B C 1
ATOM 2814 O O . LEU B 1 92 ? -19.102 64.130 87.155 1.00 15.61 71 LEU B O 1
ATOM 2819 N N . PHE B 1 93 ? -19.097 62.219 85.976 1.00 15.82 72 PHE B N 1
ATOM 2820 C CA . PHE B 1 93 ? -17.658 62.131 86.133 1.00 15.50 72 PHE B CA 1
ATOM 2821 C C . PHE B 1 93 ? -16.980 63.434 85.684 1.00 15.93 72 PHE B C 1
ATOM 2822 O O . PHE B 1 93 ? -17.212 63.900 84.560 1.00 16.34 72 PHE B O 1
ATOM 2830 N N . PRO B 1 94 ? -16.170 64.041 86.567 1.00 16.75 73 PRO B N 1
ATOM 2831 C CA . PRO B 1 94 ? -15.783 65.450 86.318 1.00 18.10 73 PRO B CA 1
ATOM 2832 C C . PRO B 1 94 ? -14.675 65.773 85.294 1.00 18.90 73 PRO B C 1
ATOM 2833 O O . PRO B 1 94 ? -14.363 66.963 85.097 1.00 20.94 73 PRO B O 1
ATOM 2837 N N . TYR B 1 95 ? -14.084 64.767 84.660 1.00 19.20 74 TYR B N 1
ATOM 2838 C CA . TYR B 1 95 ? -13.042 65.011 83.614 1.00 19.52 74 TYR B CA 1
ATOM 2839 C C . TYR B 1 95 ? -12.857 63.836 82.653 1.00 19.55 74 TYR B C 1
ATOM 2840 O O . TYR B 1 95 ? -13.555 62.853 82.738 1.00 20.52 74 TYR B O 1
ATOM 2849 N N . ASP B 1 96 ? -11.908 63.953 81.729 1.00 19.79 75 ASP B N 1
ATOM 2850 C CA . ASP B 1 96 ? -11.683 62.917 80.744 1.00 19.79 75 ASP B CA 1
ATOM 2851 C C . ASP B 1 96 ? -10.648 61.975 81.385 1.00 19.28 75 ASP B C 1
ATOM 2852 O O . ASP B 1 96 ? -9.424 62.235 81.354 1.00 19.04 75 ASP B O 1
ATOM 2857 N N . TRP B 1 97 ? -11.133 60.888 81.983 1.00 18.53 76 TRP B N 1
ATOM 2858 C CA . TRP B 1 97 ? -10.197 59.952 82.619 1.00 18.31 76 TRP B CA 1
ATOM 2859 C C . TRP B 1 97 ? -9.322 59.226 81.585 1.00 17.23 76 TRP B C 1
ATOM 2860 O O . TRP B 1 97 ? -8.167 58.950 81.873 1.00 18.01 76 TRP B O 1
ATOM 2871 N N . GLU B 1 98 ? -9.866 58.935 80.404 1.00 17.74 77 GLU B N 1
ATOM 2872 C CA . GLU B 1 98 ? -9.089 58.267 79.358 1.00 17.90 77 GLU B CA 1
ATOM 2873 C C . GLU B 1 98 ? -7.848 59.092 78.981 1.00 18.35 77 GLU B C 1
ATOM 2874 O O . GLU B 1 98 ? -6.725 58.586 78.960 1.00 18.04 77 GLU B O 1
ATOM 2880 N N . GLY B 1 99 ? -8.034 60.387 78.732 1.00 18.85 78 GLY B N 1
ATOM 2881 C CA . GLY B 1 99 ? -6.896 61.216 78.358 1.00 19.26 78 GLY B CA 1
ATOM 2882 C C . GLY B 1 99 ? -5.964 61.400 79.528 1.00 19.67 78 GLY B C 1
ATOM 2883 O O . GLY B 1 99 ? -4.742 61.481 79.377 1.00 20.17 78 GLY B O 1
ATOM 2884 N N . ALA B 1 100 ? -6.548 61.497 80.717 1.00 18.70 79 ALA B N 1
ATOM 2885 C CA . ALA B 1 100 ? -5.787 61.664 81.943 1.00 18.25 79 ALA B CA 1
ATOM 2886 C C . ALA B 1 100 ? -4.841 60.488 82.223 1.00 18.14 79 ALA B C 1
ATOM 2887 O O . ALA B 1 100 ? -3.690 60.677 82.690 1.00 17.88 79 ALA B O 1
ATOM 2889 N N . TYR B 1 101 ? -5.352 59.285 81.988 1.00 17.06 80 TYR B N 1
ATOM 2890 C CA . TYR B 1 101 ? -4.647 58.073 82.421 1.00 17.74 80 TYR B CA 1
ATOM 2891 C C . TYR B 1 101 ? -4.066 57.168 81.333 1.00 17.71 80 TYR B C 1
ATOM 2892 O O . TYR B 1 101 ? -3.314 56.225 81.656 1.00 16.65 80 TYR B O 1
ATOM 2901 N N . GLU B 1 102 ? -4.366 57.446 80.070 1.00 17.14 81 GLU B N 1
ATOM 2902 C CA . GLU B 1 102 ? -3.967 56.517 78.999 1.00 19.44 81 GLU B CA 1
ATOM 2903 C C . GLU B 1 102 ? -2.477 56.226 78.964 1.00 19.41 81 GLU B C 1
ATOM 2904 O O . GLU B 1 102 ? -2.076 55.095 78.687 1.00 19.63 81 GLU B O 1
ATOM 2910 N N . GLU B 1 103 ? -1.656 57.242 79.229 1.00 19.53 82 GLU B N 1
ATOM 2911 C CA . GLU B 1 103 ? -0.214 57.057 79.110 1.00 20.11 82 GLU B CA 1
ATOM 2912 C C . GLU B 1 103 ? 0.290 56.135 80.218 1.00 19.38 82 GLU B C 1
ATOM 2913 O O . GLU B 1 103 ? 1.034 55.177 79.956 1.00 18.79 82 GLU B O 1
ATOM 2919 N N . GLU B 1 104 ? -0.123 56.401 81.450 1.00 18.89 83 GLU B N 1
ATOM 2920 C CA . GLU B 1 104 ? 0.319 55.547 82.546 1.00 18.70 83 GLU B CA 1
ATOM 2921 C C . GLU B 1 104 ? -0.330 54.181 82.535 1.00 17.84 83 GLU B C 1
ATOM 2922 O O . GLU B 1 104 ? 0.317 53.203 82.903 1.00 17.33 83 GLU B O 1
ATOM 2928 N N . LEU B 1 105 ? -1.569 54.072 82.064 1.00 17.49 84 LEU B N 1
ATOM 2929 C CA . LEU B 1 105 ? -2.157 52.748 81.915 1.00 16.00 84 LEU B CA 1
ATOM 2930 C C . LEU B 1 105 ? -1.375 51.896 80.890 1.00 16.21 84 LEU B C 1
ATOM 2931 O O . LEU B 1 105 ? -1.177 50.694 81.081 1.00 15.41 84 LEU B O 1
ATOM 2936 N N . ALA B 1 106 ? -0.943 52.516 79.797 1.00 14.65 85 ALA B N 1
ATOM 2937 C CA . ALA B 1 106 ? -0.120 51.799 78.822 1.00 15.67 85 ALA B CA 1
ATOM 2938 C C . ALA B 1 106 ? 1.153 51.273 79.486 1.00 15.76 85 ALA B C 1
ATOM 2939 O O . ALA B 1 106 ? 1.550 50.125 79.250 1.00 15.23 85 ALA B O 1
ATOM 2941 N N . ARG B 1 107 ? 1.773 52.087 80.348 1.00 17.28 86 ARG B N 1
ATOM 2942 C CA . ARG B 1 107 ? 3.034 51.668 80.966 1.00 18.03 86 ARG B CA 1
ATOM 2943 C C . ARG B 1 107 ? 2.778 50.546 81.982 1.00 16.63 86 ARG B C 1
ATOM 2944 O O . ARG B 1 107 ? 3.538 49.574 82.064 1.00 15.57 86 ARG B O 1
ATOM 2952 N N . LEU B 1 108 ? 1.729 50.703 82.776 1.00 16.79 87 LEU B N 1
ATOM 2953 C CA . LEU B 1 108 ? 1.356 49.656 83.751 1.00 16.65 87 LEU B CA 1
ATOM 2954 C C . LEU B 1 108 ? 1.013 48.338 83.074 1.00 16.15 87 LEU B C 1
ATOM 2955 O O . LEU B 1 108 ? 1.373 47.243 83.562 1.00 15.10 87 LEU B O 1
ATOM 2960 N N . GLY B 1 109 ? 0.276 48.458 81.970 1.00 15.59 88 GLY B N 1
ATOM 2961 C CA . GLY B 1 109 ? -0.135 47.351 81.109 1.00 15.42 88 GLY B CA 1
ATOM 2962 C C . GLY B 1 109 ? 1.087 46.647 80.547 1.00 14.75 88 GLY B C 1
ATOM 2963 O O . GLY B 1 109 ? 1.158 45.426 80.554 1.00 14.79 88 GLY B O 1
ATOM 2964 N N . ALA B 1 110 ? 2.074 47.429 80.102 1.00 15.17 89 ALA B N 1
ATOM 2965 C CA . ALA B 1 110 ? 3.306 46.840 79.555 1.00 15.92 89 ALA B CA 1
ATOM 2966 C C . ALA B 1 110 ? 4.101 46.142 80.680 1.00 14.79 89 ALA B C 1
ATOM 2967 O O . ALA B 1 110 ? 4.661 45.078 80.448 1.00 15.80 89 ALA B O 1
ATOM 2969 N N . LEU B 1 111 ? 4.109 46.708 81.882 1.00 15.46 90 LEU B N 1
ATOM 2970 C CA . LEU B 1 111 ? 4.745 46.057 83.021 1.00 15.86 90 LEU B CA 1
ATOM 2971 C C . LEU B 1 111 ? 4.092 44.734 83.385 1.00 15.48 90 LEU B C 1
ATOM 2972 O O . LEU B 1 111 ? 4.778 43.709 83.506 1.00 15.36 90 LEU B O 1
ATOM 2977 N N . ALA B 1 112 ? 2.768 44.727 83.528 1.00 14.76 91 ALA B N 1
ATOM 2978 C CA . ALA B 1 112 ? 2.054 43.473 83.748 1.00 14.45 91 ALA B CA 1
ATOM 2979 C C . ALA B 1 112 ? 2.411 42.420 82.706 1.00 14.30 91 ALA B C 1
ATOM 2980 O O . ALA B 1 112 ? 2.672 41.293 83.043 1.00 15.85 91 ALA B O 1
ATOM 2982 N N . ARG B 1 113 ? 2.413 42.780 81.432 1.00 14.71 92 ARG B N 1
ATOM 2983 C CA . ARG B 1 113 ? 2.748 41.806 80.362 1.00 15.43 92 ARG B CA 1
ATOM 2984 C C . ARG B 1 113 ? 4.194 41.260 80.538 1.00 15.49 92 ARG B C 1
ATOM 2985 O O . ARG B 1 113 ? 4.462 40.056 80.388 1.00 15.94 92 ARG B O 1
ATOM 2993 N N . ALA B 1 114 ? 5.097 42.160 80.883 1.00 15.14 93 ALA B N 1
ATOM 2994 C CA . ALA B 1 114 ? 6.507 41.841 81.053 1.00 16.29 93 ALA B CA 1
ATOM 2995 C C . ALA B 1 114 ? 6.678 40.875 82.227 1.00 16.92 93 ALA B C 1
ATOM 2996 O O . ALA B 1 114 ? 7.543 39.996 82.187 1.00 17.85 93 ALA B O 1
ATOM 2998 N N . PHE B 1 115 ? 5.830 41.019 83.240 1.00 17.37 94 PHE B N 1
ATOM 2999 C CA . PHE B 1 115 ? 5.813 40.097 84.378 1.00 17.30 94 PHE B CA 1
ATOM 3000 C C . PHE B 1 115 ? 5.036 38.806 84.087 1.00 18.61 94 PHE B C 1
ATOM 3001 O O . PHE B 1 115 ? 4.972 37.918 84.952 1.00 19.33 94 PHE B O 1
ATOM 3009 N N . GLY B 1 116 ? 4.421 38.700 82.907 1.00 18.53 95 GLY B N 1
ATOM 3010 C CA . GLY B 1 116 ? 3.596 37.512 82.559 1.00 18.70 95 GLY B CA 1
ATOM 3011 C C . GLY B 1 116 ? 2.306 37.512 83.368 1.00 19.10 95 GLY B C 1
ATOM 3012 O O . GLY B 1 116 ? 1.812 36.443 83.802 1.00 20.82 95 GLY B O 1
ATOM 3013 N N . GLN B 1 117 ? 1.776 38.699 83.632 1.00 17.51 96 GLN B N 1
ATOM 3014 C CA . GLN B 1 117 ? 0.566 38.795 84.458 1.00 16.13 96 GLN B CA 1
ATOM 3015 C C . GLN B 1 117 ? -0.693 39.000 83.618 1.00 16.49 96 GLN B C 1
ATOM 3016 O O . GLN B 1 117 ? -0.671 39.732 82.593 1.00 18.00 96 GLN B O 1
ATOM 3022 N N . ARG B 1 118 ? -1.782 38.375 84.077 1.00 14.05 97 ARG B N 1
ATOM 3023 C CA . ARG B 1 118 ? -3.101 38.442 83.427 1.00 13.21 97 ARG B CA 1
ATOM 3024 C C . ARG B 1 118 ? -4.057 39.265 84.295 1.00 12.73 97 ARG B C 1
ATOM 3025 O O . ARG B 1 118 ? -4.167 39.035 85.492 1.00 13.17 97 ARG B O 1
ATOM 3033 N N . LEU B 1 119 ? -4.728 40.235 83.679 1.00 11.73 98 LEU B N 1
ATOM 3034 C CA . LEU B 1 119 ? -5.571 41.203 84.376 1.00 11.47 98 LEU B CA 1
ATOM 3035 C C . LEU B 1 119 ? -7.019 40.979 84.091 1.00 11.66 98 LEU B C 1
ATOM 3036 O O . LEU B 1 119 ? -7.395 40.558 82.991 1.00 12.54 98 LEU B O 1
ATOM 3041 N N . SER B 1 120 ? -7.839 41.257 85.094 1.00 12.79 99 SER B N 1
ATOM 3042 C CA . SER B 1 120 ? -9.270 41.119 84.944 1.00 12.91 99 SER B CA 1
ATOM 3043 C C . SER B 1 120 ? -10.034 42.127 85.769 1.00 12.21 99 SER B C 1
ATOM 3044 O O . SER B 1 120 ? -9.488 42.832 86.628 1.00 12.32 99 SER B O 1
ATOM 3055 N N . HIS B 1 122 ? -14.284 42.422 87.508 1.00 12.86 101 HIS B N 1
ATOM 3056 C CA . HIS B 1 122 ? -15.527 41.753 87.781 1.00 14.19 101 HIS B CA 1
ATOM 3057 C C . HIS B 1 122 ? -16.541 42.762 88.321 1.00 15.68 101 HIS B C 1
ATOM 3058 O O . HIS B 1 122 ? -16.584 43.020 89.508 1.00 15.99 101 HIS B O 1
ATOM 3065 N N . PRO B 1 123 ? -17.349 43.333 87.430 1.00 16.74 102 PRO B N 1
ATOM 3066 C CA . PRO B 1 123 ? -18.378 44.278 87.883 1.00 18.66 102 PRO B CA 1
ATOM 3067 C C . PRO B 1 123 ? -19.318 43.624 88.902 1.00 19.97 102 PRO B C 1
ATOM 3068 O O . PRO B 1 123 ? -19.499 42.410 88.880 1.00 21.99 102 PRO B O 1
ATOM 3072 N N . GLY B 1 124 ? -19.888 44.430 89.788 1.00 22.40 103 GLY B N 1
ATOM 3073 C CA . GLY B 1 124 ? -20.625 43.912 90.933 1.00 23.49 103 GLY B CA 1
ATOM 3074 C C . GLY B 1 124 ? -22.070 43.553 90.628 1.00 24.59 103 GLY B C 1
ATOM 3075 O O . GLY B 1 124 ? -22.532 43.591 89.469 1.00 22.30 103 GLY B O 1
ATOM 3076 N N . GLN B 1 125 ? -22.774 43.224 91.701 1.00 25.93 104 GLN B N 1
ATOM 3077 C CA . GLN B 1 125 ? -24.114 42.684 91.630 1.00 28.33 104 GLN B CA 1
ATOM 3078 C C . GLN B 1 125 ? -25.098 43.651 90.979 1.00 27.88 104 GLN B C 1
ATOM 3079 O O . GLN B 1 125 ? -26.147 43.230 90.498 1.00 29.00 104 GLN B O 1
ATOM 3085 N N . TYR B 1 126 ? -24.767 44.934 90.965 1.00 27.65 105 TYR B N 1
ATOM 3086 C CA . TYR B 1 126 ? -25.694 45.914 90.445 1.00 27.46 105 TYR B CA 1
ATOM 3087 C C . TYR B 1 126 ? -25.641 46.052 88.919 1.00 25.58 105 TYR B C 1
ATOM 3088 O O . TYR B 1 126 ? -26.548 46.633 88.320 1.00 25.88 105 TYR B O 1
ATOM 3097 N N . VAL B 1 127 ? -24.613 45.471 88.287 1.00 22.93 106 VAL B N 1
ATOM 3098 C CA . VAL B 1 127 ? -24.469 45.520 86.840 1.00 20.27 106 VAL B CA 1
ATOM 3099 C C . VAL B 1 127 ? -25.323 44.398 86.285 1.00 19.83 106 VAL B C 1
ATOM 3100 O O . VAL B 1 127 ? -25.005 43.216 86.472 1.00 19.10 106 VAL B O 1
ATOM 3104 N N . ASN B 1 128 ? -26.442 44.776 85.674 1.00 18.10 107 ASN B N 1
ATOM 3105 C CA . ASN B 1 128 ? -27.451 43.812 85.195 1.00 18.81 107 ASN B CA 1
ATOM 3106 C C . ASN B 1 128 ? -27.957 44.178 83.820 1.00 18.98 107 ASN B C 1
ATOM 3107 O O . ASN B 1 128 ? -29.005 44.830 83.702 1.00 18.44 107 ASN B O 1
ATOM 3112 N N . PRO B 1 129 ? -27.238 43.763 82.777 1.00 18.99 108 PRO B N 1
ATOM 3113 C CA . PRO B 1 129 ? -27.727 43.974 81.400 1.00 19.82 108 PRO B CA 1
ATOM 3114 C C . PRO B 1 129 ? -29.080 43.293 81.087 1.00 20.33 108 PRO B C 1
ATOM 3115 O O . PRO B 1 129 ? -29.690 43.626 80.081 1.00 21.80 108 PRO B O 1
ATOM 3119 N N . GLY B 1 130 ? -29.547 42.386 81.942 1.00 19.43 109 GLY B N 1
ATOM 3120 C CA . GLY B 1 130 ? -30.814 41.684 81.697 1.00 19.70 109 GLY B CA 1
ATOM 3121 C C . GLY B 1 130 ? -31.980 42.300 82.462 1.00 19.26 109 GLY B C 1
ATOM 3122 O O . GLY B 1 130 ? -33.107 41.779 82.446 1.00 20.14 109 GLY B O 1
ATOM 3123 N N . SER B 1 131 ? -31.729 43.407 83.148 1.00 18.59 110 SER B N 1
ATOM 3124 C CA . SER B 1 131 ? -32.798 44.174 83.799 1.00 18.63 110 SER B CA 1
ATOM 3125 C C . SER B 1 131 ? -33.864 44.622 82.789 1.00 18.47 110 SER B C 1
ATOM 3126 O O . SER B 1 131 ? -33.543 44.939 81.641 1.00 17.94 110 SER B O 1
ATOM 3129 N N . PRO B 1 132 ? -35.138 44.672 83.226 1.00 18.89 111 PRO B N 1
ATOM 3130 C CA . PRO B 1 132 ? -36.172 45.219 82.360 1.00 19.52 111 PRO B CA 1
ATOM 3131 C C . PRO B 1 132 ? -36.228 46.751 82.429 1.00 20.33 111 PRO B C 1
ATOM 3132 O O . PRO B 1 132 ? -36.980 47.377 81.689 1.00 20.97 111 PRO B O 1
ATOM 3136 N N . ASP B 1 133 ? -35.481 47.345 83.355 1.00 19.83 112 ASP B N 1
ATOM 3137 C CA . ASP B 1 133 ? -35.506 48.792 83.557 1.00 20.37 112 ASP B CA 1
ATOM 3138 C C . ASP B 1 133 ? -34.448 49.463 82.720 1.00 20.23 112 ASP B C 1
ATOM 3139 O O . ASP B 1 133 ? -33.271 49.223 82.918 1.00 19.19 112 ASP B O 1
ATOM 3144 N N . PRO B 1 134 ? -34.863 50.312 81.763 1.00 20.83 113 PRO B N 1
ATOM 3145 C CA . PRO B 1 134 ? -33.930 50.924 80.813 1.00 21.46 113 PRO B CA 1
ATOM 3146 C C . PRO B 1 134 ? -32.772 51.643 81.477 1.00 21.16 113 PRO B C 1
ATOM 3147 O O . PRO B 1 134 ? -31.653 51.605 80.964 1.00 21.63 113 PRO B O 1
ATOM 3151 N N . GLU B 1 135 ? -33.026 52.331 82.578 1.00 20.93 114 GLU B N 1
ATOM 3152 C CA . GLU B 1 135 ? -31.964 53.129 83.218 1.00 21.90 114 GLU B CA 1
ATOM 3153 C C . GLU B 1 135 ? -30.931 52.253 83.946 1.00 21.24 114 GLU B C 1
ATOM 3154 O O . GLU B 1 135 ? -29.764 52.617 84.057 1.00 20.77 114 GLU B O 1
ATOM 3160 N N . VAL B 1 136 ? -31.384 51.096 84.425 1.00 20.14 115 VAL B N 1
ATOM 3161 C CA . VAL B 1 136 ? -30.503 50.098 85.011 1.00 19.10 115 VAL B CA 1
ATOM 3162 C C . VAL B 1 136 ? -29.623 49.520 83.904 1.00 18.40 115 VAL B C 1
ATOM 3163 O O . VAL B 1 136 ? -28.409 49.388 84.102 1.00 17.57 115 VAL B O 1
ATOM 3167 N N . VAL B 1 137 ? -30.214 49.252 82.736 1.00 17.05 116 VAL B N 1
ATOM 3168 C CA . VAL B 1 137 ? -29.479 48.667 81.600 1.00 17.70 116 VAL B CA 1
ATOM 3169 C C . VAL B 1 137 ? -28.407 49.688 81.137 1.00 17.80 116 VAL B C 1
ATOM 3170 O O . VAL B 1 137 ? -27.240 49.344 80.894 1.00 17.32 116 VAL B O 1
ATOM 3174 N N . GLU B 1 138 ? -28.811 50.941 81.036 1.00 18.21 117 GLU B N 1
ATOM 3175 C CA . GLU B 1 138 ? -27.899 51.975 80.582 1.00 19.78 117 GLU B CA 1
ATOM 3176 C C . GLU B 1 138 ? -26.703 52.160 81.530 1.00 17.59 117 GLU B C 1
ATOM 3177 O O . GLU B 1 138 ? -25.555 52.239 81.084 1.00 18.13 117 GLU B O 1
ATOM 3183 N N . ARG B 1 139 ? -26.955 52.208 82.829 1.00 16.94 118 ARG B N 1
ATOM 3184 C CA . ARG B 1 139 ? -25.886 52.353 83.817 1.00 17.56 118 ARG B CA 1
ATOM 3185 C C . ARG B 1 139 ? -24.978 51.112 83.848 1.00 16.99 118 ARG B C 1
ATOM 3186 O O . ARG B 1 139 ? -23.742 51.238 83.982 1.00 16.37 11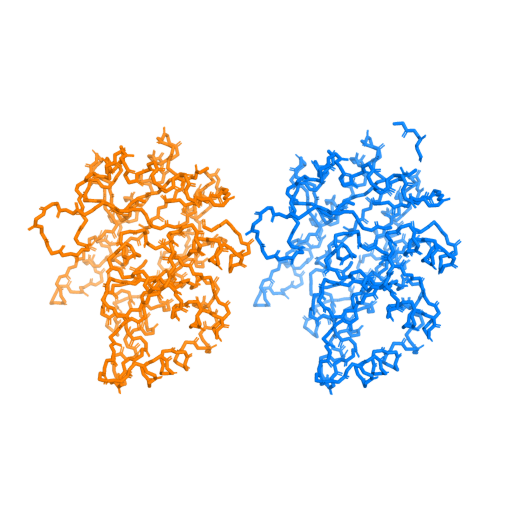8 ARG B O 1
ATOM 3194 N N . SER B 1 140 ? -25.595 49.941 83.685 1.00 15.73 119 SER B N 1
ATOM 3195 C CA . SER B 1 140 ? -24.880 48.662 83.607 1.00 16.16 119 SER B CA 1
ATOM 3196 C C . SER B 1 140 ? -23.926 48.618 82.406 1.00 16.34 119 SER B C 1
ATOM 3197 O O . SER B 1 140 ? -22.737 48.254 82.552 1.00 16.35 119 SER B O 1
ATOM 3200 N N . LEU B 1 141 ? -24.429 49.004 81.240 1.00 16.36 120 LEU B N 1
ATOM 3201 C CA . LEU B 1 141 ? -23.620 49.029 80.037 1.00 15.98 120 LEU B CA 1
ATOM 3202 C C . LEU B 1 141 ? -22.507 50.061 80.179 1.00 15.70 120 LEU B C 1
ATOM 3203 O O . LEU B 1 141 ? -21.401 49.777 79.787 1.00 15.18 120 LEU B O 1
ATOM 3208 N N . ALA B 1 142 ? -22.799 51.218 80.781 1.00 15.44 121 ALA B N 1
ATOM 3209 C CA . ALA B 1 142 ? -21.780 52.245 81.033 1.00 15.32 121 ALA B CA 1
ATOM 3210 C C . ALA B 1 142 ? -20.627 51.690 81.879 1.00 14.71 121 ALA B C 1
ATOM 3211 O O . ALA B 1 142 ? -19.444 51.866 81.525 1.00 15.20 121 ALA B O 1
ATOM 3213 N N . GLU B 1 143 ? -20.961 51.000 82.970 1.00 13.80 122 GLU B N 1
ATOM 3214 C CA . GLU B 1 143 ? -19.960 50.346 83.825 1.00 13.94 122 GLU B CA 1
ATOM 3215 C C . GLU B 1 143 ? -19.153 49.282 83.050 1.00 13.32 122 GLU B C 1
ATOM 3216 O O . GLU B 1 143 ? -17.911 49.255 83.147 1.00 14.18 122 GLU B O 1
ATOM 3222 N N . LEU B 1 144 ? -19.820 48.440 82.268 1.00 14.30 123 LEU B N 1
ATOM 3223 C CA . LEU B 1 144 ? -19.113 47.457 81.424 1.00 14.02 123 LEU B CA 1
ATOM 3224 C C . LEU B 1 144 ? -18.206 48.079 80.356 1.00 13.66 123 LEU B C 1
ATOM 3225 O O . LEU B 1 144 ? -17.083 47.605 80.106 1.00 13.72 123 LEU B O 1
ATOM 3230 N N . ARG B 1 145 ? -18.664 49.167 79.740 1.00 12.82 124 ARG B N 1
ATOM 3231 C CA . ARG B 1 145 ? -17.818 49.854 78.793 1.00 14.14 124 ARG B CA 1
ATOM 3232 C C . ARG B 1 145 ? -16.599 50.513 79.430 1.00 13.26 124 ARG B C 1
ATOM 3233 O O . ARG B 1 145 ? -15.517 50.521 78.838 1.00 13.71 124 ARG B O 1
ATOM 3241 N N . TYR B 1 146 ? -16.759 51.110 80.612 1.00 12.78 125 TYR B N 1
ATOM 3242 C CA . TYR B 1 146 ? -15.609 51.617 81.378 1.00 13.19 125 TYR B CA 1
ATOM 3243 C C . TYR B 1 146 ? -14.579 50.490 81.652 1.00 13.64 125 TYR B C 1
ATOM 3244 O O . TYR B 1 146 ? -13.380 50.648 81.403 1.00 13.22 125 TYR B O 1
ATOM 3253 N N . SER B 1 147 ? -15.089 49.349 82.116 1.00 12.49 126 SER B N 1
ATOM 3254 C CA . SER B 1 147 ? -14.250 48.221 82.481 1.00 13.79 126 SER B CA 1
ATOM 3255 C C . SER B 1 147 ? -13.441 47.717 81.283 1.00 12.03 126 SER B C 1
ATOM 3256 O O . SER B 1 147 ? -12.201 47.573 81.344 1.00 11.86 126 SER B O 1
ATOM 3259 N N . ALA B 1 148 ? -14.148 47.497 80.174 1.00 12.13 127 ALA B N 1
ATOM 3260 C CA . ALA B 1 148 ? -13.580 47.010 78.902 1.00 12.75 127 ALA B CA 1
ATOM 3261 C C . ALA B 1 148 ? -12.588 48.029 78.323 1.00 12.41 127 ALA B C 1
ATOM 3262 O O . ALA B 1 148 ? -11.498 47.641 77.884 1.00 11.94 127 ALA B O 1
ATOM 3264 N N . ARG B 1 149 ? -12.920 49.320 78.370 1.00 12.51 128 ARG B N 1
ATOM 3265 C CA . ARG B 1 149 ? -11.948 50.370 77.972 1.00 13.70 128 ARG B CA 1
ATOM 3266 C C . ARG B 1 149 ? -10.681 50.384 78.840 1.00 13.53 128 ARG B C 1
ATOM 3267 O O . ARG B 1 149 ? -9.575 50.549 78.310 1.00 14.62 128 ARG B O 1
ATOM 3275 N N . LEU B 1 150 ? -10.824 50.198 80.150 1.00 13.55 129 LEU B N 1
ATOM 3276 C CA . LEU B 1 150 ? -9.675 50.125 81.007 1.00 14.28 129 LEU B CA 1
ATOM 3277 C C . LEU B 1 150 ? -8.738 48.959 80.589 1.00 13.41 129 LEU B C 1
ATOM 3278 O O . LEU B 1 150 ? -7.509 49.146 80.504 1.00 12.94 129 LEU B O 1
ATOM 3283 N N . LEU B 1 151 ? -9.313 47.782 80.357 1.00 13.69 130 LEU B N 1
ATOM 3284 C CA . LEU B 1 151 ? -8.569 46.610 79.878 1.00 13.80 130 LEU B CA 1
ATOM 3285 C C . LEU B 1 151 ? -7.911 46.894 78.511 1.00 13.86 130 LEU B C 1
ATOM 3286 O O . LEU B 1 151 ? -6.745 46.536 78.278 1.00 13.60 130 LEU B O 1
ATOM 3291 N N . SER B 1 152 ? -8.624 47.550 77.610 1.00 14.83 131 SER B N 1
ATOM 3292 C CA . SER B 1 152 ? -7.977 47.962 76.376 1.00 15.05 131 SER B CA 1
ATOM 3293 C C . SER B 1 152 ? -6.785 48.893 76.584 1.00 14.92 131 SER B C 1
ATOM 3294 O O . SER B 1 152 ? -5.714 48.672 76.010 1.00 15.35 131 SER B O 1
ATOM 3297 N N . LEU B 1 153 ? -6.948 49.905 77.425 1.00 15.20 132 LEU B N 1
ATOM 3298 C CA . LEU B 1 153 ? -5.883 50.894 77.685 1.00 15.60 132 LEU B CA 1
ATOM 3299 C C . LEU B 1 153 ? -4.673 50.272 78.393 1.00 15.29 132 LEU B C 1
ATOM 3300 O O . LEU B 1 153 ? -3.532 50.740 78.226 1.00 15.73 132 LEU B O 1
ATOM 3305 N N . LEU B 1 154 ? -4.926 49.213 79.167 1.00 14.72 133 LEU B N 1
ATOM 3306 C CA . LEU B 1 154 ? -3.879 48.416 79.772 1.00 15.26 133 LEU B CA 1
ATOM 3307 C C . LEU B 1 154 ? -3.260 47.433 78.782 1.00 14.89 133 LEU B C 1
ATOM 3308 O O . LEU B 1 154 ? -2.270 46.770 79.090 1.00 16.39 133 LEU B O 1
ATOM 3313 N N . GLY B 1 155 ? -3.837 47.343 77.586 1.00 15.66 134 GLY B N 1
ATOM 3314 C CA . GLY B 1 155 ? -3.427 46.344 76.586 1.00 17.77 134 GLY B CA 1
ATOM 3315 C C . GLY B 1 155 ? -3.405 44.944 77.183 1.00 18.74 134 GLY B C 1
ATOM 3316 O O . GLY B 1 155 ? -2.501 44.153 76.910 1.00 18.94 134 GLY B O 1
ATOM 3317 N N . ALA B 1 156 ? -4.425 44.629 77.975 1.00 19.28 135 ALA B N 1
ATOM 3318 C CA . ALA B 1 156 ? -4.564 43.309 78.600 1.00 20.35 135 ALA B CA 1
ATOM 3319 C C . ALA B 1 156 ? -5.002 42.301 77.540 1.00 22.03 135 ALA B C 1
ATOM 3320 O O . ALA B 1 156 ? -6.202 42.051 77.360 1.00 22.89 135 ALA B O 1
ATOM 3322 N N . GLU B 1 157 ? -4.037 41.716 76.837 1.00 25.05 136 GLU B N 1
ATOM 3323 C CA . GLU B 1 157 ? -4.352 40.829 75.688 1.00 26.94 136 GLU B CA 1
ATOM 3324 C C . GLU B 1 157 ? -5.386 39.715 75.975 1.00 25.88 136 GLU B C 1
ATOM 3325 O O . GLU B 1 157 ? -6.329 39.492 75.181 1.00 27.81 136 GLU B O 1
ATOM 3331 N N . ASP B 1 158 ? -5.172 39.010 77.079 1.00 23.48 137 ASP B N 1
ATOM 3332 C CA . ASP B 1 158 ? -6.006 37.894 77.481 1.00 21.23 137 ASP B CA 1
ATOM 3333 C C . ASP B 1 158 ? -6.798 38.329 78.716 1.00 19.27 137 ASP B C 1
ATOM 3334 O O . ASP B 1 158 ? -7.078 37.518 79.599 1.00 17.87 137 ASP B O 1
ATOM 3339 N N . GLY B 1 159 ? -7.073 39.626 78.807 1.00 16.89 138 GLY B N 1
ATOM 3340 C CA . GLY B 1 159 ? -7.826 40.177 79.915 1.00 14.89 138 GLY B CA 1
ATOM 3341 C C . GLY B 1 159 ? -9.208 39.562 80.012 1.00 14.08 138 GLY B C 1
ATOM 3342 O O . GLY B 1 159 ? -9.771 39.131 79.003 1.00 14.82 138 GLY B O 1
ATOM 3343 N N . VAL B 1 160 ? -9.763 39.548 81.223 1.00 14.24 139 VAL B N 1
ATOM 3344 C CA . VAL B 1 160 ? -11.082 38.920 81.412 1.00 13.58 139 VAL B CA 1
ATOM 3345 C C . VAL B 1 160 ? -11.996 39.900 82.143 1.00 12.74 139 VAL B C 1
ATOM 3346 O O . VAL B 1 160 ? -11.597 40.502 83.125 1.00 13.42 139 VAL B O 1
ATOM 3350 N N . LEU B 1 161 ? -13.216 40.053 81.628 1.00 12.51 140 LEU B N 1
ATOM 3351 C CA . LEU B 1 161 ? -14.251 40.877 82.258 1.00 12.49 140 LEU B CA 1
ATOM 3352 C C . LEU B 1 161 ? -15.355 39.915 82.644 1.00 12.96 140 LEU B C 1
ATOM 3353 O O . LEU B 1 161 ? -16.092 39.434 81.779 1.00 12.48 140 LEU B O 1
ATOM 3358 N N . VAL B 1 162 ? -15.385 39.532 83.919 1.00 11.72 141 VAL B N 1
ATOM 3359 C CA . VAL B 1 162 ? -16.249 38.463 84.364 1.00 12.75 141 VAL B CA 1
ATOM 3360 C C . VAL B 1 162 ? -17.558 39.046 84.889 1.00 12.37 141 VAL B C 1
ATOM 3361 O O . VAL B 1 162 ? -17.562 39.983 85.695 1.00 12.57 141 VAL B O 1
ATOM 3365 N N . LEU B 1 163 ? -18.642 38.403 84.497 1.00 13.16 142 LEU B N 1
ATOM 3366 C CA . LEU B 1 163 ? -19.979 38.879 84.837 1.00 13.78 142 LEU B CA 1
ATOM 3367 C C . LEU B 1 163 ? -20.897 37.715 85.156 1.00 13.46 142 LEU B C 1
ATOM 3368 O O . LEU B 1 163 ? -20.857 36.700 84.459 1.00 12.16 142 LEU B O 1
ATOM 3373 N N . HIS B 1 164 ? -21.622 37.829 86.271 1.00 14.12 143 HIS B N 1
ATOM 3374 C CA . HIS B 1 164 ? -22.795 36.983 86.552 1.00 16.26 143 HIS B CA 1
ATOM 3375 C C . HIS B 1 164 ? -23.966 37.273 85.621 1.00 16.02 143 HIS B C 1
ATOM 3376 O O . HIS B 1 164 ? -24.032 38.334 85.012 1.00 15.21 143 HIS B O 1
ATOM 3383 N N . LEU B 1 165 ? -24.901 36.335 85.523 1.00 15.91 144 LEU B N 1
ATOM 3384 C CA . LEU B 1 165 ? -26.034 36.541 84.625 1.00 17.27 144 LEU B CA 1
ATOM 3385 C C . LEU B 1 165 ? -27.103 37.445 85.263 1.00 18.31 144 LEU B C 1
ATOM 3386 O O . LEU B 1 165 ? -28.044 37.870 84.583 1.00 18.95 144 LEU B O 1
ATOM 3391 N N . GLY B 1 166 ? -26.963 37.697 86.561 1.00 18.85 145 GLY B N 1
ATOM 3392 C CA . GLY B 1 166 ? -27.822 38.670 87.259 1.00 20.88 145 GLY B CA 1
ATOM 3393 C C . GLY B 1 166 ? -29.156 38.135 87.736 1.00 21.61 145 GLY B C 1
ATOM 3394 O O . GLY B 1 166 ? -29.317 36.936 87.956 1.00 21.57 145 GLY B O 1
ATOM 3395 N N . GLY B 1 167 ? -30.109 39.045 87.937 1.00 22.06 146 GLY B N 1
ATOM 3396 C CA . GLY B 1 167 ? -31.373 38.643 88.553 1.00 22.64 146 GLY B CA 1
ATOM 3397 C C . GLY B 1 167 ? -32.252 37.902 87.572 1.00 22.51 146 GLY B C 1
ATOM 3398 O O . GLY B 1 167 ? -32.084 38.027 86.363 1.00 22.89 146 GLY B O 1
ATOM 3399 N N . ALA B 1 168 ? -33.199 37.152 88.110 1.00 22.18 147 ALA B N 1
ATOM 3400 C CA . ALA B 1 168 ? -34.170 36.382 87.340 1.00 22.49 147 ALA B CA 1
ATOM 3401 C C . ALA B 1 168 ? -35.315 37.276 86.844 1.00 22.96 147 ALA B C 1
ATOM 3402 O O . ALA B 1 168 ? -36.028 36.949 85.899 1.00 23.02 147 ALA B O 1
ATOM 3404 N N . TYR B 1 169 ? -35.509 38.388 87.538 1.00 23.39 148 TYR B N 1
ATOM 3405 C CA . TYR B 1 169 ? -36.590 39.335 87.249 1.00 24.14 148 TYR B CA 1
ATOM 3406 C C . TYR B 1 169 ? -37.922 38.628 86.973 1.00 24.43 148 TYR B C 1
ATOM 3407 O O . TYR B 1 169 ? -38.592 38.952 86.010 1.00 25.21 148 TYR B O 1
ATOM 3416 N N . GLY B 1 170 ? -38.272 37.662 87.818 1.00 24.82 149 GLY B N 1
ATOM 3417 C CA . GLY B 1 170 ? -39.519 36.899 87.660 1.00 26.32 149 GLY B CA 1
ATOM 3418 C C . GLY B 1 170 ? -39.629 35.803 86.618 1.00 27.34 149 GLY B C 1
ATOM 3419 O O . GLY B 1 170 ? -40.428 34.898 86.804 1.00 28.23 149 GLY B O 1
ATOM 3420 N N . GLU B 1 171 ? -38.895 35.907 85.498 1.00 28.65 150 GLU B N 1
ATOM 3421 C CA . GLU B 1 171 ? -38.859 34.852 84.483 1.00 28.71 150 GLU B CA 1
ATOM 3422 C C . GLU B 1 171 ? -37.477 34.792 83.830 1.00 28.31 150 GLU B C 1
ATOM 3423 O O . GLU B 1 171 ? -37.094 35.682 83.047 1.00 26.45 150 GLU B O 1
ATOM 3429 N N . LYS B 1 172 ? -36.748 33.723 84.157 1.00 27.29 151 LYS B N 1
ATOM 3430 C CA . LYS B 1 172 ? -35.356 33.544 83.695 1.00 26.52 151 LYS B CA 1
ATOM 3431 C C . LYS B 1 172 ? -35.166 33.525 82.173 1.00 25.16 151 LYS B C 1
ATOM 3432 O O . LYS B 1 172 ? -34.179 34.075 81.698 1.00 25.97 151 LYS B O 1
ATOM 3438 N N . GLY B 1 173 ? -36.083 32.930 81.411 1.00 23.54 152 GLY B N 1
ATOM 3439 C CA . GLY B 1 173 ? -35.990 32.948 79.945 1.00 22.18 152 GLY B CA 1
ATOM 3440 C C . GLY B 1 173 ? -35.971 34.360 79.352 1.00 21.42 152 GLY B C 1
ATOM 3441 O O . GLY B 1 173 ? -35.208 34.664 78.423 1.00 20.88 152 GLY B O 1
ATOM 3442 N N . LYS B 1 174 ? -36.833 35.228 79.867 1.00 19.77 153 LYS B N 1
ATOM 3443 C CA . LYS B 1 174 ? -36.916 36.599 79.358 1.00 19.03 153 LYS B CA 1
ATOM 3444 C C . LYS B 1 174 ? -35.690 37.396 79.804 1.00 18.73 153 LYS B C 1
ATOM 3445 O O . LYS B 1 174 ? -35.177 38.215 79.053 1.00 18.12 153 LYS B O 1
ATOM 3451 N N . ALA B 1 175 ? -35.252 37.145 81.037 1.00 17.89 154 ALA B N 1
ATOM 3452 C CA . ALA B 1 175 ? -34.083 37.840 81.606 1.00 18.13 154 ALA B CA 1
ATOM 3453 C C . ALA B 1 175 ? -32.821 37.532 80.798 1.00 18.34 154 ALA B C 1
ATOM 3454 O O . ALA B 1 175 ? -32.097 38.462 80.464 1.00 19.00 154 ALA B O 1
ATOM 3456 N N . LEU B 1 176 ? -32.610 36.261 80.443 1.00 18.37 155 LEU B N 1
ATOM 3457 C CA . LEU B 1 176 ? -31.430 35.827 79.705 1.00 18.10 155 LEU B CA 1
ATOM 3458 C C . LEU B 1 176 ? -31.529 36.381 78.287 1.00 18.17 155 LEU B C 1
ATOM 3459 O O . LEU B 1 176 ? -30.514 36.777 77.716 1.00 17.75 155 LEU B O 1
ATOM 3464 N N . ARG B 1 177 ? -32.736 36.432 77.723 1.00 17.80 156 ARG B N 1
ATOM 3465 C CA . ARG B 1 177 ? -32.893 37.030 76.400 1.00 18.27 156 ARG B CA 1
ATOM 3466 C C . ARG B 1 177 ? -32.542 38.527 76.411 1.00 16.72 156 ARG B C 1
ATOM 3467 O O . ARG B 1 177 ? -31.901 39.004 75.479 1.00 16.87 156 ARG B O 1
ATOM 3475 N N . ARG B 1 178 ? -32.958 39.275 77.430 1.00 15.31 157 ARG B N 1
ATOM 3476 C CA . ARG B 1 178 ? -32.591 40.694 77.504 1.00 14.90 157 ARG B CA 1
ATOM 3477 C C . ARG B 1 178 ? -31.060 40.834 77.667 1.00 14.43 157 ARG B C 1
ATOM 3478 O O . ARG B 1 178 ? -30.452 41.721 77.049 1.00 14.52 157 ARG B O 1
ATOM 3486 N N . PHE B 1 179 ? -30.493 40.021 78.551 1.00 14.40 158 PHE B N 1
ATOM 3487 C CA . PHE B 1 179 ? -29.040 40.051 78.830 1.00 13.38 158 PHE B CA 1
ATOM 3488 C C . PHE B 1 179 ? -28.265 39.867 77.500 1.00 14.65 158 PHE B C 1
ATOM 3489 O O . PHE B 1 179 ? -27.388 40.680 77.150 1.00 15.44 158 PHE B O 1
ATOM 3497 N N . VAL B 1 180 ? -28.575 38.815 76.761 1.00 15.22 159 VAL B N 1
ATOM 3498 C CA . VAL B 1 180 ? -27.904 38.575 75.457 1.00 16.47 159 VAL B CA 1
ATOM 3499 C C . VAL B 1 180 ? -28.152 39.743 74.457 1.00 17.37 159 VAL B C 1
ATOM 3500 O O . VAL B 1 180 ? -27.232 40.256 73.815 1.00 16.35 159 VAL B O 1
ATOM 3504 N N . GLU B 1 181 ? -29.405 40.161 74.317 1.00 18.06 160 GLU B N 1
ATOM 3505 C CA . GLU B 1 181 ? -29.722 41.278 73.401 1.00 19.42 160 GLU B CA 1
ATOM 3506 C C . GLU B 1 181 ? -28.997 42.571 73.709 1.00 18.72 160 GLU B C 1
ATOM 3507 O O . GLU B 1 181 ? -28.539 43.278 72.799 1.00 19.56 160 GLU B O 1
ATOM 3513 N N . ASN B 1 182 ? -28.874 42.879 74.991 1.00 17.24 161 ASN B N 1
ATOM 3514 C CA . ASN B 1 182 ? -28.255 44.098 75.407 1.00 17.94 161 ASN B CA 1
ATOM 3515 C C . ASN B 1 182 ? -26.734 44.024 75.390 1.00 18.00 161 ASN B C 1
ATOM 3516 O O . ASN B 1 182 ? -26.075 45.070 75.486 1.00 19.18 161 ASN B O 1
ATOM 3521 N N . LEU B 1 183 ? -26.180 42.824 75.235 1.00 17.29 162 LEU B N 1
ATOM 3522 C CA . LEU B 1 183 ? -24.708 42.666 75.130 1.00 18.30 162 LEU B CA 1
ATOM 3523 C C . LEU B 1 183 ? -24.198 42.355 73.722 1.00 18.85 162 LEU B C 1
ATOM 3524 O O . LEU B 1 183 ? -23.036 42.629 73.412 1.00 19.43 162 LEU B O 1
ATOM 3529 N N . ARG B 1 184 ? -25.038 41.781 72.863 1.00 20.42 163 ARG B N 1
ATOM 3530 C CA . ARG B 1 184 ? -24.543 41.268 71.585 1.00 21.59 163 ARG B CA 1
ATOM 3531 C C . ARG B 1 184 ? -23.851 42.325 70.667 1.00 21.10 163 ARG B C 1
ATOM 3532 O O . ARG B 1 184 ? -22.940 41.976 69.914 1.00 22.52 163 ARG B O 1
ATOM 3540 N N . GLY B 1 185 ? -24.259 43.592 70.764 1.00 20.86 164 GLY B N 1
ATOM 3541 C CA . GLY B 1 185 ? -23.645 44.663 69.969 1.00 20.68 164 GLY B CA 1
ATOM 3542 C C . GLY B 1 185 ? -22.459 45.368 70.646 1.00 21.03 164 GLY B C 1
ATOM 3543 O O . GLY B 1 185 ? -21.884 46.307 70.076 1.00 21.65 164 GLY B O 1
ATOM 3544 N N . GLU B 1 186 ? -22.098 44.928 71.854 1.00 19.92 165 GLU B N 1
ATOM 3545 C CA . GLU B 1 186 ? -21.035 45.566 72.649 1.00 19.46 165 GLU B CA 1
ATOM 3546 C C . GLU B 1 186 ? -19.664 44.986 72.284 1.00 19.67 165 GLU B C 1
ATOM 3547 O O . GLU B 1 186 ? -19.077 44.191 73.029 1.00 19.02 165 GLU B O 1
ATOM 3553 N N . GLU B 1 187 ? -19.165 45.369 71.107 1.00 19.75 166 GLU B N 1
ATOM 3554 C CA . GLU B 1 187 ? -17.939 44.774 70.579 1.00 20.64 166 GLU B CA 1
ATOM 3555 C C . GLU B 1 187 ? -16.758 44.758 71.554 1.00 18.46 166 GLU B C 1
ATOM 3556 O O . GLU B 1 187 ? -16.150 43.710 71.772 1.00 18.72 166 GLU B O 1
ATOM 3562 N N . GLU B 1 188 ? -16.450 45.909 72.146 1.00 18.01 167 GLU B N 1
ATOM 3563 C CA . GLU B 1 188 ? -15.266 45.987 73.006 1.00 17.61 167 GLU B CA 1
ATOM 3564 C C . GLU B 1 188 ? -15.436 45.181 74.291 1.00 17.10 167 GLU B C 1
ATOM 3565 O O . GLU B 1 188 ? -14.490 44.518 74.740 1.00 16.17 167 GLU B O 1
ATOM 3571 N N . VAL B 1 189 ? -16.652 45.225 74.846 1.00 15.89 168 VAL B N 1
ATOM 3572 C CA . VAL B 1 189 ? -16.993 44.425 76.029 1.00 15.70 168 VAL B CA 1
ATOM 3573 C C . VAL B 1 189 ? -16.832 42.936 75.688 1.00 15.01 168 VAL B C 1
ATOM 3574 O O . VAL B 1 189 ? -16.215 42.186 76.455 1.00 15.74 168 VAL B O 1
ATOM 3578 N N . LEU B 1 190 ? -17.327 42.503 74.529 1.00 15.59 169 LEU B N 1
ATOM 3579 C CA . LEU B 1 190 ? -17.258 41.067 74.156 1.00 15.39 169 LEU B CA 1
ATOM 3580 C C . LEU B 1 190 ? -15.850 40.531 73.899 1.00 15.96 169 LEU B C 1
ATOM 3581 O O . LEU B 1 190 ? -15.643 39.308 73.901 1.00 16.39 169 LEU B O 1
ATOM 3586 N N . ARG B 1 191 ? -14.906 41.443 73.663 1.00 16.01 170 ARG B N 1
ATOM 3587 C CA . ARG B 1 191 ? -13.471 41.104 73.564 1.00 17.85 170 ARG B CA 1
ATOM 3588 C C . ARG B 1 191 ? -12.944 40.464 74.857 1.00 16.56 170 ARG B C 1
ATOM 3589 O O . ARG B 1 191 ? -12.053 39.610 74.793 1.00 17.21 170 ARG B O 1
ATOM 3597 N N . TYR B 1 192 ? -13.497 40.874 76.006 1.00 14.55 171 TYR B N 1
ATOM 3598 C CA . TYR B 1 192 ? -13.005 40.449 77.332 1.00 14.10 171 TYR B CA 1
ATOM 3599 C C . TYR B 1 192 ? -14.032 39.637 78.127 1.00 12.89 171 TYR B C 1
ATOM 3600 O O . TYR B 1 192 ? -13.658 38.894 79.032 1.00 12.37 171 TYR B O 1
ATOM 3609 N N . LEU B 1 193 ? -15.313 39.758 77.779 1.00 12.18 172 LEU B N 1
ATOM 3610 C CA . LEU B 1 193 ? -16.371 39.175 78.626 1.00 11.82 172 LEU B CA 1
ATOM 3611 C C . LEU B 1 193 ? -16.233 37.657 78.816 1.00 11.56 172 LEU B C 1
ATOM 3612 O O . LEU B 1 193 ? -15.894 36.937 77.887 1.00 12.51 172 LEU B O 1
ATOM 3617 N N . ALA B 1 194 ? -16.464 37.189 80.042 1.00 10.44 173 ALA B N 1
ATOM 3618 C CA . ALA B 1 194 ? -16.630 35.786 80.325 1.00 10.67 173 ALA B CA 1
ATOM 3619 C C . ALA B 1 194 ? -17.732 35.689 81.404 1.00 10.36 173 ALA B C 1
ATOM 3620 O O . ALA B 1 194 ? -17.872 36.607 82.192 1.00 12.60 173 ALA B O 1
ATOM 3622 N N . LEU B 1 195 ? -18.509 34.597 81.412 1.00 10.21 174 LEU B N 1
ATOM 3623 C CA . LEU B 1 195 ? -19.713 34.512 82.252 1.00 10.50 174 LEU B CA 1
ATOM 3624 C C . LEU B 1 195 ? -19.491 33.465 83.343 1.00 10.51 174 LEU B C 1
ATOM 3625 O O . LEU B 1 195 ? -18.887 32.444 83.095 1.00 11.35 174 LEU B O 1
ATOM 3630 N N . GLU B 1 196 ? -20.006 33.720 84.553 1.00 11.45 175 GLU B N 1
ATOM 3631 C CA . GLU B 1 196 ? -19.746 32.884 85.724 1.00 12.27 175 GLU B CA 1
ATOM 3632 C C . GLU B 1 196 ? -21.056 32.386 86.317 1.00 12.27 175 GLU B C 1
ATOM 3633 O O . GLU B 1 196 ? -22.046 33.126 86.386 1.00 11.33 175 GLU B O 1
ATOM 3639 N N . ASN B 1 197 ? -21.066 31.120 86.726 1.00 12.24 176 ASN B N 1
ATOM 3640 C CA . ASN B 1 197 ? -22.195 30.552 87.462 1.00 13.28 176 ASN B CA 1
ATOM 3641 C C . ASN B 1 197 ? -22.339 31.150 88.868 1.00 13.73 176 ASN B C 1
ATOM 3642 O O . ASN B 1 197 ? -21.380 31.686 89.434 1.00 14.03 176 ASN B O 1
ATOM 3647 N N . ASP B 1 198 ? -23.534 31.027 89.440 1.00 14.61 177 ASP B N 1
ATOM 3648 C CA . ASP B 1 198 ? -23.737 31.476 90.808 1.00 15.07 177 ASP B CA 1
ATOM 3649 C C . ASP B 1 198 ? -24.466 30.451 91.667 1.00 15.50 177 ASP B C 1
ATOM 3650 O O . ASP B 1 198 ? -24.842 29.369 91.212 1.00 14.58 177 ASP B O 1
ATOM 3655 N N . GLU B 1 199 ? -24.662 30.775 92.940 1.00 15.60 178 GLU B N 1
ATOM 3656 C CA . GLU B 1 199 ? -25.104 29.748 93.867 1.00 17.80 178 GLU B CA 1
ATOM 3657 C C . GLU B 1 199 ? -26.607 29.586 93.941 1.00 18.05 178 GLU B C 1
ATOM 3658 O O . GLU B 1 199 ? -27.101 28.677 94.594 1.00 17.35 178 GLU B O 1
ATOM 3664 N N . ARG B 1 200 ? -27.322 30.504 93.308 1.00 19.13 179 ARG B N 1
ATOM 3665 C CA . ARG B 1 200 ? -28.799 30.592 93.467 1.00 20.84 179 ARG B CA 1
ATOM 3666 C C . ARG B 1 200 ? -29.551 30.430 92.156 1.00 20.08 179 ARG B C 1
ATOM 3667 O O . ARG B 1 200 ? -30.523 29.688 92.069 1.00 21.01 179 ARG B O 1
ATOM 3675 N N . LEU B 1 201 ? -29.130 31.173 91.139 1.00 19.36 180 LEU B N 1
ATOM 3676 C CA . LEU B 1 201 ? -29.955 31.345 89.952 1.00 19.06 180 LEU B CA 1
ATOM 3677 C C . LEU B 1 201 ? -29.469 30.640 88.688 1.00 18.34 180 LEU B C 1
ATOM 3678 O O . LEU B 1 201 ? -30.270 30.087 87.948 1.00 18.56 180 LEU B O 1
ATOM 3683 N N . TRP B 1 202 ? -28.163 30.680 88.423 1.00 15.68 181 TRP B N 1
ATOM 3684 C CA . TRP B 1 202 ? -27.687 30.224 87.106 1.00 14.74 181 TRP B CA 1
ATOM 3685 C C . TRP B 1 202 ? -26.569 29.226 87.299 1.00 14.58 181 TRP B C 1
ATOM 3686 O O . TRP B 1 202 ? -25.503 29.568 87.873 1.00 14.56 181 TRP B O 1
ATOM 3697 N N . ASN B 1 203 ? -26.810 27.980 86.914 1.00 13.12 182 ASN B N 1
ATOM 3698 C CA . ASN B 1 203 ? -25.810 26.943 87.107 1.00 13.03 182 ASN B CA 1
ATOM 3699 C C . ASN B 1 203 ? -24.889 26.876 85.884 1.00 12.86 182 ASN B C 1
ATOM 3700 O O . ASN B 1 203 ? -25.094 27.600 84.866 1.00 12.25 182 ASN B O 1
ATOM 3705 N N . VAL B 1 204 ? -23.862 26.046 85.960 1.00 12.45 183 VAL B N 1
ATOM 3706 C CA . VAL B 1 204 ? -22.951 25.935 84.812 1.00 14.28 183 VAL B CA 1
ATOM 3707 C C . VAL B 1 204 ? -23.630 25.587 83.478 1.00 14.76 183 VAL B C 1
ATOM 3708 O O . VAL B 1 204 ? -23.336 26.232 82.445 1.00 14.50 183 VAL B O 1
ATOM 3712 N N . GLU B 1 205 ? -24.563 24.639 83.482 1.00 14.45 184 GLU B N 1
ATOM 3713 C CA . GLU B 1 205 ? -25.268 24.291 82.230 1.00 16.22 184 GLU B CA 1
ATOM 3714 C C . GLU B 1 205 ? -25.948 25.517 81.645 1.00 15.94 184 GLU B C 1
ATOM 3715 O O . GLU B 1 205 ? -25.888 25.748 80.445 1.00 16.16 184 GLU B O 1
ATOM 3721 N N . GLU B 1 206 ? -26.603 26.317 82.481 1.00 14.94 185 GLU B N 1
ATOM 3722 C CA . GLU B 1 206 ? -27.286 27.531 82.002 1.00 15.36 185 GLU B CA 1
ATOM 3723 C C . GLU B 1 206 ? -26.321 28.575 81.462 1.00 14.28 185 GLU B C 1
ATOM 3724 O O . GLU B 1 206 ? -26.553 29.191 80.420 1.00 14.34 185 GLU B O 1
ATOM 3730 N N . VAL B 1 207 ? -25.219 28.759 82.166 1.00 13.94 186 VAL B N 1
ATOM 3731 C CA . VAL B 1 207 ? -24.251 29.734 81.755 1.00 14.12 186 VAL B CA 1
ATOM 3732 C C . VAL B 1 207 ? -23.584 29.326 80.443 1.00 14.74 186 VAL B C 1
ATOM 3733 O O . VAL B 1 207 ? -23.336 30.187 79.612 1.00 14.74 186 VAL B O 1
ATOM 3737 N N . LEU B 1 208 ? -23.305 28.035 80.266 1.00 15.30 187 LEU B N 1
ATOM 3738 C CA . LEU B 1 208 ? -22.750 27.533 79.000 1.00 15.84 187 LEU B CA 1
ATOM 3739 C C . LEU B 1 208 ? -23.669 27.936 77.850 1.00 17.02 187 LEU B C 1
ATOM 3740 O O . LEU B 1 208 ? -23.204 28.330 76.770 1.00 15.81 187 LEU B O 1
ATOM 3745 N N . LYS B 1 209 ? -24.987 27.917 78.096 1.00 16.97 188 LYS B N 1
ATOM 3746 C CA . LYS B 1 209 ? -25.926 28.265 77.040 1.00 18.73 188 LYS B CA 1
ATOM 3747 C C . LYS B 1 209 ? -25.882 29.760 76.707 1.00 17.74 188 LYS B C 1
ATOM 3748 O O . LYS B 1 209 ? -25.860 30.154 75.524 1.00 17.20 188 LYS B O 1
ATOM 3754 N N . ALA B 1 210 ? -25.868 30.596 77.734 1.00 16.88 189 ALA B N 1
ATOM 3755 C CA . ALA B 1 210 ? -25.694 32.031 77.551 1.00 16.60 189 ALA B CA 1
ATOM 3756 C C . ALA B 1 210 ? -24.389 32.352 76.833 1.00 16.64 189 ALA B C 1
ATOM 3757 O O . ALA B 1 210 ? -24.347 33.202 75.919 1.00 15.81 189 ALA B O 1
ATOM 3759 N N . ALA B 1 211 ? -23.316 31.693 77.282 1.00 16.92 190 ALA B N 1
ATOM 3760 C CA . ALA B 1 211 ? -21.966 31.957 76.789 1.00 16.58 190 ALA B CA 1
ATOM 3761 C C . ALA B 1 211 ? -21.887 31.610 75.314 1.00 16.83 190 ALA B C 1
ATOM 3762 O O . ALA B 1 211 ? -21.303 32.350 74.546 1.00 17.02 190 ALA B O 1
ATOM 3764 N N . GLU B 1 212 ? -22.514 30.510 74.932 1.00 17.70 191 GLU B N 1
ATOM 3765 C CA . GLU B 1 212 ? -22.538 30.087 73.528 1.00 19.90 191 GLU B CA 1
ATOM 3766 C C . GLU B 1 212 ? -23.251 31.122 72.658 1.00 19.65 191 GLU B C 1
ATOM 3767 O O . GLU B 1 212 ? -22.777 31.465 71.554 1.00 20.56 191 GLU B O 1
ATOM 3773 N N . ALA B 1 213 ? -24.374 31.637 73.157 1.00 19.37 192 ALA B N 1
ATOM 3774 C CA . ALA B 1 213 ? -25.133 32.661 72.443 1.00 19.24 192 ALA B CA 1
ATOM 3775 C C . ALA B 1 213 ? -24.333 33.930 72.151 1.00 18.59 192 ALA B C 1
ATOM 3776 O O . ALA B 1 213 ? -24.517 34.574 71.124 1.00 18.69 192 ALA B O 1
ATOM 3778 N N . LEU B 1 214 ? -23.439 34.306 73.055 1.00 16.45 193 LEU B N 1
ATOM 3779 C CA . LEU B 1 214 ? -22.714 35.548 72.917 1.00 16.58 193 LEU B CA 1
ATOM 3780 C C . LEU B 1 214 ? -21.324 35.315 72.381 1.00 16.19 193 LEU B C 1
ATOM 3781 O O . LEU B 1 214 ? -20.617 36.273 72.069 1.00 16.85 193 LEU B O 1
ATOM 3786 N N . GLY B 1 215 ? -20.927 34.054 72.289 1.00 15.47 194 GLY B N 1
ATOM 3787 C CA . GLY B 1 215 ? -19.589 33.733 71.825 1.00 14.99 194 GLY B CA 1
ATOM 3788 C C . GLY B 1 215 ? -18.462 34.041 72.805 1.00 15.16 194 GLY B C 1
ATOM 3789 O O . GLY B 1 215 ? -17.384 34.484 72.380 1.00 16.36 194 GLY B O 1
ATOM 3790 N N . VAL B 1 216 ? -18.656 33.741 74.095 1.00 13.96 195 VAL B N 1
ATOM 3791 C CA . VAL B 1 216 ? -17.680 34.095 75.124 1.00 13.38 195 VAL B CA 1
ATOM 3792 C C . VAL B 1 216 ? -17.384 32.918 76.041 1.00 11.94 195 VAL B C 1
ATOM 3793 O O . VAL B 1 216 ? -18.113 31.960 76.051 1.00 13.17 195 VAL B O 1
ATOM 3797 N N . PRO B 1 217 ? -16.257 32.947 76.768 1.00 11.77 196 PRO B N 1
ATOM 3798 C CA . PRO B 1 217 ? -15.962 31.853 77.684 1.00 11.42 196 PRO B CA 1
ATOM 3799 C C . PRO B 1 217 ? -16.785 31.786 78.976 1.00 10.97 196 PRO B C 1
ATOM 3800 O O . PRO B 1 217 ? -17.428 32.750 79.364 1.00 11.56 196 PRO B O 1
ATOM 3804 N N . VAL B 1 218 ? -16.734 30.631 79.606 1.00 11.48 197 VAL B N 1
ATOM 3805 C CA . VAL B 1 218 ? -17.384 30.406 80.903 1.00 11.30 197 VAL B CA 1
ATOM 3806 C C . VAL B 1 218 ? -16.351 30.240 82.061 1.00 11.94 197 VAL B C 1
ATOM 3807 O O . VAL B 1 218 ? -15.463 29.383 82.002 1.00 12.34 197 VAL B O 1
ATOM 3811 N N . VAL B 1 219 ? -16.498 31.078 83.076 1.00 11.77 198 VAL B N 1
ATOM 3812 C CA . VAL B 1 219 ? -15.733 30.949 84.324 1.00 12.04 198 VAL B CA 1
ATOM 3813 C C . VAL B 1 219 ? -16.525 30.062 85.331 1.00 11.77 198 VAL B C 1
ATOM 3814 O O . VAL B 1 219 ? -17.621 30.423 85.776 1.00 11.48 198 VAL B O 1
ATOM 3818 N N . VAL B 1 220 ? -15.990 28.890 85.627 1.00 10.39 199 VAL B N 1
ATOM 3819 C CA . VAL B 1 220 ? -16.557 28.037 86.664 1.00 10.97 199 VAL B CA 1
ATOM 3820 C C . VAL B 1 220 ? -16.063 28.465 88.060 1.00 11.17 199 VAL B C 1
ATOM 3821 O O . VAL B 1 220 ? -14.858 28.513 88.309 1.00 10.67 199 VAL B O 1
ATOM 3825 N N . ASP B 1 221 ? -17.003 28.785 88.947 1.00 11.19 200 ASP B N 1
ATOM 3826 C CA . ASP B 1 221 ? -16.723 29.062 90.331 1.00 12.35 200 ASP B CA 1
ATOM 3827 C C . ASP B 1 221 ? -17.043 27.778 91.101 1.00 11.79 200 ASP B C 1
ATOM 3828 O O . ASP B 1 221 ? -18.193 27.288 91.094 1.00 11.82 200 ASP B O 1
ATOM 3833 N N . THR B 1 222 ? -16.024 27.266 91.794 1.00 12.39 201 THR B N 1
ATOM 3834 C CA . THR B 1 222 ? -16.108 25.947 92.455 1.00 12.05 201 THR B CA 1
ATOM 3835 C C . THR B 1 222 ? -17.137 25.937 93.591 1.00 11.69 201 THR B C 1
ATOM 3836 O O . THR B 1 222 ? -17.932 24.989 93.713 1.00 12.28 201 THR B O 1
ATOM 3840 N N . LEU B 1 223 ? -17.107 26.970 94.424 1.00 10.73 202 LEU B N 1
ATOM 3841 C CA . LEU B 1 223 ? -18.049 27.048 95.554 1.00 12.31 202 LEU B CA 1
ATOM 3842 C C . LEU B 1 223 ? -19.510 27.192 95.069 1.00 12.25 202 LEU B C 1
ATOM 3843 O O . LEU B 1 223 ? -20.423 26.516 95.575 1.00 11.95 202 LEU B O 1
ATOM 3848 N N . HIS B 1 224 ? -19.747 28.058 94.082 1.00 12.47 203 HIS B N 1
ATOM 3849 C CA . HIS B 1 224 ? -21.088 28.261 93.517 1.00 13.11 203 HIS B CA 1
ATOM 3850 C C . HIS B 1 224 ? -21.573 27.013 92.850 1.00 13.16 203 HIS B C 1
ATOM 3851 O O . HIS B 1 224 ? -22.779 26.674 92.921 1.00 13.09 203 HIS B O 1
ATOM 3858 N N . HIS B 1 225 ? -20.637 26.337 92.171 1.00 11.62 204 HIS B N 1
ATOM 3859 C CA . HIS B 1 225 ? -20.987 25.089 91.572 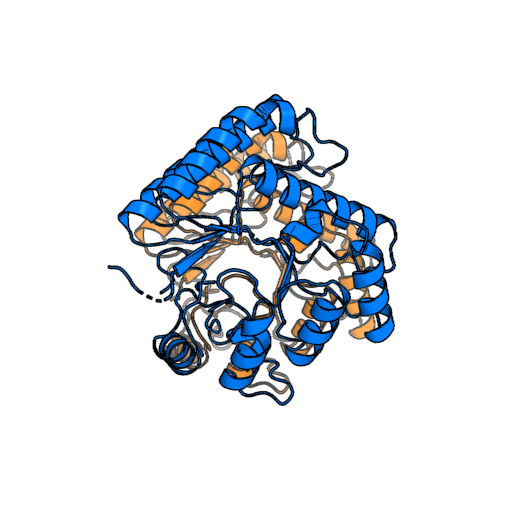1.00 13.62 204 HIS B CA 1
ATOM 3860 C C . HIS B 1 225 ? -21.428 24.067 92.636 1.00 13.15 204 HIS B C 1
ATOM 3861 O O . HIS B 1 225 ? -22.455 23.392 92.461 1.00 13.93 204 HIS B O 1
ATOM 3868 N N . ALA B 1 226 ? -20.657 23.928 93.700 1.00 13.96 205 ALA B N 1
ATOM 3869 C CA . ALA B 1 226 ? -21.011 22.979 94.761 1.00 14.80 205 ALA B CA 1
ATOM 3870 C C . ALA B 1 226 ? -22.421 23.222 95.307 1.00 15.32 205 ALA B C 1
ATOM 3871 O O . ALA B 1 226 ? -23.181 22.276 95.549 1.00 16.44 205 ALA B O 1
ATOM 3873 N N . LEU B 1 227 ? -22.775 24.488 95.461 1.00 15.08 206 LEU B N 1
ATOM 3874 C CA . LEU B 1 227 ? -24.086 24.877 96.008 1.00 15.82 206 LEU B CA 1
ATOM 3875 C C . LEU B 1 227 ? -25.224 24.765 95.012 1.00 16.20 206 LEU B C 1
ATOM 3876 O O . LEU B 1 227 ? -26.396 24.599 95.400 1.00 16.71 206 LEU B O 1
ATOM 3881 N N . ASN B 1 228 ? -24.893 24.898 93.733 1.00 14.78 207 ASN B N 1
ATOM 3882 C CA . ASN B 1 228 ? -25.851 24.912 92.651 1.00 14.53 207 ASN B CA 1
ATOM 3883 C C . ASN B 1 228 ? -25.255 24.160 91.444 1.00 14.83 207 ASN B C 1
ATOM 3884 O O . ASN B 1 228 ? -24.925 24.773 90.441 1.00 13.09 207 ASN B O 1
ATOM 3889 N N . PRO B 1 229 ? -25.089 22.831 91.552 1.00 14.78 208 PRO B N 1
ATOM 3890 C CA . PRO B 1 229 ? -24.418 22.051 90.496 1.00 15.24 208 PRO B CA 1
ATOM 3891 C C . PRO B 1 229 ? -25.243 21.665 89.276 1.00 15.78 208 PRO B C 1
ATOM 3892 O O . PRO B 1 229 ? -24.664 21.218 88.267 1.00 17.06 208 PRO B O 1
ATOM 3896 N N . GLY B 1 230 ? -26.568 21.821 89.343 1.00 16.36 209 GLY B N 1
ATOM 3897 C CA . GLY B 1 230 ? -27.422 21.283 88.269 1.00 17.23 209 GLY B CA 1
ATOM 3898 C C . GLY B 1 230 ? -27.148 19.784 88.224 1.00 18.04 209 GLY B C 1
ATOM 3899 O O . GLY B 1 230 ? -27.060 19.148 89.277 1.00 18.41 209 GLY B O 1
ATOM 3900 N N . ARG B 1 231 ? -26.942 19.245 87.030 1.00 18.18 210 ARG B N 1
ATOM 3901 C CA . ARG B 1 231 ? -26.715 17.794 86.845 1.00 19.27 210 ARG B CA 1
ATOM 3902 C C . ARG B 1 231 ? -25.218 17.407 86.722 1.00 19.71 210 ARG B C 1
ATOM 3903 O O . ARG B 1 231 ? -24.894 16.267 86.412 1.00 20.93 210 ARG B O 1
ATOM 3911 N N . LEU B 1 232 ? -24.316 18.360 86.957 1.00 19.49 211 LEU B N 1
ATOM 3912 C CA . LEU B 1 232 ? -22.890 18.182 86.628 1.00 19.30 211 LEU B CA 1
ATOM 3913 C C . LEU B 1 232 ? -22.012 18.029 87.865 1.00 19.49 211 LEU B C 1
ATOM 3914 O O . LEU B 1 232 ? -22.079 18.859 88.787 1.00 20.70 211 LEU B O 1
ATOM 3919 N N . PRO B 1 233 ? -21.167 16.976 87.908 1.00 19.53 212 PRO B N 1
ATOM 3920 C CA . PRO B 1 233 ? -20.092 16.968 88.905 1.00 18.51 212 PRO B CA 1
ATOM 3921 C C . PRO B 1 233 ? -19.070 18.077 88.565 1.00 17.17 212 PRO B C 1
ATOM 3922 O O . PRO B 1 233 ? -19.041 18.524 87.424 1.00 17.06 212 PRO B O 1
ATOM 3926 N N . LEU B 1 234 ? -18.252 18.502 89.522 1.00 16.46 213 LEU B N 1
ATOM 3927 C CA . LEU B 1 234 ? -17.257 19.554 89.232 1.00 16.15 213 LEU B CA 1
ATOM 3928 C C . LEU B 1 234 ? -16.405 19.200 87.982 1.00 16.11 213 LEU B C 1
ATOM 3929 O O . LEU B 1 234 ? -16.159 20.044 87.139 1.00 15.51 213 LEU B O 1
ATOM 3934 N N . GLU B 1 235 ? -15.974 17.947 87.886 1.00 16.34 214 GLU B N 1
ATOM 3935 C CA . GLU B 1 235 ? -15.100 17.485 86.777 1.00 17.92 214 GLU B CA 1
ATOM 3936 C C . GLU B 1 235 ? -15.734 17.752 85.427 1.00 16.48 214 GLU B C 1
ATOM 3937 O O . GLU B 1 235 ? -15.067 18.195 84.488 1.00 15.29 214 GLU B O 1
ATOM 3943 N N . GLU B 1 236 ? -17.041 17.482 85.343 1.00 16.37 215 GLU B N 1
ATOM 3944 C CA . GLU B 1 236 ? -17.782 17.628 84.102 1.00 16.08 215 GLU B CA 1
ATOM 3945 C C . GLU B 1 236 ? -18.046 19.109 83.776 1.00 15.04 215 GLU B C 1
ATOM 3946 O O . GLU B 1 236 ? -18.033 19.513 82.610 1.00 15.96 215 GLU B O 1
ATOM 3952 N N . ALA B 1 237 ? -18.316 19.907 84.810 1.00 13.37 216 ALA B N 1
ATOM 3953 C CA . ALA B 1 237 ? -18.437 21.372 84.651 1.00 13.12 216 ALA B CA 1
ATOM 3954 C C . ALA B 1 237 ? -17.156 21.925 84.038 1.00 13.28 216 ALA B C 1
ATOM 3955 O O . ALA B 1 237 ? -17.197 22.677 83.075 1.00 12.94 216 ALA B O 1
ATOM 3957 N N . LEU B 1 238 ? -16.023 21.518 84.579 1.00 13.06 217 LEU B N 1
ATOM 3958 C CA . LEU B 1 238 ? -14.747 22.046 84.126 1.00 13.37 217 LEU B CA 1
ATOM 3959 C C . LEU B 1 238 ? -14.452 21.520 82.729 1.00 12.92 217 LEU B C 1
ATOM 3960 O O . LEU B 1 238 ? -13.980 22.260 81.880 1.00 13.41 217 LEU B O 1
ATOM 3965 N N . ARG B 1 239 ? -14.745 20.241 82.490 1.00 14.29 218 ARG B N 1
ATOM 3966 C CA . ARG B 1 239 ? -14.554 19.680 81.142 1.00 15.35 218 ARG B CA 1
ATOM 3967 C C . ARG B 1 239 ? -15.344 20.432 80.049 1.00 15.36 218 ARG B C 1
ATOM 3968 O O . ARG B 1 239 ? -14.837 20.641 78.946 1.00 15.24 218 ARG B O 1
ATOM 3976 N N . LEU B 1 240 ? -16.587 20.824 80.345 1.00 14.98 219 LEU B N 1
ATOM 3977 C CA . LEU B 1 240 ? -17.404 21.596 79.392 1.00 13.92 219 LEU B CA 1
ATOM 3978 C C . LEU B 1 240 ? -16.963 23.048 79.228 1.00 13.93 219 LEU B C 1
ATOM 3979 O O . LEU B 1 240 ? -17.135 23.651 78.155 1.00 14.07 219 LEU B O 1
ATOM 3984 N N . ALA B 1 241 ? -16.485 23.638 80.314 1.00 13.59 220 ALA B N 1
ATOM 3985 C CA . ALA B 1 241 ? -16.098 25.040 80.304 1.00 14.35 220 ALA B CA 1
ATOM 3986 C C . ALA B 1 241 ? -14.750 25.237 79.618 1.00 14.35 220 ALA B C 1
ATOM 3987 O O . ALA B 1 241 ? -14.561 26.220 78.934 1.00 14.72 220 ALA B O 1
ATOM 3989 N N . PHE B 1 242 ? -13.823 24.289 79.804 1.00 14.48 221 PHE B N 1
ATOM 3990 C CA . PHE B 1 242 ? -12.485 24.393 79.161 1.00 15.53 221 PHE B CA 1
ATOM 3991 C C . PHE B 1 242 ? -12.451 24.818 77.690 1.00 15.03 221 PHE B C 1
ATOM 3992 O O . PHE B 1 242 ? -11.762 25.775 77.359 1.00 15.35 221 PHE B O 1
ATOM 4000 N N . PRO B 1 243 ? -13.184 24.109 76.803 1.00 15.57 222 PRO B N 1
ATOM 4001 C CA . PRO B 1 243 ? -13.230 24.430 75.360 1.00 15.41 222 PRO B CA 1
ATOM 4002 C C . PRO B 1 243 ? -13.755 25.809 75.004 1.00 15.21 222 PRO B C 1
ATOM 4003 O O . PRO B 1 243 ? -13.603 26.223 73.852 1.00 15.24 222 PRO B O 1
ATOM 4007 N N . THR B 1 244 ? -14.413 26.508 75.944 1.00 13.70 223 THR B N 1
ATOM 4008 C CA . THR B 1 244 ? -14.971 27.837 75.662 1.00 13.92 223 THR B CA 1
ATOM 4009 C C . THR B 1 244 ? -13.901 28.946 75.649 1.00 14.10 223 THR B C 1
ATOM 4010 O O . THR B 1 244 ? -14.162 30.086 75.242 1.00 14.05 223 THR B O 1
ATOM 4014 N N . TRP B 1 245 ? -12.701 28.583 76.132 1.00 13.88 224 TRP B N 1
ATOM 4015 C CA . TRP B 1 245 ? -11.539 29.498 76.183 1.00 13.48 224 TRP B CA 1
ATOM 4016 C C . TRP B 1 245 ? -10.604 29.270 74.977 1.00 14.76 224 TRP B C 1
ATOM 4017 O O . TRP B 1 245 ? -10.154 28.138 74.771 1.00 14.94 224 TRP B O 1
ATOM 4028 N N . ARG B 1 246 ? -10.270 30.325 74.245 1.00 17.16 225 ARG B N 1
ATOM 4029 C CA . ARG B 1 246 ? -9.192 30.163 73.271 1.00 20.39 225 ARG B CA 1
ATOM 4030 C C . ARG B 1 246 ? -7.846 30.214 73.979 1.00 20.05 225 ARG B C 1
ATOM 4031 O O . ARG B 1 246 ? -6.956 29.438 73.641 1.00 22.05 225 ARG B O 1
ATOM 4039 N N . GLY B 1 247 ? -7.708 31.087 74.967 1.00 20.34 226 GLY B N 1
ATOM 4040 C CA . GLY B 1 247 ? -6.548 31.047 75.844 1.00 19.86 226 GLY B CA 1
ATOM 4041 C C . GLY B 1 247 ? -6.700 30.126 77.040 1.00 18.93 226 GLY B C 1
ATOM 4042 O O . GLY B 1 247 ? -7.437 29.114 77.004 1.00 18.54 226 GLY B O 1
ATOM 4043 N N . ARG B 1 248 ? -5.961 30.442 78.094 1.00 17.11 227 ARG B N 1
ATOM 4044 C CA . ARG B 1 248 ? -5.999 29.621 79.293 1.00 16.45 227 ARG B CA 1
ATOM 4045 C C . ARG B 1 248 ? -7.317 29.842 80.015 1.00 15.29 227 ARG B C 1
ATOM 4046 O O . ARG B 1 248 ? -7.765 31.001 80.177 1.00 14.39 227 ARG B O 1
ATOM 4054 N N . PRO B 1 249 ? -7.966 28.742 80.432 1.00 14.71 228 PRO B N 1
ATOM 4055 C CA . PRO B 1 249 ? -9.228 28.925 81.190 1.00 13.81 228 PRO B CA 1
ATOM 4056 C C . PRO B 1 249 ? -8.963 29.604 82.518 1.00 13.82 228 PRO B C 1
ATOM 4057 O O . PRO B 1 249 ? -7.888 29.420 83.095 1.00 14.45 228 PRO B O 1
ATOM 4085 N N . VAL B 1 251 ? -1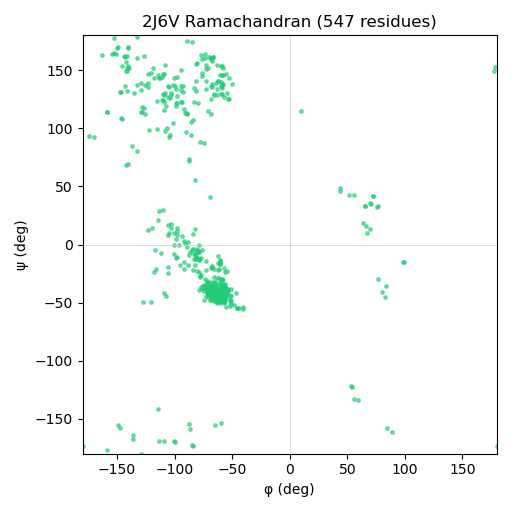0.698 29.894 86.335 1.00 12.34 230 VAL B N 1
ATOM 4086 C CA . VAL B 1 251 ? -11.638 29.293 87.275 1.00 13.48 230 VAL B CA 1
ATOM 4087 C C . VAL B 1 251 ? -11.596 30.130 88.563 1.00 13.29 230 VAL B C 1
ATOM 4088 O O . VAL B 1 251 ? -10.585 30.806 88.828 1.00 13.38 230 VAL B O 1
ATOM 4092 N N . HIS B 1 252 ? -12.695 30.149 89.330 1.00 12.71 231 HIS B N 1
ATOM 4093 C CA . HIS B 1 252 ? -12.724 30.773 90.662 1.00 12.42 231 HIS B CA 1
ATOM 4094 C C . HIS B 1 252 ? -12.698 29.702 91.738 1.00 12.42 231 HIS B C 1
ATOM 4095 O O . HIS B 1 252 ? -13.527 28.795 91.743 1.00 13.40 231 HIS B O 1
ATOM 4102 N N . LEU B 1 253 ? -11.749 29.831 92.646 1.00 11.35 232 LEU B N 1
ATOM 4103 C CA . LEU B 1 253 ? -11.658 28.938 93.821 1.00 11.20 232 LEU B CA 1
ATOM 4104 C C . LEU B 1 253 ? -11.998 29.723 95.092 1.00 10.72 232 LEU B C 1
ATOM 4105 O O . LEU B 1 253 ? -11.322 30.674 95.388 1.00 11.45 232 LEU B O 1
ATOM 4110 N N . ALA B 1 254 ? -12.984 29.235 95.842 1.00 11.59 233 ALA B N 1
ATOM 4111 C CA . ALA B 1 254 ? -13.364 29.797 97.141 1.00 11.60 233 ALA B CA 1
ATOM 4112 C C . ALA B 1 254 ? -13.727 28.648 98.068 1.00 11.40 233 ALA B C 1
ATOM 4113 O O . ALA B 1 254 ? -14.094 27.565 97.615 1.00 11.99 233 ALA B O 1
ATOM 4115 N N . SER B 1 255 ? -13.644 28.897 99.373 1.00 12.12 234 SER B N 1
ATOM 4116 C CA . SER B 1 255 ? -14.206 27.973 100.375 1.00 12.27 234 SER B CA 1
ATOM 4117 C C . SER B 1 255 ? -15.383 28.638 101.125 1.00 12.75 234 SER B C 1
ATOM 4118 O O . SER B 1 255 ? -15.383 29.832 101.307 1.00 12.90 234 SER B O 1
ATOM 4121 N N . GLN B 1 256 ? -16.375 27.839 101.483 1.00 12.68 235 GLN B N 1
ATOM 4122 C CA . GLN B 1 256 ? -17.492 28.318 102.308 1.00 14.00 235 GLN B CA 1
ATOM 4123 C C . GLN B 1 256 ? -17.001 28.916 103.642 1.00 14.19 235 GLN B C 1
ATOM 4124 O O . GLN B 1 256 ? -16.266 28.256 104.431 1.00 14.68 235 GLN B O 1
ATOM 4130 N N . ASP B 1 257 ? -17.441 30.146 103.922 1.00 14.52 236 ASP B N 1
ATOM 4131 C CA . ASP B 1 257 ? -17.201 30.724 105.240 1.00 15.73 236 ASP B CA 1
ATOM 4132 C C . ASP B 1 257 ? -18.124 29.957 106.210 1.00 15.95 236 ASP B C 1
ATOM 4133 O O . ASP B 1 257 ? -19.360 29.997 106.092 1.00 15.29 236 ASP B O 1
ATOM 4138 N N . PRO B 1 258 ? -17.524 29.201 107.147 1.00 16.79 237 PRO B N 1
ATOM 4139 C CA . PRO B 1 258 ? -18.356 28.252 107.887 1.00 17.16 237 PRO B CA 1
ATOM 4140 C C . PRO B 1 258 ? -19.511 28.906 108.652 1.00 16.11 237 PRO B C 1
ATOM 4141 O O . PRO B 1 258 ? -19.304 29.911 109.306 1.00 16.29 237 PRO B O 1
ATOM 4145 N N . LYS B 1 259 ? -20.695 28.310 108.532 1.00 16.26 238 LYS B N 1
ATOM 4146 C CA . LYS B 1 259 ? -21.901 28.757 109.253 1.00 16.37 238 LYS B CA 1
ATOM 4147 C C . LYS B 1 259 ? -22.447 30.142 108.820 1.00 16.33 238 LYS B C 1
ATOM 4148 O O . LYS B 1 259 ? -23.370 30.664 109.455 1.00 17.05 238 LYS B O 1
ATOM 4154 N N . LYS B 1 260 ? -21.913 30.695 107.730 1.00 14.67 239 LYS B N 1
ATOM 4155 C CA . LYS B 1 260 ? -22.392 31.970 107.202 1.00 14.69 239 LYS B CA 1
ATOM 4156 C C . LYS B 1 260 ? -23.340 31.693 106.038 1.00 15.01 239 LYS B C 1
ATOM 4157 O O . LYS B 1 260 ? -23.695 30.535 105.816 1.00 14.79 239 LYS B O 1
ATOM 4163 N N . ARG B 1 261 ? -23.731 32.728 105.290 1.00 15.72 240 ARG B N 1
ATOM 4164 C CA . ARG B 1 261 ? -24.659 32.571 104.157 1.00 18.59 240 ARG B CA 1
ATOM 4165 C C . ARG B 1 261 ? -24.018 31.618 103.170 1.00 18.11 240 ARG B C 1
ATOM 4166 O O . ARG B 1 261 ? -22.809 31.674 102.978 1.00 16.96 240 ARG B O 1
ATOM 4174 N N . PRO B 1 262 ? -24.810 30.715 102.573 1.00 18.88 241 PRO B N 1
ATOM 4175 C CA . PRO B 1 262 ? -24.238 29.857 101.541 1.00 19.62 241 PRO B CA 1
ATOM 4176 C C . PRO B 1 262 ? -23.670 30.685 100.398 1.00 19.22 241 PRO B C 1
ATOM 4177 O O . PRO B 1 262 ? -24.330 31.598 99.887 1.00 19.55 241 PRO B O 1
ATOM 4181 N N . GLY B 1 263 ? -22.419 30.394 100.035 1.00 18.70 242 GLY B N 1
ATOM 4182 C CA . GLY B 1 263 ? -21.717 31.193 99.022 1.00 18.43 242 GLY B CA 1
ATOM 4183 C C . GLY B 1 263 ? -20.765 32.272 99.541 1.00 17.77 242 GLY B C 1
ATOM 4184 O O . GLY B 1 263 ? -19.940 32.798 98.777 1.00 17.70 242 GLY B O 1
ATOM 4185 N N . ALA B 1 264 ? -20.880 32.598 100.831 1.00 16.73 243 ALA B N 1
ATOM 4186 C CA . ALA B 1 264 ? -19.982 33.525 101.508 1.00 16.63 243 ALA B CA 1
ATOM 4187 C C . ALA B 1 264 ? -18.559 32.943 101.540 1.00 16.17 243 ALA B C 1
ATOM 4188 O O . ALA B 1 264 ? -18.377 31.744 101.814 1.00 14.69 243 ALA B O 1
ATOM 4190 N N . HIS B 1 265 ? -17.552 33.779 101.308 1.00 15.51 244 HIS B N 1
ATOM 4191 C CA . HIS B 1 265 ? -16.187 33.263 101.141 1.00 15.62 244 HIS B CA 1
ATOM 4192 C C . HIS B 1 265 ? -15.421 33.286 102.443 1.00 16.25 244 HIS B C 1
ATOM 4193 O O . HIS B 1 265 ? -15.431 34.299 103.155 1.00 15.24 244 HIS B O 1
ATOM 4200 N N . ALA B 1 266 ? -14.757 32.171 102.732 1.00 14.96 245 ALA B N 1
ATOM 4201 C CA . ALA B 1 266 ? -13.868 32.064 103.885 1.00 16.23 245 ALA B CA 1
ATOM 4202 C C . ALA B 1 266 ? -12.644 32.967 103.725 1.00 16.34 245 ALA B C 1
ATOM 4203 O O . ALA B 1 266 ? -12.277 33.384 102.611 1.00 15.49 245 ALA B O 1
ATOM 4205 N N . PHE B 1 267 ? -11.999 33.238 104.852 1.00 15.81 246 PHE B N 1
ATOM 4206 C CA . PHE B 1 267 ? -10.764 34.008 104.874 1.00 16.95 246 PHE B CA 1
ATOM 4207 C C . PHE B 1 267 ? -9.688 33.278 104.077 1.00 16.40 246 PHE B C 1
ATOM 4208 O O . PHE B 1 267 ? -8.941 33.911 103.332 1.00 15.20 246 PHE B O 1
ATOM 4216 N N . ARG B 1 268 ? -9.608 31.957 104.250 1.00 15.93 247 ARG B N 1
ATOM 4217 C CA . ARG B 1 268 ? -8.638 31.128 103.528 1.00 17.38 247 ARG B CA 1
ATOM 4218 C C . ARG B 1 268 ? -9.343 29.944 102.867 1.00 16.34 247 ARG B C 1
ATOM 4219 O O . ARG B 1 268 ? -10.245 29.351 103.440 1.00 16.82 247 ARG B O 1
ATOM 4227 N N . VAL B 1 269 ? -8.959 29.622 101.637 1.00 15.33 248 VAL B N 1
ATOM 4228 C CA . VAL B 1 269 ? -9.439 28.417 101.002 1.00 14.79 248 VAL B CA 1
ATOM 4229 C C . VAL B 1 269 ? -8.844 27.204 101.759 1.00 14.64 248 VAL B C 1
ATOM 4230 O O . VAL B 1 269 ? -7.659 27.192 102.092 1.00 15.87 248 VAL B O 1
ATOM 4234 N N . THR B 1 270 ? -9.654 26.207 102.038 1.00 14.33 249 THR B N 1
ATOM 4235 C CA . THR B 1 270 ? -9.161 24.999 102.695 1.00 14.70 249 THR B CA 1
ATOM 4236 C C . THR B 1 270 ? -8.289 24.167 101.757 1.00 15.66 249 THR B C 1
ATOM 4237 O O . THR B 1 270 ? -8.468 24.186 100.532 1.00 13.38 249 THR B O 1
ATOM 4241 N N . ARG B 1 271 ? -7.366 23.424 102.340 1.00 15.02 250 ARG B N 1
ATOM 4242 C CA . ARG B 1 271 ? -6.559 22.478 101.597 1.00 16.40 250 ARG B CA 1
ATOM 4243 C C . ARG B 1 271 ? -7.422 21.464 100.842 1.00 16.28 250 ARG B C 1
ATOM 4244 O O . ARG B 1 271 ? -7.075 21.069 99.734 1.00 16.75 250 ARG B O 1
ATOM 4252 N N . GLU B 1 272 ? -8.552 21.098 101.432 1.00 16.12 251 GLU B N 1
ATOM 4253 C CA . GLU B 1 272 ? -9.452 20.128 100.825 1.00 17.18 251 GLU B CA 1
ATOM 4254 C C . GLU B 1 272 ? -10.126 20.650 99.554 1.00 16.18 251 GLU B C 1
ATOM 4255 O O . GLU B 1 272 ? -10.224 19.935 98.567 1.00 16.74 251 GLU B O 1
ATOM 4261 N N . ASP B 1 273 ? -10.539 21.916 99.587 1.00 15.11 252 ASP B N 1
ATOM 4262 C CA . ASP B 1 273 ? -11.121 22.559 98.404 1.00 14.46 252 ASP B CA 1
ATOM 4263 C C . ASP B 1 273 ? -10.069 22.740 97.296 1.00 13.96 252 ASP B C 1
ATOM 4264 O O . ASP B 1 273 ? -10.356 22.570 96.105 1.00 13.57 252 ASP B O 1
ATOM 4269 N N . TRP B 1 274 ? -8.853 23.092 97.695 1.00 13.67 253 TRP B N 1
ATOM 4270 C CA . TRP B 1 274 ? -7.744 23.221 96.761 1.00 14.46 253 TRP B CA 1
ATOM 4271 C C . TRP B 1 274 ? -7.454 21.870 96.113 1.00 14.91 253 TRP B C 1
ATOM 4272 O O . TRP B 1 274 ? -7.346 21.778 94.902 1.00 13.71 253 TRP B O 1
ATOM 4283 N N . GLU B 1 275 ? -7.416 20.797 96.908 1.00 15.01 254 GLU B N 1
ATOM 4284 C CA . GLU B 1 275 ? -7.139 19.478 96.311 1.00 16.77 254 GLU B CA 1
ATOM 4285 C C . GLU B 1 275 ? -8.289 18.950 95.458 1.00 16.38 254 GLU B C 1
ATOM 4286 O O . GLU B 1 275 ? -8.066 18.311 94.437 1.00 15.75 254 GLU B O 1
ATOM 4292 N N . ARG B 1 276 ? -9.523 19.275 95.842 1.00 15.36 255 ARG B N 1
ATOM 4293 C CA . ARG B 1 276 ? -10.678 18.927 95.022 1.00 16.26 255 ARG B CA 1
ATOM 4294 C C . ARG B 1 276 ? -10.588 19.576 93.663 1.00 14.90 255 ARG B C 1
ATOM 4295 O O . ARG B 1 276 ? -10.876 18.943 92.625 1.00 15.02 255 ARG B O 1
ATOM 4303 N N . LEU B 1 277 ? -10.170 20.843 93.638 1.00 13.93 256 LEU B N 1
ATOM 4304 C CA . LEU B 1 277 ? -10.036 21.501 92.328 1.00 12.43 256 LEU B CA 1
ATOM 4305 C C . LEU B 1 277 ? -8.897 20.838 91.531 1.00 12.55 256 LEU B C 1
ATOM 4306 O O . LEU B 1 277 ? -9.038 20.529 90.349 1.00 12.91 256 LEU B O 1
ATOM 4311 N N . LEU B 1 278 ? -7.770 20.594 92.193 1.00 13.69 257 LEU B N 1
ATOM 4312 C CA . LEU B 1 278 ? -6.603 20.077 91.460 1.00 15.29 257 LEU B CA 1
ATOM 4313 C C . LEU B 1 278 ? -6.952 18.730 90.833 1.00 16.37 257 LEU B C 1
ATOM 4314 O O . LEU B 1 278 ? -6.498 18.403 89.726 1.00 17.82 257 LEU B O 1
ATOM 4319 N N . SER B 1 279 ? -7.783 17.963 91.539 1.00 17.16 258 SER B N 1
ATOM 4320 C CA . SER B 1 279 ? -8.145 16.622 91.107 1.00 18.05 258 SER B CA 1
ATOM 4321 C C . SER B 1 279 ? -9.165 16.661 89.988 1.00 18.08 258 SER B C 1
ATOM 4322 O O . SER B 1 279 ? -9.274 15.731 89.181 1.00 19.15 258 SER B O 1
ATOM 4325 N N . ALA B 1 280 ? -9.943 17.735 89.947 1.00 17.02 259 ALA B N 1
ATOM 4326 C CA . ALA B 1 280 ? -11.014 17.839 88.965 1.00 16.80 259 ALA B CA 1
ATOM 4327 C C . ALA B 1 280 ? -10.577 18.529 87.680 1.00 16.17 259 ALA B C 1
ATOM 4328 O O . ALA B 1 280 ? -11.234 18.366 86.667 1.00 16.89 259 ALA B O 1
ATOM 4330 N N . LEU B 1 281 ? -9.494 19.309 87.724 1.00 15.93 260 LEU B N 1
ATOM 4331 C CA . LEU B 1 281 ? -9.063 20.071 86.544 1.00 16.85 260 LEU B CA 1
ATOM 4332 C C . LEU B 1 281 ? -8.611 19.179 85.422 1.00 17.84 260 LEU B C 1
ATOM 4333 O O . LEU B 1 281 ? -7.827 18.279 85.654 1.00 18.40 260 LEU B O 1
ATOM 4338 N N . PRO B 1 282 ? -9.149 19.407 84.221 1.00 18.83 261 PRO B N 1
ATOM 4339 C CA . PRO B 1 282 ? -8.790 18.729 82.988 1.00 19.17 261 PRO B CA 1
ATOM 4340 C C . PRO B 1 282 ? -7.361 18.986 82.586 1.00 19.07 261 PRO B C 1
ATOM 4341 O O . PRO B 1 282 ? -6.779 18.149 81.922 1.00 19.61 261 PRO B O 1
ATOM 4345 N N . GLY B 1 283 ? -6.807 20.142 82.950 1.00 19.62 262 GLY B N 1
ATOM 4346 C CA . GLY B 1 283 ? -5.497 20.600 82.447 1.00 19.21 262 GLY B CA 1
ATOM 4347 C C . GLY B 1 283 ? -5.159 21.942 83.063 1.00 18.50 262 GLY B C 1
ATOM 4348 O O . GLY B 1 283 ? -5.922 22.413 83.934 1.00 18.16 262 GLY B O 1
ATOM 4349 N N . PRO B 1 284 ? -4.049 22.578 82.615 1.00 19.31 263 PRO B N 1
ATOM 4350 C CA . PRO B 1 284 ? -3.611 23.897 83.106 1.00 18.39 263 PRO B CA 1
ATOM 4351 C C . PRO B 1 284 ? -4.727 24.926 83.088 1.00 17.36 263 PRO B C 1
ATOM 4352 O O . PRO B 1 284 ? -5.532 25.011 82.153 1.00 17.63 263 PRO B O 1
ATOM 4356 N N . ALA B 1 285 ? -4.780 25.712 84.147 1.00 16.25 264 ALA B N 1
ATOM 4357 C CA . ALA B 1 285 ? -5.747 26.799 84.211 1.00 15.24 264 ALA B CA 1
ATOM 4358 C C . ALA B 1 285 ? -5.219 27.912 85.113 1.00 14.46 264 ALA B C 1
ATOM 4359 O O . ALA B 1 285 ? -4.277 27.701 85.903 1.00 14.78 264 ALA B O 1
ATOM 4361 N N . ASP B 1 286 ? -5.852 29.079 84.998 1.00 14.00 265 ASP B N 1
ATOM 4362 C CA . ASP B 1 286 ? -5.586 30.211 85.853 1.00 13.72 265 ASP B CA 1
ATOM 4363 C C . ASP B 1 286 ? -6.654 30.211 86.944 1.00 14.13 265 ASP B C 1
ATOM 4364 O O . ASP B 1 286 ? -7.858 30.231 86.645 1.00 14.31 265 ASP B O 1
ATOM 4369 N N . VAL B 1 287 ? -6.209 30.145 88.188 1.00 12.52 266 VAL B N 1
ATOM 4370 C CA . VAL B 1 287 ? -7.120 30.019 89.339 1.00 12.78 266 VAL B CA 1
ATOM 4371 C C . VAL B 1 287 ? -7.150 31.313 90.130 1.00 11.97 266 VAL B C 1
ATOM 4372 O O . VAL B 1 287 ? -6.152 31.728 90.708 1.00 13.30 266 VAL B O 1
ATOM 4384 N N . VAL B 1 289 ? -8.219 33.047 93.287 1.00 11.95 268 VAL B N 1
ATOM 4385 C CA . VAL B 1 289 ? -8.545 32.680 94.674 1.00 12.37 268 VAL B CA 1
ATOM 4386 C C . VAL B 1 289 ? -9.396 33.816 95.256 1.00 11.92 268 VAL B C 1
ATOM 4387 O O . VAL B 1 289 ? -8.949 34.970 95.319 1.00 13.48 268 VAL B O 1
ATOM 4391 N N . GLU B 1 290 ? -10.652 33.506 95.556 1.00 12.73 269 GLU B N 1
ATOM 4392 C CA . GLU B 1 290 ? -11.611 34.471 96.090 1.00 13.59 269 GLU B CA 1
ATOM 4393 C C . GLU B 1 290 ? -11.786 34.165 97.583 1.00 14.78 269 GLU B C 1
ATOM 4394 O O . GLU B 1 290 ? -12.585 33.304 98.000 1.00 15.59 269 GLU B O 1
ATOM 4400 N N . ALA B 1 291 ? -10.988 34.835 98.397 1.00 14.62 270 ALA B N 1
ATOM 4401 C CA . ALA B 1 291 ? -11.025 34.622 99.839 1.00 15.11 270 ALA B CA 1
ATOM 4402 C C . ALA B 1 291 ? -10.863 35.991 100.496 1.00 16.01 270 ALA B C 1
ATOM 4403 O O . ALA B 1 291 ? -10.287 36.915 99.920 1.00 16.21 270 ALA B O 1
ATOM 4405 N N . LYS B 1 292 ? -11.378 36.125 101.702 1.00 16.44 271 LYS B N 1
ATOM 4406 C CA . LYS B 1 292 ? -11.297 37.390 102.410 1.00 18.34 271 LYS B CA 1
ATOM 4407 C C . LYS B 1 292 ? -9.827 37.713 102.750 1.00 18.01 271 LYS B C 1
ATOM 4408 O O . LYS B 1 292 ? -9.502 38.869 102.974 1.00 18.86 271 LYS B O 1
ATOM 4414 N N . GLY B 1 293 ? -8.962 36.693 102.763 1.00 17.62 272 GLY B N 1
ATOM 4415 C CA . GLY B 1 293 ? -7.534 36.881 103.022 1.00 16.77 272 GLY B CA 1
ATOM 4416 C C . GLY B 1 293 ? -6.706 37.387 101.838 1.00 16.74 272 GLY B C 1
ATOM 4417 O O . GLY B 1 293 ? -5.504 37.667 102.000 1.00 16.25 272 GLY B O 1
ATOM 4418 N N . LYS B 1 294 ? -7.338 37.521 100.667 1.00 16.46 273 LYS B N 1
ATOM 4419 C CA . LYS B 1 294 ? -6.711 38.024 99.436 1.00 16.30 273 LYS B CA 1
ATOM 4420 C C . LYS B 1 294 ? -5.421 37.229 99.103 1.00 15.90 273 LYS B C 1
ATOM 4421 O O . LYS B 1 294 ? -5.476 36.008 98.979 1.00 17.64 273 LYS B O 1
ATOM 4427 N N . GLU B 1 295 ? -4.259 37.876 98.997 1.00 15.79 274 GLU B N 1
ATOM 4428 C CA . GLU B 1 295 ? -3.012 37.136 98.757 1.00 15.58 274 GLU B CA 1
ATOM 4429 C C . GLU B 1 295 ? -2.651 36.101 99.880 1.00 15.63 274 GLU B C 1
ATOM 4430 O O . GLU B 1 295 ? -1.798 35.253 99.692 1.00 15.56 274 GLU B O 1
ATOM 4436 N N . GLN B 1 296 ? -3.310 36.203 101.031 1.00 16.82 275 GLN B N 1
ATOM 4437 C CA . GLN B 1 296 ? -3.097 35.253 102.119 1.00 18.03 275 GLN B CA 1
ATOM 4438 C C . GLN B 1 296 ? -4.208 34.197 102.078 1.00 18.76 275 GLN B C 1
ATOM 4439 O O . GLN B 1 296 ? -4.400 33.447 103.039 1.00 19.90 275 GLN B O 1
ATOM 4445 N N . GLY B 1 297 ? -4.978 34.173 100.997 1.00 18.25 276 GLY B N 1
ATOM 4446 C CA . GLY B 1 297 ? -6.192 33.340 100.935 1.00 19.56 276 GLY B CA 1
ATOM 4447 C C . GLY B 1 297 ? -5.994 31.878 100.545 1.00 20.81 276 GLY B C 1
ATOM 4448 O O . GLY B 1 297 ? -6.949 31.113 100.530 1.00 21.51 276 GLY B O 1
ATOM 4449 N N . LEU B 1 298 ? -4.766 31.497 100.210 1.00 22.31 277 LEU B N 1
ATOM 4450 C CA . LEU B 1 298 ? -4.449 30.085 99.954 1.00 24.42 277 LEU B CA 1
ATOM 4451 C C . LEU B 1 298 ? -3.141 29.754 100.649 1.00 25.96 277 LEU B C 1
ATOM 4452 O O . LEU B 1 298 ? -2.178 30.507 100.464 1.00 26.79 277 LEU B O 1
ATOM 4457 N N . ALA B 1 299 ? -2.995 28.747 101.393 1.00 26.68 278 ALA B N 1
#

Radius of gyration: 25.96 Å; Cα contacts (8 Å, |Δi|>4): 1054; chains: 2; bounding box: 60×62×72 Å

Foldseek 3Di:
DDDQAEFFEAAAPVVRAGLADEDDPVPQDPVVLVVSLVSNLVSLLVVLVVCLVPRHQEYEHYLCNRHCQLPPVRPDDVCVVCLVVLCVSLVSSVVSNHAYEEDDQQLAQLDPDVVSNSSNVSSLVVRLVSCVSSVRVQYAYEYELHDCNPHVVSSLVSNQVSCQVVVSSQSHYEYEAALPDGELVRSLVSCVSNLAAYEYELQSCVNPVPPDDLLVSQVSRCVSGPDAAYEFFDACPPDDRPDGAQAGDPVSVVVCVVSHPDRHHYYYHVVTVRRD/DAEFFEAAAPVVRAGLADEDDPVPQDQVVLVVSLVSSLVSLLVVLVVCLVVGHQEYEHYLCNRHCPLPPPNPDDVCVVCLVVLCVSLVSSVVSNHAYEEDDQQQAQLDPDPVSNSSNVSSLVVRLVSCVSSVRQQYAYEYENHDCNVPVVSSLVSNLVSCQPVVSSQSHYEYEAAQPDAELVRSLVSCVSNLAAYAYELQSCVNPVPPDDLLRSQVSRCVSDPDAAYEQFDDCPPDPRPDGAQAGDPVSVVVCVVSHPDDHYYYYHVVGVRRD

Organism: Thermus thermophilus (strain ATCC BAA-163 / DSM 7039 / HB27) (NCBI:txid262724)

Solvent-accessible surface area: 25236 Å² total

Nearest PDB structures (foldseek):
  3bzj-assembly1_A  TM=1.000E+00  e=5.657E-51  Thermus thermophilus
  3bzg-assembly1_A  TM=9.969E-01  e=3.573E-51  Thermus thermophilus
  3c0q-assembly1_A  TM=9.997E-01  e=6.685E-50  Thermus thermophilus
  3c0l-assembly1_A  TM=9.957E-01  e=1.058E-49  Thermus thermophilus
  3tc3-assembly1_A  TM=9.625E-01  e=1.483E-26  Sulfolobus acidocaldarius DSM 639

CATH classification: 3.20.20.150